Protein AF-A0A4Q5QTZ5-F1 (afdb_monomer_lite)

Radius of gyration: 23.13 Å; chains: 1; bounding box: 62×45×67 Å

pLDDT: mean 95.94, std 4.45, range [50.5, 98.94]

Secondary structure (DSSP, 8-state):
--SS---TT---PPSS-SSS-TTTHHHHHHHHHT-HHHHHHHHHHHHHHHHHHHSPPP----BTTB-HHHHHHHHHHHHHHHHHHHHH--HHHHHHHHHHHHHHHTSS---TTSHHHHHHHHHHHHHHHHHHTTTS-HHHHHHHHHHIIIIIIHHHHSTTT-GGGG-SSHHHHHHHHHHHHHHHHTTTTSHHHHHHHHHHHHHHTHHHHGGGTTT---TT-HHHIIIIIHHHHHHHHHHHHHHS--TT-TTSTTTTTHHHHHHHTB-TTSBB---SS--SB----THHHHHHHHHT-GGGGTTHHHHHHS-HHHHHT-TTHHHHHHHHTT--GGGPPPPS--EEEE-SSS-EEEEES-SS-TT--EEEEE-B-TTSTT--S-TT-EEEEETTEEEE----PPPHHHHHTTT--TT--STT-GGGGSGGGSGGGSSS--STTPPPPTT--B-EEEEE--TTEEEEEEE-TTTSTTT-S--EEEEEEETTTEEEEEEE-

Sequence (497 aa):
AQDQPLNSSDKIAGHPRLLLLKGEEVQLKTQITADHTWNKIHLMILAECDDLVKSAPVQHVKVGRRLLHVSREALRRIFFLSYAWRMSKEEKYLKRAEKELLAIANFNDWNPSHFLDVAEMTMAAAIGYDWLYHGLPEKSKATIKAAILNNGLNPSMDARNNGWLKQSHNWNQVCNAGISYGALAIYEEQPEIAASIINRAVSSIKLPMAAYGTDGAYPEGYGYWNYGTSFNVLFISAIERIFKHDFGLGSIPGFLKTASFLENMTGPSGNAFNFFDSGVKGSINPAMFWFSEKVQDPSLLWVEKNYLVGEMRLLRADRILPAMMIWGAGRKMDKVKAPQKLTYKGAGSNPVFMMRTSWSDPDAIYIGMKGGSPKVNHGHMDAGSFVMDAEGIRWAMDFGMQSYETLESKGVDLWNMKQNSQRWKVFRYNNFAHNTLAINNQLQNVNGFAPIKSGSSKPEFMNAIVDLTSIYQNDISKAVRGIAILNKQQVVVKDEL

Foldseek 3Di:
DFDDFDDLPDDWDAFLQALQGPPCLVVLLVLQVVDPLSVVLLVLLLVVLVVLLVDQAQAQDDQPLDPLVSLLVLLQLLLSLLLNCSNPVDVSSLVSSLNNLLRLLPDPAQRLVQLLSLLSNLLSLLSNCRSCVVVDDPVSNVSSLVSNVPRHLVSCVDPVRPPLLQDLFLSLLSNLLSNLSSLVSCCVPPVPSNSVSNSSSLVSNVSVLCQLPQQGDRQQFQARCLRRLLSNLSNQSSCCSTVVDSSCSCVRHNSLNNLVVNLLQADLLQFGFQAFAGDGHHAARLVLLVSCVVVVALLSCLSNLVRSVDDSVRLSSRSCSSSSSSSPRNDPSVPRDHDPQQWGWGDGQKTKIKGWPDSPDSQIKIKIFIAHAQQGVSRALAGGFMWIGGHSDTPFDAPHDDDPSVQVVVVQPCRDLQQPGSVCVPCRRWHVRTRDDQAPNDTWDRPFTKDFPDFDRDLQWGKTKIWCCRRCVVRDNGWMWMWTQHNSPDIDIDIDD

Structure (mmCIF, N/CA/C/O backbone):
data_AF-A0A4Q5QTZ5-F1
#
_entry.id   AF-A0A4Q5QTZ5-F1
#
loop_
_atom_site.group_PDB
_atom_site.id
_atom_site.type_symbol
_atom_site.label_atom_id
_atom_site.label_alt_id
_atom_site.label_comp_id
_atom_site.label_asym_id
_atom_site.label_entity_id
_atom_site.label_seq_id
_atom_site.pdbx_PDB_ins_code
_atom_site.Cartn_x
_atom_site.Cartn_y
_atom_site.Cartn_z
_atom_site.occupancy
_atom_site.B_iso_or_equiv
_atom_site.auth_seq_id
_atom_site.auth_comp_id
_atom_site.auth_asym_id
_atom_site.auth_atom_id
_atom_site.pdbx_PDB_model_num
ATOM 1 N N . ALA A 1 1 ? 8.473 23.915 8.539 1.00 50.50 1 ALA A N 1
ATOM 2 C CA . ALA A 1 1 ? 7.489 23.916 9.640 1.00 50.50 1 ALA A CA 1
ATOM 3 C C . ALA A 1 1 ? 6.178 23.333 9.116 1.00 50.50 1 ALA A C 1
ATOM 5 O O . ALA A 1 1 ? 5.975 23.375 7.908 1.00 50.50 1 ALA A O 1
ATOM 6 N N . GLN A 1 2 ? 5.360 22.710 9.969 1.00 68.94 2 GLN A N 1
ATOM 7 C CA . GLN A 1 2 ? 4.002 22.280 9.611 1.00 68.94 2 GLN A CA 1
ATOM 8 C C . GLN A 1 2 ? 3.084 23.501 9.676 1.00 68.94 2 GLN A C 1
ATOM 10 O O . GLN A 1 2 ? 3.113 24.217 10.675 1.00 68.94 2 GLN A O 1
ATOM 15 N N . ASP A 1 3 ? 2.284 23.723 8.638 1.00 67.12 3 ASP A N 1
ATOM 16 C CA . ASP A 1 3 ? 1.227 24.727 8.696 1.00 67.12 3 ASP A CA 1
ATOM 17 C C . ASP A 1 3 ? 0.141 24.227 9.654 1.00 67.12 3 ASP A C 1
ATOM 19 O O . ASP A 1 3 ? -0.360 23.113 9.492 1.00 67.12 3 ASP A O 1
ATOM 23 N N . GLN A 1 4 ? -0.176 25.039 10.667 1.00 77.12 4 GLN A N 1
ATOM 24 C CA . GLN A 1 4 ? -1.190 24.762 11.694 1.00 77.12 4 GLN A CA 1
ATOM 25 C C . GLN A 1 4 ? -0.980 23.417 12.424 1.00 77.12 4 GLN A C 1
ATOM 27 O O . GLN A 1 4 ? -1.728 22.464 12.205 1.00 77.12 4 GLN A O 1
ATOM 32 N N . PRO A 1 5 ? 0.050 23.296 13.285 1.00 87.25 5 PRO A N 1
ATOM 33 C CA . PRO A 1 5 ? 0.187 22.119 14.137 1.00 87.25 5 PRO A CA 1
ATOM 34 C C . PRO A 1 5 ? -1.012 21.992 15.086 1.00 87.25 5 PRO A C 1
ATOM 36 O O . PRO A 1 5 ? -1.535 22.999 15.564 1.00 87.25 5 PRO A O 1
ATOM 39 N N . LEU A 1 6 ? -1.411 20.753 15.379 1.00 89.25 6 LEU A N 1
ATOM 40 C CA . LEU A 1 6 ? -2.447 20.472 16.371 1.00 89.25 6 LEU A CA 1
ATOM 41 C C . LEU A 1 6 ? -1.970 20.859 17.771 1.00 89.25 6 LEU A C 1
ATOM 43 O O . LEU A 1 6 ? -0.829 20.563 18.141 1.00 89.25 6 LEU A O 1
ATOM 47 N N . ASN A 1 7 ? -2.861 21.451 18.557 1.00 87.62 7 ASN A N 1
ATOM 48 C CA . ASN A 1 7 ? -2.660 21.762 19.966 1.00 87.62 7 ASN A CA 1
ATOM 49 C C . ASN A 1 7 ? -3.452 20.790 20.845 1.00 87.62 7 ASN A C 1
ATOM 51 O O . ASN A 1 7 ? -4.522 20.317 20.472 1.00 87.62 7 ASN A O 1
ATOM 55 N N . SER A 1 8 ? -2.978 20.537 22.067 1.00 82.94 8 SER A N 1
ATOM 56 C CA . SER A 1 8 ? -3.693 19.686 23.033 1.00 82.94 8 SER A CA 1
ATOM 57 C C . SER A 1 8 ? -5.066 20.244 23.440 1.00 82.94 8 SER A C 1
ATOM 59 O O . SER A 1 8 ? -5.906 19.507 23.950 1.00 82.94 8 SER A O 1
ATOM 61 N N . SER A 1 9 ? -5.326 21.530 23.194 1.00 84.06 9 SER A N 1
ATOM 62 C CA . SER A 1 9 ? -6.629 22.169 23.395 1.00 84.06 9 SER A CA 1
ATOM 63 C C . SER A 1 9 ? -7.618 21.956 22.242 1.00 84.06 9 SER A C 1
ATOM 65 O O . SER A 1 9 ? -8.800 22.275 22.407 1.00 84.06 9 SER A O 1
ATOM 67 N N . ASP A 1 10 ? -7.174 21.429 21.094 1.00 85.62 10 ASP A N 1
ATOM 68 C CA . ASP A 1 10 ? -8.045 21.189 19.945 1.00 85.62 10 ASP A CA 1
ATOM 69 C C . ASP A 1 10 ? -9.083 20.124 20.294 1.00 85.62 10 ASP A C 1
ATOM 71 O O . ASP A 1 10 ? -8.757 19.014 20.717 1.00 85.62 10 ASP A O 1
ATOM 75 N N . LYS A 1 11 ? -10.362 20.456 20.109 1.00 85.62 11 LYS A N 1
ATOM 76 C CA . LYS A 1 11 ? -11.463 19.521 20.341 1.00 85.62 11 LYS A CA 1
ATOM 77 C C . LYS A 1 11 ? -11.771 18.765 19.060 1.00 85.62 11 LYS A C 1
ATOM 79 O O . LYS A 1 11 ? -12.009 19.377 18.021 1.00 85.62 11 LYS A O 1
ATOM 84 N N . ILE A 1 12 ? -11.859 17.443 19.160 1.00 92.06 12 ILE A N 1
ATOM 85 C CA . ILE A 1 12 ? -12.328 16.588 18.068 1.00 92.06 12 ILE A CA 1
ATOM 86 C C . ILE A 1 12 ? -13.704 15.997 18.389 1.00 92.06 12 ILE A C 1
ATOM 88 O O . ILE A 1 12 ? -14.117 15.939 19.548 1.00 92.06 12 ILE A O 1
ATOM 92 N N . ALA A 1 13 ? -14.430 15.570 17.355 1.00 92.19 13 ALA A N 1
ATOM 93 C CA . ALA A 1 13 ? -15.741 14.947 17.517 1.00 92.19 13 ALA A CA 1
ATOM 94 C C . ALA A 1 13 ? -15.669 13.676 18.385 1.00 92.19 13 ALA A C 1
ATOM 96 O O . ALA A 1 13 ? -14.657 12.976 18.393 1.00 92.19 13 ALA A O 1
ATOM 97 N N . GLY A 1 14 ? -16.763 13.371 19.091 1.00 95.31 14 GLY A N 1
ATOM 98 C CA . GLY A 1 14 ? -16.893 12.126 19.849 1.00 95.31 14 GLY A CA 1
ATOM 99 C C . GLY A 1 14 ? -17.032 10.893 18.950 1.00 95.31 14 GLY A C 1
ATOM 100 O O . GLY A 1 14 ? -17.208 10.995 17.737 1.00 95.31 14 GLY A O 1
ATOM 101 N N . HIS A 1 15 ? -16.995 9.714 19.564 1.00 97.62 15 HIS A N 1
ATOM 102 C CA . HIS A 1 15 ? -17.073 8.435 18.860 1.00 97.62 15 HIS A CA 1
ATOM 103 C C . HIS A 1 15 ? -18.443 8.156 18.199 1.00 97.62 15 HIS A C 1
ATOM 105 O O . HIS A 1 15 ? -19.484 8.515 18.769 1.00 97.62 15 HIS A O 1
ATOM 111 N N . PRO A 1 16 ? -18.484 7.419 17.071 1.00 97.44 16 PRO A N 1
ATOM 112 C CA . PRO A 1 16 ? -17.347 7.033 16.228 1.00 97.44 16 PRO A CA 1
ATOM 113 C C . PRO A 1 16 ? -16.838 8.209 15.379 1.00 97.44 16 PRO A C 1
ATOM 115 O O . PRO A 1 16 ? -17.636 8.994 14.856 1.00 97.44 16 PRO A O 1
ATOM 118 N N . ARG A 1 17 ? -15.515 8.302 15.213 1.00 96.31 17 ARG A N 1
ATOM 119 C CA . ARG A 1 17 ? -14.839 9.398 14.496 1.00 96.31 17 ARG A CA 1
ATOM 120 C C . ARG A 1 17 ? -13.799 8.937 13.467 1.00 96.31 17 ARG A C 1
ATOM 122 O O . ARG A 1 17 ? -13.364 9.742 12.647 1.00 96.31 17 ARG A O 1
ATOM 129 N N . LEU A 1 18 ? -13.395 7.665 13.476 1.00 97.75 18 LEU A N 1
ATOM 130 C CA . LEU A 1 18 ? -12.429 7.114 12.525 1.00 97.75 18 LEU A CA 1
ATOM 131 C C . LEU A 1 18 ? -13.142 6.642 11.253 1.00 97.75 18 LEU A C 1
ATOM 133 O O . LEU A 1 18 ? -13.959 5.730 11.306 1.00 97.75 18 LEU A O 1
ATOM 137 N N . LEU A 1 19 ? -12.787 7.207 10.096 1.00 96.62 19 LEU A N 1
ATOM 138 C CA . LEU A 1 19 ? -13.276 6.840 8.753 1.00 96.62 19 LEU A CA 1
ATOM 139 C C . LEU A 1 19 ? -14.792 6.986 8.522 1.00 96.62 19 LEU A C 1
ATOM 141 O O . LEU A 1 19 ? -15.191 7.828 7.731 1.00 96.62 19 LEU A O 1
ATOM 145 N N . LEU A 1 20 ? -15.643 6.193 9.170 1.00 96.75 20 LEU A N 1
ATOM 146 C CA . LEU A 1 20 ? -17.100 6.282 9.048 1.00 96.75 20 LEU A CA 1
ATOM 147 C C . LEU A 1 20 ? -17.626 7.091 10.238 1.00 96.75 20 LEU A C 1
ATOM 149 O O . LEU A 1 20 ? -17.579 6.625 11.373 1.00 96.75 20 LEU A O 1
ATOM 153 N N . LEU A 1 21 ? -18.106 8.311 10.025 1.00 95.81 21 LEU A N 1
ATOM 154 C CA . LEU A 1 21 ? -18.567 9.169 11.117 1.00 95.81 21 LEU A CA 1
ATOM 155 C C . LEU A 1 21 ? -19.968 8.755 11.580 1.00 95.81 21 LEU A C 1
ATOM 157 O O . LEU A 1 21 ? -20.669 7.976 10.926 1.00 95.81 21 LEU A O 1
ATOM 161 N N . LYS A 1 22 ? -20.377 9.247 12.751 1.00 94.44 22 LYS A N 1
ATOM 162 C CA . LYS A 1 22 ? -21.717 9.011 13.302 1.00 94.44 22 LYS A CA 1
ATOM 163 C C . LYS A 1 22 ? -22.807 9.470 12.321 1.00 94.44 22 LYS A C 1
ATOM 165 O O . LYS A 1 22 ? -22.859 10.644 11.973 1.00 94.44 22 LYS A O 1
ATOM 170 N N . GLY A 1 23 ? -23.710 8.563 11.945 1.00 94.00 23 GLY A N 1
ATOM 171 C CA . GLY A 1 23 ? -24.882 8.853 11.108 1.00 94.00 23 GLY A CA 1
ATOM 172 C C . GLY A 1 23 ? -24.678 8.565 9.619 1.00 94.00 23 GLY A C 1
ATOM 173 O O . GLY A 1 23 ? -25.654 8.380 8.893 1.00 94.00 23 GLY A O 1
ATOM 174 N N . GLU A 1 24 ? -23.431 8.440 9.164 1.00 96.31 24 GLU A N 1
ATOM 175 C CA . GLU A 1 24 ? -23.117 8.154 7.760 1.00 96.31 24 GLU A CA 1
ATOM 176 C C . GLU A 1 24 ? -23.472 6.721 7.343 1.00 96.31 24 GLU A C 1
ATOM 178 O O . GLU A 1 24 ? -23.555 6.425 6.151 1.00 96.31 24 GLU A O 1
ATOM 183 N N . GLU A 1 25 ? -23.773 5.834 8.300 1.00 97.50 25 GLU A N 1
ATOM 184 C CA . GLU A 1 25 ? -24.279 4.494 7.998 1.00 97.50 25 GLU A CA 1
ATOM 185 C C . GLU A 1 25 ? -25.556 4.531 7.158 1.00 97.50 25 GLU A C 1
ATOM 187 O O . GLU A 1 25 ? -25.768 3.637 6.345 1.00 97.50 25 GLU A O 1
ATOM 192 N N . VAL A 1 26 ? -26.417 5.539 7.345 1.00 96.75 26 VAL A N 1
ATOM 193 C CA . VAL A 1 26 ? -27.691 5.644 6.615 1.00 96.75 26 VAL A CA 1
ATOM 194 C C . VAL A 1 26 ? -27.436 5.831 5.120 1.00 96.75 26 VAL A C 1
ATOM 196 O O . VAL A 1 26 ? -27.996 5.107 4.290 1.00 96.75 26 VAL A O 1
ATOM 199 N N . GLN A 1 27 ? -26.547 6.763 4.774 1.00 96.94 27 GLN A N 1
ATOM 200 C CA . GLN A 1 27 ? -26.164 7.013 3.389 1.00 96.94 27 GLN A CA 1
ATOM 201 C C . GLN A 1 27 ? -25.437 5.803 2.799 1.00 96.94 27 GLN A C 1
ATOM 203 O O . GLN A 1 27 ? -25.790 5.354 1.709 1.00 96.94 27 GLN A O 1
ATOM 208 N N . LEU A 1 28 ? -24.490 5.229 3.545 1.00 97.94 28 LEU A N 1
ATOM 209 C CA . LEU A 1 28 ? -23.731 4.066 3.099 1.00 97.94 28 LEU A CA 1
ATOM 210 C C . LEU A 1 28 ? -24.645 2.861 2.817 1.00 97.94 28 LEU A C 1
ATOM 212 O O . LEU A 1 28 ? -24.526 2.228 1.772 1.00 97.94 28 LEU A O 1
ATOM 216 N N . LYS A 1 29 ? -25.615 2.569 3.695 1.00 97.88 29 LYS A N 1
ATOM 217 C CA . LYS A 1 29 ? -26.622 1.515 3.464 1.00 97.88 29 LYS A CA 1
ATOM 218 C C . LYS A 1 29 ? -27.455 1.778 2.218 1.00 97.88 29 LYS A C 1
ATOM 220 O O . LYS A 1 29 ? -27.730 0.850 1.464 1.00 97.88 29 LYS A O 1
ATOM 225 N N . THR A 1 30 ? -27.852 3.030 2.000 1.00 97.69 30 THR A N 1
ATOM 226 C CA . THR A 1 30 ? -28.627 3.418 0.815 1.00 97.69 30 THR A CA 1
ATOM 227 C C . THR A 1 30 ? -27.826 3.158 -0.460 1.00 97.69 30 THR A C 1
ATOM 229 O O . THR A 1 30 ? -28.330 2.528 -1.386 1.00 97.69 30 THR A O 1
ATOM 232 N N . GLN A 1 31 ? -26.557 3.571 -0.484 1.00 96.75 31 GLN A N 1
ATOM 233 C CA . GLN A 1 31 ? -25.647 3.356 -1.610 1.00 96.75 31 GLN A CA 1
ATOM 234 C C . GLN A 1 31 ? -25.373 1.872 -1.877 1.00 96.75 31 GLN A C 1
ATOM 236 O O . GLN A 1 31 ? -25.338 1.459 -3.032 1.00 96.75 31 GLN A O 1
ATOM 241 N N . ILE A 1 32 ? -25.199 1.076 -0.819 1.00 97.06 32 ILE A N 1
ATOM 242 C CA . ILE A 1 32 ? -24.985 -0.371 -0.919 1.00 97.06 32 ILE A CA 1
ATOM 243 C C . ILE A 1 32 ? -26.221 -1.058 -1.501 1.00 97.06 32 ILE A C 1
ATOM 245 O O . ILE A 1 32 ? -26.097 -1.805 -2.463 1.00 97.06 32 ILE A O 1
ATOM 249 N N . THR A 1 33 ? -27.412 -0.792 -0.959 1.00 95.56 33 THR A N 1
ATOM 250 C CA . THR A 1 33 ? -28.657 -1.442 -1.407 1.00 95.56 33 THR A CA 1
ATOM 251 C C . THR A 1 33 ? -29.030 -1.058 -2.841 1.00 95.56 33 THR A C 1
ATOM 253 O O . THR A 1 33 ? -29.642 -1.850 -3.553 1.00 95.56 33 THR A O 1
ATOM 256 N N . ALA A 1 34 ? -28.651 0.143 -3.284 1.00 95.25 34 ALA A N 1
ATOM 257 C CA . ALA A 1 34 ? -28.940 0.633 -4.629 1.00 95.25 34 ALA A CA 1
ATOM 258 C C . ALA A 1 34 ? -28.087 -0.015 -5.739 1.00 95.25 34 ALA A C 1
ATOM 260 O O . ALA A 1 34 ? -28.410 0.161 -6.914 1.00 95.25 34 ALA A O 1
ATOM 261 N N . ASP A 1 35 ? -27.014 -0.741 -5.406 1.00 93.38 35 ASP A N 1
ATOM 262 C CA . ASP A 1 35 ? -26.085 -1.316 -6.383 1.00 93.38 35 ASP A CA 1
ATOM 263 C C . ASP A 1 35 ? -25.768 -2.784 -6.071 1.00 93.38 35 ASP A C 1
ATOM 265 O O . ASP A 1 35 ? -25.315 -3.143 -4.983 1.00 93.38 35 ASP A O 1
ATOM 269 N N . HIS A 1 36 ? -25.970 -3.656 -7.061 1.00 92.62 36 HIS A N 1
ATOM 270 C CA . HIS A 1 36 ? -25.795 -5.096 -6.883 1.00 92.62 36 HIS A CA 1
ATOM 271 C C . HIS A 1 36 ? -24.357 -5.495 -6.504 1.00 92.62 36 HIS A C 1
ATOM 273 O O . HIS A 1 36 ? -24.171 -6.413 -5.704 1.00 92.62 36 HIS A O 1
ATOM 279 N N . THR A 1 37 ? -23.344 -4.804 -7.036 1.00 92.38 37 THR A N 1
ATOM 280 C CA . THR A 1 37 ? -21.928 -5.094 -6.765 1.00 92.38 37 THR A CA 1
ATOM 281 C C . THR A 1 37 ? -21.603 -4.787 -5.310 1.00 92.38 37 THR A C 1
ATOM 283 O O . THR A 1 37 ? -21.069 -5.638 -4.594 1.00 92.38 37 THR A O 1
ATOM 286 N N . TRP A 1 38 ? -21.985 -3.596 -4.843 1.00 94.94 38 TRP A N 1
ATOM 287 C CA . TRP A 1 38 ? -21.749 -3.182 -3.461 1.00 94.94 38 TRP A CA 1
ATOM 288 C C . TRP A 1 38 ? -22.546 -4.024 -2.467 1.00 94.94 38 TRP A C 1
ATOM 290 O O . TRP A 1 38 ? -21.987 -4.456 -1.458 1.00 94.94 38 TRP A O 1
ATOM 300 N N . ASN A 1 39 ? -23.809 -4.337 -2.770 1.00 95.50 39 ASN A N 1
ATOM 301 C CA . ASN A 1 39 ? -24.613 -5.235 -1.946 1.00 95.50 39 ASN A CA 1
ATOM 302 C C . ASN A 1 39 ? -23.990 -6.635 -1.835 1.00 95.50 39 ASN A C 1
ATOM 304 O O . ASN A 1 39 ? -23.919 -7.197 -0.744 1.00 95.50 39 ASN A O 1
ATOM 308 N N . LYS A 1 40 ? -23.473 -7.192 -2.937 1.00 94.44 40 LYS A N 1
ATOM 309 C CA . LYS A 1 40 ? -22.804 -8.501 -2.931 1.00 94.44 40 LYS A CA 1
ATOM 310 C C . LYS A 1 40 ? -21.573 -8.512 -2.020 1.00 94.44 40 LYS A C 1
ATOM 312 O O . LYS A 1 40 ? -21.398 -9.449 -1.245 1.00 94.44 40 LYS A O 1
ATOM 317 N N . ILE A 1 41 ? -20.742 -7.471 -2.082 1.00 95.06 41 ILE A N 1
ATOM 318 C CA . ILE A 1 41 ? -19.549 -7.347 -1.229 1.00 95.06 41 ILE A CA 1
ATOM 319 C C . ILE A 1 41 ? -19.955 -7.155 0.235 1.00 95.06 41 ILE A C 1
ATOM 321 O O . ILE A 1 41 ? -19.379 -7.790 1.115 1.00 95.06 41 ILE A O 1
ATOM 325 N N . HIS A 1 42 ? -20.976 -6.337 0.499 1.00 97.19 42 HIS A N 1
ATOM 326 C CA . HIS A 1 42 ? -21.527 -6.145 1.838 1.00 97.19 42 HIS A CA 1
ATOM 327 C C . HIS A 1 42 ? -21.982 -7.472 2.464 1.00 97.19 42 HIS A C 1
ATOM 329 O O . HIS A 1 42 ? -21.534 -7.821 3.555 1.00 97.19 42 HIS A O 1
ATOM 335 N N . LEU A 1 43 ? -22.812 -8.241 1.752 1.00 96.75 43 LEU A N 1
ATOM 336 C CA . LEU A 1 43 ? -23.288 -9.550 2.209 1.00 96.75 43 LEU A CA 1
ATOM 337 C C . LEU A 1 43 ? -22.139 -10.544 2.407 1.00 96.75 43 LEU A C 1
ATOM 339 O O . LEU A 1 43 ? -22.159 -11.331 3.349 1.00 96.75 43 LEU A O 1
ATOM 343 N N . MET A 1 44 ? -21.112 -10.484 1.559 1.00 96.19 44 MET A N 1
ATOM 344 C CA . MET A 1 44 ? -19.915 -11.305 1.712 1.00 96.19 44 MET A CA 1
ATOM 345 C C . MET A 1 44 ? -19.139 -10.961 2.994 1.00 96.19 44 MET A C 1
ATOM 347 O O . MET A 1 44 ? -18.719 -11.875 3.703 1.00 96.19 44 MET A O 1
ATOM 351 N N . ILE A 1 45 ? -18.988 -9.674 3.331 1.00 97.81 45 ILE A N 1
ATOM 352 C CA . ILE A 1 45 ? -18.357 -9.253 4.592 1.00 97.81 45 ILE A CA 1
ATOM 353 C C . ILE A 1 45 ? -19.164 -9.771 5.791 1.00 97.81 45 ILE A C 1
ATOM 355 O O . ILE A 1 45 ? -18.568 -10.256 6.753 1.00 97.81 45 ILE A O 1
ATOM 359 N N . LEU A 1 46 ? -20.501 -9.707 5.737 1.00 98.38 46 LEU A N 1
ATOM 360 C CA . LEU A 1 46 ? -21.358 -10.248 6.799 1.00 98.38 46 LEU A CA 1
ATOM 361 C C . LEU A 1 46 ? -21.199 -11.767 6.948 1.00 98.38 46 LEU A C 1
ATOM 363 O O . LEU A 1 46 ? -21.016 -12.243 8.064 1.00 98.38 46 LEU A O 1
ATOM 367 N N . ALA A 1 47 ? -21.171 -12.511 5.840 1.00 97.31 47 ALA A N 1
ATOM 368 C CA . ALA A 1 47 ? -20.959 -13.958 5.862 1.00 97.31 47 ALA A CA 1
ATOM 369 C C . ALA A 1 47 ? -19.587 -14.339 6.452 1.00 97.31 47 ALA A C 1
ATOM 371 O O . ALA A 1 47 ? -19.492 -15.258 7.261 1.00 97.31 47 ALA A O 1
ATOM 372 N N . GLU A 1 48 ? -18.525 -13.601 6.113 1.00 97.62 48 GLU A N 1
ATOM 373 C CA . GLU A 1 48 ? -17.212 -13.787 6.746 1.00 97.62 48 GLU A CA 1
ATOM 374 C C . GLU A 1 48 ? -17.279 -13.511 8.258 1.00 97.62 48 GLU A C 1
ATOM 376 O O . GLU A 1 48 ? -16.701 -14.248 9.054 1.00 97.62 48 GLU A O 1
ATOM 381 N N . CYS A 1 49 ? -18.020 -12.485 8.683 1.00 98.62 49 CYS A N 1
ATOM 382 C CA . CYS A 1 49 ? -18.217 -12.197 10.104 1.00 98.62 49 CYS A CA 1
ATOM 383 C C . CYS A 1 49 ? -18.988 -13.308 10.829 1.00 98.62 49 CYS A C 1
ATOM 385 O O . CYS A 1 49 ? -18.648 -13.626 11.968 1.00 98.62 49 CYS A O 1
ATOM 387 N N . ASP A 1 50 ? -19.983 -13.921 10.185 1.00 98.50 50 ASP A N 1
ATOM 388 C CA . ASP A 1 50 ? -20.707 -15.077 10.726 1.00 98.50 50 ASP A CA 1
ATOM 389 C C . ASP A 1 50 ? -19.788 -16.281 10.968 1.00 98.50 50 ASP A C 1
ATOM 391 O O . ASP A 1 50 ? -19.952 -17.005 11.955 1.00 98.50 50 ASP A O 1
ATOM 395 N N . ASP A 1 51 ? -18.784 -16.482 10.115 1.00 97.88 51 ASP A N 1
ATOM 396 C CA . ASP A 1 51 ? -17.771 -17.516 10.321 1.00 97.88 51 ASP A CA 1
ATOM 397 C C . ASP A 1 51 ? -16.769 -17.130 11.416 1.00 97.88 51 ASP A C 1
ATOM 399 O O . ASP A 1 51 ? -16.446 -17.951 12.281 1.00 97.88 51 ASP A O 1
ATOM 403 N N . LEU A 1 52 ? -16.348 -15.863 11.472 1.00 97.88 52 LEU A N 1
ATOM 404 C CA . LEU A 1 52 ? -15.484 -15.352 12.541 1.00 97.88 52 LEU A CA 1
ATOM 405 C C . LEU A 1 52 ? -16.128 -15.461 13.929 1.00 97.88 52 LEU A C 1
ATOM 407 O O . LEU A 1 52 ? -15.420 -15.715 14.904 1.00 97.88 52 LEU A O 1
ATOM 411 N N . VAL A 1 53 ? -17.454 -15.319 14.047 1.00 98.31 53 VAL A N 1
ATOM 412 C CA . VAL A 1 53 ? -18.191 -15.516 15.313 1.00 98.31 53 VAL A CA 1
ATOM 413 C C . VAL A 1 53 ? -17.946 -16.906 15.909 1.00 98.31 53 VAL A C 1
ATOM 415 O O . VAL A 1 53 ? -17.912 -17.041 17.133 1.00 98.31 53 VAL A O 1
ATOM 418 N N . LYS A 1 54 ? -17.713 -17.915 15.064 1.00 97.44 54 LYS A N 1
ATOM 419 C CA . LYS A 1 54 ? -17.465 -19.307 15.467 1.00 97.44 54 LYS A CA 1
ATOM 420 C C . LYS A 1 54 ? -15.986 -19.581 15.765 1.00 97.44 54 LYS A C 1
ATOM 422 O O . LYS A 1 54 ? -15.669 -20.587 16.393 1.00 97.44 54 LYS A O 1
ATOM 427 N N . SER A 1 55 ? -15.075 -18.721 15.307 1.00 97.06 55 SER A N 1
ATOM 428 C CA . SER A 1 55 ? -13.636 -18.926 15.466 1.00 97.06 55 SER A CA 1
ATOM 429 C C . SER A 1 55 ? -13.148 -18.524 16.860 1.00 97.06 55 SER A C 1
ATOM 431 O O . SER A 1 55 ? -13.674 -17.599 17.484 1.00 97.06 55 SER A O 1
ATOM 433 N N . ALA A 1 56 ? -12.060 -19.148 17.314 1.00 97.88 56 ALA A N 1
ATOM 434 C CA . ALA A 1 56 ? -11.324 -18.648 18.471 1.00 97.88 56 ALA A CA 1
ATOM 435 C C . ALA A 1 56 ? -10.732 -17.248 18.183 1.00 97.88 56 ALA A C 1
ATOM 437 O O . ALA A 1 56 ? -10.379 -16.967 17.023 1.00 97.88 56 ALA A O 1
ATOM 438 N N . PRO A 1 57 ? -10.606 -16.380 19.210 1.00 98.38 57 PRO A N 1
ATOM 439 C CA . PRO A 1 57 ? -9.851 -15.136 19.108 1.00 98.38 57 PRO A CA 1
ATOM 440 C C . PRO A 1 57 ? -8.402 -15.370 18.679 1.00 98.38 57 PRO A C 1
ATOM 442 O O . PRO A 1 57 ? -7.862 -16.469 18.836 1.00 98.38 57 PRO A O 1
ATOM 445 N N . VAL A 1 58 ? -7.772 -14.331 18.136 1.00 98.12 58 VAL A N 1
ATOM 446 C CA . VAL A 1 58 ? -6.351 -14.385 17.783 1.00 98.12 58 VAL A CA 1
ATOM 447 C C . VAL A 1 58 ? -5.487 -14.658 19.018 1.00 98.12 58 VAL A C 1
ATOM 449 O O . VAL A 1 58 ? -5.803 -14.246 20.134 1.00 98.12 58 VAL A O 1
ATOM 452 N N . GLN A 1 59 ? -4.378 -15.367 18.814 1.00 98.19 59 GLN A N 1
ATOM 453 C CA . GLN A 1 59 ? -3.449 -15.755 19.874 1.00 98.19 59 GLN A CA 1
ATOM 454 C C . GLN A 1 59 ? -2.085 -15.108 19.653 1.00 98.19 59 GLN A C 1
ATOM 456 O O . GLN A 1 59 ? -1.683 -14.870 18.515 1.00 98.19 59 GLN A O 1
ATOM 461 N N . HIS A 1 60 ? -1.353 -14.863 20.740 1.00 97.81 60 HIS A N 1
ATOM 462 C CA . HIS A 1 60 ? -0.008 -14.302 20.681 1.00 97.81 60 HIS A CA 1
ATOM 463 C C . HIS A 1 60 ? 1.000 -15.359 20.197 1.00 97.81 60 HIS A C 1
ATOM 465 O O . HIS A 1 60 ? 1.679 -16.018 20.988 1.00 97.81 60 HIS A O 1
ATOM 471 N N . VAL A 1 61 ? 1.094 -15.525 18.878 1.00 97.12 61 VAL A N 1
ATOM 472 C CA . VAL A 1 61 ? 1.990 -16.484 18.222 1.00 97.12 61 VAL A CA 1
ATOM 473 C C . VAL A 1 61 ? 3.019 -15.724 17.396 1.00 97.12 61 VAL A C 1
ATOM 475 O O . VAL A 1 61 ? 2.677 -15.048 16.430 1.00 97.12 61 VAL A O 1
ATOM 478 N N . LYS A 1 62 ? 4.300 -15.836 17.758 1.00 95.25 62 LYS A N 1
ATOM 479 C CA . LYS A 1 62 ? 5.403 -15.267 16.970 1.00 95.25 62 LYS A CA 1
ATOM 480 C C . LYS A 1 62 ? 5.960 -16.308 16.002 1.00 95.25 62 LYS A C 1
ATOM 482 O O . LYS A 1 62 ? 6.173 -17.453 16.386 1.00 95.25 62 LYS A O 1
ATOM 487 N N . VAL A 1 63 ? 6.243 -15.884 14.773 1.00 93.44 63 VAL A N 1
ATOM 488 C CA . VAL A 1 63 ? 6.982 -16.657 13.764 1.00 93.44 63 VAL A CA 1
ATOM 489 C C . VAL A 1 63 ? 8.292 -15.923 13.493 1.00 93.44 63 VAL A C 1
ATOM 491 O O . VAL A 1 63 ? 8.286 -14.749 13.103 1.00 93.44 63 VAL A O 1
ATOM 494 N N . GLY A 1 64 ? 9.415 -16.584 13.781 1.00 91.25 64 GLY A N 1
ATOM 495 C CA . GLY A 1 64 ? 10.721 -15.934 13.842 1.00 91.25 64 GLY A CA 1
ATOM 496 C C . GLY A 1 64 ? 10.689 -14.748 14.813 1.00 91.25 64 GLY A C 1
ATOM 497 O O . GLY A 1 64 ? 10.270 -14.867 15.966 1.00 91.25 64 GLY A O 1
ATOM 498 N N . ARG A 1 65 ? 11.076 -13.563 14.330 1.00 91.81 65 ARG A N 1
ATOM 499 C CA . ARG A 1 65 ? 11.030 -12.310 15.111 1.00 91.81 65 ARG A CA 1
ATOM 500 C C . ARG A 1 65 ? 9.692 -11.558 15.057 1.00 91.81 65 ARG A C 1
ATOM 502 O O . ARG A 1 65 ? 9.605 -10.471 15.622 1.00 91.81 65 ARG A O 1
ATOM 509 N N . ARG A 1 66 ? 8.687 -12.072 14.336 1.00 95.62 66 ARG A N 1
ATOM 510 C CA . ARG A 1 66 ? 7.491 -11.308 13.939 1.00 95.62 66 ARG A CA 1
ATOM 511 C C . ARG A 1 66 ? 6.210 -11.857 14.561 1.00 95.62 66 ARG A C 1
ATOM 513 O O . ARG A 1 66 ? 5.911 -13.044 14.453 1.00 95.62 66 ARG A O 1
ATOM 520 N N . LEU A 1 67 ? 5.406 -10.952 15.102 1.00 98.00 67 LEU A N 1
ATOM 521 C CA . LEU A 1 67 ? 3.988 -11.106 15.436 1.00 98.00 67 LEU A CA 1
ATOM 522 C C . LEU A 1 67 ? 3.083 -10.602 14.285 1.00 98.00 67 LEU A C 1
ATOM 524 O O . LEU A 1 67 ? 1.870 -10.764 14.335 1.00 98.00 67 LEU A O 1
ATOM 528 N N . LEU A 1 68 ? 3.662 -10.045 13.210 1.00 97.50 68 LEU A N 1
ATOM 529 C CA . LEU A 1 68 ? 2.959 -9.342 12.125 1.00 97.50 68 LEU A CA 1
ATOM 530 C C . LEU A 1 68 ? 1.738 -10.064 11.550 1.00 97.50 68 LEU A C 1
ATOM 532 O O . LEU A 1 68 ? 0.735 -9.430 11.240 1.00 97.50 68 LEU A O 1
ATOM 536 N N . HIS A 1 69 ? 1.819 -11.383 11.361 1.00 97.12 69 HIS A N 1
ATOM 537 C CA . HIS A 1 69 ? 0.704 -12.151 10.807 1.00 97.12 69 HIS A CA 1
ATOM 538 C C . HIS A 1 69 ? -0.511 -12.151 11.752 1.00 97.12 69 HIS A C 1
ATOM 540 O O . HIS A 1 69 ? -1.640 -12.043 11.280 1.00 97.12 69 HIS A O 1
ATOM 546 N N . VAL A 1 70 ? -0.279 -12.182 13.070 1.00 98.50 70 VAL A N 1
ATOM 547 C CA . VAL A 1 70 ? -1.319 -12.026 14.094 1.00 98.50 70 VAL A CA 1
ATOM 548 C C . VAL A 1 70 ? -1.864 -10.602 14.078 1.00 98.50 70 VAL A C 1
ATOM 550 O O . VAL A 1 70 ? -3.078 -10.439 14.046 1.00 98.50 70 VAL A O 1
ATOM 553 N N . SER A 1 71 ? -1.003 -9.577 14.028 1.00 98.69 71 SER A N 1
ATOM 554 C CA . SER A 1 71 ? -1.442 -8.171 13.959 1.00 98.69 71 SER A CA 1
ATOM 555 C C . SER A 1 71 ? -2.320 -7.893 12.733 1.00 98.69 71 SER A C 1
ATOM 557 O O . SER A 1 71 ? -3.348 -7.227 12.834 1.00 98.69 71 SER A O 1
ATOM 559 N N . ARG A 1 72 ? -1.952 -8.450 11.572 1.00 98.56 72 ARG A N 1
ATOM 560 C CA . ARG A 1 72 ? -2.721 -8.340 10.321 1.00 98.56 72 ARG A CA 1
ATOM 561 C C . ARG A 1 72 ? -4.076 -9.025 10.409 1.00 98.56 72 ARG A C 1
ATOM 563 O O . ARG A 1 72 ? -5.068 -8.463 9.950 1.00 98.56 72 ARG A O 1
ATOM 570 N N . GLU A 1 73 ? -4.121 -10.220 10.992 1.00 98.75 73 GLU A N 1
ATOM 571 C CA . GLU A 1 73 ? -5.376 -10.946 11.178 1.00 98.75 73 GLU A CA 1
ATOM 572 C C . GLU A 1 73 ? -6.269 -10.261 12.219 1.00 98.75 73 GLU A C 1
ATOM 574 O O . GLU A 1 73 ? -7.475 -10.158 12.008 1.00 98.75 73 GLU A O 1
ATOM 579 N N . ALA A 1 74 ? -5.696 -9.711 13.294 1.00 98.81 74 ALA A N 1
ATOM 580 C CA . ALA A 1 74 ? -6.427 -8.898 14.262 1.00 98.81 74 ALA A CA 1
ATOM 581 C C . ALA A 1 74 ? -7.067 -7.676 13.586 1.00 98.81 74 ALA A C 1
ATOM 583 O O . ALA A 1 74 ? -8.267 -7.454 13.745 1.00 98.81 74 ALA A O 1
ATOM 584 N N . LEU A 1 75 ? -6.299 -6.936 12.774 1.00 98.88 75 LEU A N 1
ATOM 585 C CA . LEU A 1 75 ? -6.807 -5.801 12.000 1.00 98.88 75 LEU A CA 1
ATOM 586 C C . LEU A 1 75 ? -7.952 -6.220 11.076 1.00 98.88 75 LEU A C 1
ATOM 588 O O . LEU A 1 75 ? -9.019 -5.612 11.131 1.00 98.88 75 LEU A O 1
ATOM 592 N N . ARG A 1 76 ? -7.774 -7.297 10.301 1.00 98.69 76 ARG A N 1
ATOM 593 C CA . ARG A 1 76 ? -8.821 -7.826 9.417 1.00 98.69 76 ARG A CA 1
ATOM 594 C C . ARG A 1 76 ? -10.093 -8.145 10.199 1.00 98.69 76 ARG A C 1
ATOM 596 O O . ARG A 1 76 ? -11.153 -7.601 9.903 1.00 98.69 76 ARG A O 1
ATOM 603 N N . ARG A 1 77 ? -9.996 -8.999 11.220 1.00 98.75 77 ARG A N 1
ATOM 604 C CA . ARG A 1 77 ? -11.161 -9.479 11.975 1.00 98.75 77 ARG A CA 1
ATOM 605 C C . ARG A 1 77 ? -11.885 -8.352 12.691 1.00 98.75 77 ARG A C 1
ATOM 607 O O . ARG A 1 77 ? -13.105 -8.259 12.591 1.00 98.75 77 ARG A O 1
ATOM 614 N N . ILE A 1 78 ? -11.152 -7.492 13.394 1.00 98.94 78 ILE A N 1
ATOM 615 C CA . ILE A 1 78 ? -11.753 -6.403 14.166 1.00 98.94 78 ILE A CA 1
ATOM 616 C C . ILE A 1 78 ? -12.401 -5.391 13.226 1.00 98.94 78 ILE A C 1
ATOM 618 O O . ILE A 1 78 ? -13.526 -4.974 13.497 1.00 98.94 78 ILE A O 1
ATOM 622 N N . PHE A 1 79 ? -11.772 -5.043 12.100 1.00 98.88 79 PHE A N 1
ATOM 623 C CA . PHE A 1 79 ? -12.359 -4.090 11.160 1.00 98.88 79 PHE A CA 1
ATOM 624 C C . PHE A 1 79 ? -13.634 -4.657 10.513 1.00 98.88 79 PHE A C 1
ATOM 626 O O . PHE A 1 79 ? -14.657 -3.973 10.464 1.00 98.88 79 PHE A O 1
ATOM 633 N N . PHE A 1 80 ? -13.617 -5.931 10.107 1.00 98.88 80 PHE A N 1
ATOM 634 C CA . PHE A 1 80 ? -14.784 -6.619 9.546 1.00 98.88 80 PHE A CA 1
ATOM 635 C C . PHE A 1 80 ? -15.936 -6.704 10.555 1.00 98.88 80 PHE A C 1
ATOM 637 O O . PHE A 1 80 ? -17.045 -6.267 10.254 1.00 98.88 80 PHE A O 1
ATOM 644 N N . LEU A 1 81 ? -15.680 -7.197 11.772 1.00 98.94 81 LEU A N 1
ATOM 645 C CA . LEU A 1 81 ? -16.709 -7.331 12.809 1.00 98.94 81 LEU A CA 1
ATOM 646 C C . LEU A 1 81 ? -17.262 -5.967 13.250 1.00 98.94 81 LEU A C 1
ATOM 648 O O . LEU A 1 81 ? -18.467 -5.827 13.469 1.00 98.94 81 LEU A O 1
ATOM 652 N N . SER A 1 82 ? -16.404 -4.944 13.326 1.00 98.88 82 SER A N 1
ATOM 653 C CA . SER A 1 82 ? -16.817 -3.566 13.626 1.00 98.88 82 SER A CA 1
ATOM 654 C C . SER A 1 82 ? -17.731 -3.007 12.543 1.00 98.88 82 SER A C 1
ATOM 656 O O . SER A 1 82 ? -18.767 -2.411 12.847 1.00 98.88 82 SER A O 1
ATOM 658 N N . TYR A 1 83 ? -17.388 -3.238 11.275 1.00 98.81 83 TYR A N 1
ATOM 659 C CA . TYR A 1 83 ? -18.240 -2.893 10.144 1.00 98.81 83 TYR A CA 1
ATOM 660 C C . TYR A 1 83 ? -19.574 -3.633 10.192 1.00 98.81 83 TYR A C 1
ATOM 662 O O . TYR A 1 83 ? -20.624 -2.995 10.120 1.00 98.81 83 TYR A O 1
ATOM 670 N N . ALA A 1 84 ? -19.557 -4.951 10.392 1.00 98.81 84 ALA A N 1
ATOM 671 C CA . ALA A 1 84 ? -20.767 -5.755 10.468 1.00 98.81 84 ALA A CA 1
ATOM 672 C C . ALA A 1 84 ? -21.704 -5.260 11.575 1.00 98.81 84 ALA A C 1
ATOM 674 O O . ALA A 1 84 ? -22.892 -5.061 11.315 1.00 98.81 84 ALA A O 1
ATOM 675 N N . TRP A 1 85 ? -21.190 -4.953 12.773 1.00 98.69 85 TRP A N 1
ATOM 676 C CA . TRP A 1 85 ? -22.001 -4.360 13.840 1.00 98.69 85 TRP A CA 1
ATOM 677 C C . TRP A 1 85 ? -22.569 -2.993 13.453 1.00 98.69 85 TRP A C 1
ATOM 679 O O . TRP A 1 85 ? -23.754 -2.738 13.662 1.00 98.69 85 TRP A O 1
ATOM 689 N N . ARG A 1 86 ? -21.771 -2.097 12.861 1.00 97.94 86 ARG A N 1
ATOM 690 C CA . ARG A 1 86 ? -22.272 -0.767 12.479 1.00 97.94 86 ARG A CA 1
ATOM 691 C C . ARG A 1 86 ? -23.360 -0.821 11.415 1.00 97.94 86 ARG A C 1
ATOM 693 O O . ARG A 1 86 ? -24.318 -0.051 11.490 1.00 97.94 86 ARG A O 1
ATOM 700 N N . MET A 1 87 ? -23.254 -1.762 10.483 1.00 98.31 87 MET A N 1
ATOM 701 C CA . MET A 1 87 ? -24.198 -1.897 9.378 1.00 98.31 87 MET A CA 1
ATOM 702 C C . MET A 1 87 ? -25.442 -2.722 9.730 1.00 98.31 87 MET A C 1
ATOM 704 O O . MET A 1 87 ? -26.517 -2.415 9.225 1.00 98.31 87 MET A O 1
ATOM 708 N N . SER A 1 88 ? -25.354 -3.704 10.626 1.00 97.50 88 SER A N 1
ATOM 709 C CA . SER A 1 88 ? -26.491 -4.582 10.971 1.00 97.50 88 SER A CA 1
ATOM 710 C C . SER A 1 88 ? -27.112 -4.297 12.341 1.00 97.50 88 SER A C 1
ATOM 712 O O . SER A 1 88 ? -28.297 -4.540 12.539 1.00 97.50 88 SER A O 1
ATOM 714 N N . LYS A 1 89 ? -26.320 -3.770 13.285 1.00 97.25 89 LYS A N 1
ATOM 715 C CA . LYS A 1 89 ? -26.620 -3.694 14.725 1.00 97.25 89 LYS A CA 1
ATOM 716 C C . LYS A 1 89 ? -26.867 -5.050 15.396 1.00 97.25 89 LYS A C 1
ATOM 718 O O . LYS A 1 89 ? -27.345 -5.089 16.525 1.00 97.25 89 LYS A O 1
ATOM 723 N N . GLU A 1 90 ? -26.469 -6.155 14.765 1.00 98.44 90 GLU A N 1
ATOM 724 C CA . GLU A 1 90 ? -26.537 -7.475 15.386 1.00 98.44 90 GLU A CA 1
ATOM 725 C C . GLU A 1 90 ? -25.496 -7.610 16.507 1.00 98.44 90 GLU A C 1
ATOM 727 O O . GLU A 1 90 ? -24.286 -7.463 16.306 1.00 98.44 90 GLU A O 1
ATOM 732 N N . GLU A 1 91 ? -25.971 -7.934 17.710 1.00 98.31 91 GLU A N 1
ATOM 733 C CA . GLU A 1 91 ? -25.157 -7.977 18.929 1.00 98.31 91 GLU A CA 1
ATOM 734 C C . GLU A 1 91 ? -24.045 -9.044 18.878 1.00 98.31 91 GLU A C 1
ATOM 736 O O . GLU A 1 91 ? -22.997 -8.887 19.508 1.00 98.31 91 GLU A O 1
ATOM 741 N N . LYS A 1 92 ? -24.228 -10.113 18.088 1.00 98.69 92 LYS A N 1
ATOM 742 C CA . LYS A 1 92 ? -23.227 -11.181 17.916 1.00 98.69 92 LYS A CA 1
ATOM 743 C C . LYS A 1 92 ? -21.886 -10.645 17.396 1.00 98.69 92 LYS A C 1
ATOM 745 O O . LYS A 1 92 ? -20.837 -11.090 17.862 1.00 98.69 92 LYS A O 1
ATOM 750 N N . TYR A 1 93 ? -21.908 -9.655 16.497 1.00 98.88 93 TYR A N 1
ATOM 751 C CA . TYR A 1 93 ? -20.689 -9.061 15.944 1.00 98.88 93 TYR A CA 1
ATOM 752 C C . TYR A 1 93 ? -19.975 -8.179 16.973 1.00 98.88 93 TYR A C 1
ATOM 754 O O . TYR A 1 93 ? -18.756 -8.271 17.103 1.00 98.88 93 TYR A O 1
ATOM 762 N N . LEU A 1 94 ? -20.727 -7.401 17.766 1.00 98.88 94 LEU A N 1
ATOM 763 C CA . LEU A 1 94 ? -20.190 -6.602 18.876 1.00 98.88 94 LEU A CA 1
ATOM 764 C C . LEU A 1 94 ? -19.497 -7.489 19.912 1.00 98.88 94 LEU A C 1
ATOM 766 O O . LEU A 1 94 ? -18.318 -7.294 20.194 1.00 98.88 94 LEU A O 1
ATOM 770 N N . LYS A 1 95 ? -20.201 -8.511 20.416 1.00 98.81 95 LYS A N 1
ATOM 771 C CA . LYS A 1 95 ? -19.663 -9.463 21.401 1.00 98.81 95 LYS A CA 1
ATOM 772 C C . LYS A 1 95 ? -18.416 -10.172 20.879 1.00 98.81 95 LYS A C 1
ATOM 774 O O . LYS A 1 95 ? -17.475 -10.428 21.629 1.00 98.81 95 LYS A O 1
ATOM 779 N N . ARG A 1 96 ? -18.386 -10.515 19.588 1.00 98.75 96 ARG A N 1
ATOM 780 C CA . ARG A 1 96 ? -17.230 -11.184 18.988 1.00 98.75 96 ARG A CA 1
ATOM 781 C C . ARG A 1 96 ? -16.032 -10.253 18.807 1.00 98.75 96 ARG A C 1
ATOM 783 O O . ARG A 1 96 ? -14.909 -10.693 19.060 1.00 98.75 96 ARG A O 1
ATOM 790 N N . ALA A 1 97 ? -16.259 -9.012 18.381 1.00 98.88 97 ALA A N 1
ATOM 791 C CA . ALA A 1 97 ? -15.209 -8.007 18.245 1.00 98.88 97 ALA A CA 1
ATOM 792 C C . ALA A 1 97 ? -14.629 -7.612 19.606 1.00 98.88 97 ALA A C 1
ATOM 794 O O . ALA A 1 97 ? -13.414 -7.534 19.745 1.00 98.88 97 ALA A O 1
ATOM 795 N N . GLU A 1 98 ? -15.475 -7.458 20.628 1.00 98.88 98 GLU A N 1
ATOM 796 C CA . GLU A 1 98 ? -15.040 -7.261 22.012 1.00 98.88 98 GLU A CA 1
ATOM 797 C C . GLU A 1 98 ? -14.107 -8.392 22.467 1.00 98.88 98 GLU A C 1
ATOM 799 O O . GLU A 1 98 ? -13.044 -8.123 23.022 1.00 98.88 98 GLU A O 1
ATOM 804 N N . LYS A 1 99 ? -14.441 -9.656 22.167 1.00 98.81 99 LYS A N 1
ATOM 805 C CA . LYS A 1 99 ? -13.559 -10.795 22.468 1.00 98.81 99 LYS A CA 1
ATOM 806 C C . LYS A 1 99 ? -12.206 -10.718 21.753 1.00 98.81 99 LYS A C 1
ATOM 808 O O . LYS A 1 99 ? -11.209 -11.059 22.381 1.00 98.81 99 LYS A O 1
ATOM 813 N N . GLU A 1 100 ? -12.143 -10.285 20.486 1.00 98.88 100 GLU A N 1
ATOM 814 C CA . GLU A 1 100 ? -10.843 -10.054 19.819 1.00 98.88 100 GLU A CA 1
ATOM 815 C C . GLU A 1 100 ? -10.057 -8.938 20.513 1.00 98.88 100 GLU A C 1
ATOM 817 O O . GLU A 1 100 ? -8.876 -9.102 20.806 1.00 98.88 100 GLU A O 1
ATOM 822 N N . LEU A 1 101 ? -10.718 -7.812 20.796 1.00 98.94 101 LEU A N 1
ATOM 823 C CA . LEU A 1 101 ? -10.101 -6.633 21.400 1.00 98.94 101 LEU A CA 1
ATOM 824 C C . LEU A 1 101 ? -9.527 -6.940 22.787 1.00 98.94 101 LEU A C 1
ATOM 826 O O . LEU A 1 101 ? -8.396 -6.565 23.086 1.00 98.94 101 LEU A O 1
ATOM 830 N N . LEU A 1 102 ? -10.276 -7.667 23.619 1.00 98.94 102 LEU A N 1
ATOM 831 C CA . LEU A 1 102 ? -9.804 -8.114 24.927 1.00 98.94 102 LEU A CA 1
ATOM 832 C C . LEU A 1 102 ? -8.685 -9.155 24.811 1.00 98.94 102 LEU A C 1
ATOM 834 O O . LEU A 1 102 ? -7.770 -9.145 25.630 1.00 98.94 102 LEU A O 1
ATOM 838 N N . ALA A 1 103 ? -8.716 -10.031 23.800 1.00 98.81 103 ALA A N 1
ATOM 839 C CA . ALA A 1 103 ? -7.642 -10.996 23.575 1.00 98.81 103 ALA A CA 1
ATOM 840 C C . ALA A 1 103 ? -6.313 -10.291 23.264 1.00 98.81 103 ALA A C 1
ATOM 842 O O . ALA A 1 103 ? -5.323 -10.552 23.945 1.00 98.81 103 ALA A O 1
ATOM 843 N N . ILE A 1 104 ? -6.298 -9.350 22.312 1.00 98.81 104 ILE A N 1
ATOM 844 C CA . ILE A 1 104 ? -5.074 -8.606 21.963 1.00 98.81 104 ILE A CA 1
ATOM 845 C C . ILE A 1 104 ? -4.634 -7.633 23.064 1.00 98.81 104 ILE A C 1
ATOM 847 O O . ILE A 1 104 ? -3.443 -7.350 23.189 1.00 98.81 104 ILE A O 1
ATOM 851 N N . ALA A 1 105 ? -5.568 -7.125 23.877 1.00 98.81 105 ALA A N 1
ATOM 852 C CA . ALA A 1 105 ? -5.250 -6.289 25.034 1.00 98.81 105 ALA A CA 1
ATOM 853 C C . ALA A 1 105 ? -4.553 -7.078 26.155 1.00 98.81 105 ALA A C 1
ATOM 855 O O . ALA A 1 105 ? -3.772 -6.498 26.903 1.00 98.81 105 ALA A O 1
ATOM 856 N N . ASN A 1 106 ? -4.809 -8.388 26.245 1.00 98.38 106 ASN A N 1
ATOM 857 C CA . ASN A 1 106 ? -4.203 -9.294 27.224 1.00 98.38 106 ASN A CA 1
ATOM 858 C C . ASN A 1 106 ? -2.877 -9.915 26.757 1.00 98.38 106 ASN A C 1
ATOM 860 O O . ASN A 1 106 ? -2.306 -10.741 27.469 1.00 98.38 106 ASN A O 1
ATOM 864 N N . PHE A 1 107 ? -2.383 -9.574 25.566 1.00 98.56 107 PHE A N 1
ATOM 865 C CA . PHE A 1 107 ? -1.036 -9.971 25.164 1.00 98.56 107 PHE A CA 1
ATOM 866 C C . PHE A 1 107 ? 0.004 -9.281 26.053 1.00 98.56 107 PHE A C 1
ATOM 868 O O . PHE A 1 107 ? -0.188 -8.136 26.459 1.00 98.56 107 PHE A O 1
ATOM 875 N N . ASN A 1 108 ? 1.121 -9.965 26.326 1.00 95.25 108 ASN A N 1
ATOM 876 C CA . ASN A 1 108 ? 2.200 -9.415 27.157 1.00 95.25 108 ASN A CA 1
ATOM 877 C C . ASN A 1 108 ? 2.773 -8.114 26.572 1.00 95.25 108 ASN A C 1
ATOM 879 O O . ASN A 1 108 ? 3.107 -7.198 27.316 1.00 95.25 108 ASN A O 1
ATOM 883 N N . ASP A 1 109 ? 2.885 -8.053 25.244 1.00 96.88 109 ASP A N 1
ATOM 884 C CA . ASP A 1 109 ? 3.222 -6.868 24.464 1.00 96.88 109 ASP A CA 1
ATOM 885 C C . ASP A 1 109 ? 2.694 -7.021 23.021 1.00 96.88 109 ASP A C 1
ATOM 887 O O . ASP A 1 109 ? 2.124 -8.052 22.651 1.00 96.88 109 ASP A O 1
ATOM 891 N N . TRP A 1 110 ? 2.864 -5.983 22.194 1.00 98.62 110 TRP A N 1
ATOM 892 C CA . TRP A 1 110 ? 2.583 -6.024 20.747 1.00 98.62 110 TRP A CA 1
ATOM 893 C C . TRP A 1 110 ? 3.858 -6.151 19.894 1.00 98.62 110 TRP A C 1
ATOM 895 O O . TRP A 1 110 ? 3.879 -5.769 18.726 1.00 98.62 110 TRP A O 1
ATOM 905 N N . ASN A 1 111 ? 4.924 -6.702 20.477 1.00 98.31 111 ASN A N 1
ATOM 906 C CA . ASN A 1 111 ? 6.246 -6.935 19.899 1.00 98.31 111 ASN A CA 1
ATOM 907 C C . ASN A 1 111 ? 6.975 -5.671 19.382 1.00 98.31 111 ASN A C 1
ATOM 909 O O . ASN A 1 111 ? 7.280 -5.570 18.190 1.00 98.31 111 ASN A O 1
ATOM 913 N N . PRO A 1 112 ? 7.350 -4.714 20.256 1.00 97.44 112 PRO A N 1
ATOM 914 C CA . PRO A 1 112 ? 8.005 -3.461 19.850 1.00 97.44 112 PRO A CA 1
ATOM 915 C C . PRO A 1 112 ? 9.365 -3.631 19.157 1.00 97.44 112 PRO A C 1
ATOM 917 O O . PRO A 1 112 ? 9.813 -2.716 18.468 1.00 97.44 112 PRO A O 1
ATOM 920 N N . SER A 1 113 ? 9.991 -4.810 19.261 1.00 95.44 113 SER A N 1
ATOM 921 C CA . SER A 1 113 ? 11.215 -5.149 18.520 1.00 95.44 113 SER A CA 1
ATOM 922 C C . SER A 1 113 ? 11.026 -5.182 16.992 1.00 95.44 113 SER A C 1
ATOM 924 O O . SER A 1 113 ? 11.986 -5.006 16.240 1.00 95.44 113 SER A O 1
ATOM 926 N N . HIS A 1 114 ? 9.789 -5.374 16.518 1.00 96.94 114 HIS A N 1
ATOM 927 C CA . HIS A 1 114 ? 9.408 -5.297 15.112 1.00 96.94 114 HIS A CA 1
ATOM 928 C C . HIS A 1 114 ? 8.175 -4.395 14.974 1.00 96.94 114 HIS A C 1
ATOM 930 O O . HIS A 1 114 ? 7.035 -4.843 15.018 1.00 96.94 114 HIS A O 1
ATOM 936 N N . PHE A 1 115 ? 8.405 -3.091 14.807 1.00 98.50 115 PHE A N 1
ATOM 937 C CA . PHE A 1 115 ? 7.376 -2.072 15.047 1.00 98.50 115 PHE A CA 1
ATOM 938 C C . PHE A 1 115 ? 6.162 -2.095 14.099 1.00 98.50 115 PHE A C 1
ATOM 940 O O . PHE A 1 115 ? 5.113 -1.551 14.439 1.00 98.50 115 PHE A O 1
ATOM 947 N N . LEU A 1 116 ? 6.259 -2.759 12.942 1.00 98.44 116 LEU A N 1
ATOM 948 C CA . LEU A 1 116 ? 5.087 -3.025 12.097 1.00 98.44 116 LEU A CA 1
ATOM 949 C C . LEU A 1 116 ? 4.018 -3.842 12.845 1.00 98.44 116 LEU A C 1
ATOM 951 O O . LEU A 1 116 ? 2.827 -3.641 12.622 1.00 98.44 116 LEU A O 1
ATOM 955 N N . ASP A 1 117 ? 4.439 -4.722 13.758 1.00 98.69 117 ASP A N 1
ATOM 956 C CA . ASP A 1 117 ? 3.544 -5.551 14.567 1.00 98.69 117 ASP A CA 1
ATOM 957 C C . ASP A 1 117 ? 2.701 -4.676 15.493 1.00 98.69 117 ASP A C 1
ATOM 959 O O . ASP A 1 117 ? 1.477 -4.814 15.525 1.00 98.69 117 ASP A O 1
ATOM 963 N N . VAL A 1 118 ? 3.362 -3.736 16.177 1.00 98.88 118 VAL A N 1
ATOM 964 C CA . VAL A 1 118 ? 2.739 -2.742 17.057 1.00 98.88 118 VAL A CA 1
ATOM 965 C C . VAL A 1 118 ? 1.794 -1.848 16.269 1.00 98.88 118 VAL A C 1
ATOM 967 O O . VAL A 1 118 ? 0.664 -1.622 16.693 1.00 98.88 118 VAL A O 1
ATOM 970 N N . ALA A 1 119 ? 2.237 -1.345 15.117 1.00 98.88 119 ALA A N 1
ATOM 971 C CA . ALA A 1 119 ? 1.476 -0.407 14.306 1.00 98.88 119 ALA A CA 1
ATOM 972 C C . ALA A 1 119 ? 0.147 -0.995 13.814 1.00 98.88 119 ALA A C 1
ATOM 974 O O . ALA A 1 119 ? -0.910 -0.399 14.034 1.00 98.88 119 ALA A O 1
ATOM 975 N N . GLU A 1 120 ? 0.185 -2.173 13.182 1.00 98.81 120 GLU A N 1
ATOM 976 C CA . GLU A 1 120 ? -1.028 -2.819 12.672 1.00 98.81 120 GLU A CA 1
ATOM 977 C C . GLU A 1 120 ? -1.952 -3.271 13.823 1.00 98.81 120 GLU A C 1
ATOM 979 O O . GLU A 1 120 ? -3.170 -3.117 13.720 1.00 98.81 120 GLU A O 1
ATOM 984 N N . MET A 1 121 ? -1.397 -3.732 14.955 1.00 98.88 121 MET A N 1
ATOM 985 C CA . MET A 1 121 ? -2.188 -4.094 16.143 1.00 98.88 121 MET A CA 1
ATOM 986 C C . MET A 1 121 ? -2.865 -2.871 16.782 1.00 98.88 121 MET A C 1
ATOM 988 O O . MET A 1 121 ? -4.039 -2.926 17.149 1.00 98.88 121 MET A O 1
ATOM 992 N N . THR A 1 122 ? -2.154 -1.740 16.857 1.00 98.94 122 THR A N 1
ATOM 993 C CA . THR A 1 122 ? -2.698 -0.470 17.369 1.00 98.94 122 THR A CA 1
ATOM 994 C C . THR A 1 122 ? -3.859 0.006 16.506 1.00 98.94 122 THR A C 1
ATOM 996 O O . THR A 1 122 ? -4.893 0.402 17.038 1.00 98.94 122 THR A O 1
ATOM 999 N N . MET A 1 123 ? -3.725 -0.083 15.178 1.00 98.94 123 MET A N 1
ATOM 1000 C CA . MET A 1 123 ? -4.806 0.259 14.254 1.00 98.94 123 MET A CA 1
ATOM 1001 C C . MET A 1 123 ? -6.037 -0.628 14.470 1.00 98.94 123 MET A C 1
ATOM 1003 O O . MET A 1 123 ? -7.156 -0.116 14.505 1.00 98.94 123 MET A O 1
ATOM 1007 N N . ALA A 1 124 ? -5.836 -1.937 14.654 1.00 98.94 124 ALA A N 1
ATOM 1008 C CA . ALA A 1 124 ? -6.917 -2.880 14.929 1.00 98.94 124 ALA A CA 1
ATOM 1009 C C . ALA A 1 124 ? -7.689 -2.486 16.197 1.00 98.94 124 ALA A C 1
ATOM 1011 O O . ALA A 1 124 ? -8.910 -2.322 16.161 1.00 98.94 124 ALA A O 1
ATOM 1012 N N . ALA A 1 125 ? -6.962 -2.264 17.298 1.00 98.94 125 ALA A N 1
ATOM 1013 C CA . ALA A 1 125 ? -7.537 -1.850 18.572 1.00 98.94 125 ALA A CA 1
ATOM 1014 C C . ALA A 1 125 ? -8.266 -0.501 18.467 1.00 98.94 125 ALA A C 1
ATOM 1016 O O . ALA A 1 125 ? -9.376 -0.366 18.976 1.00 98.94 125 ALA A O 1
ATOM 1017 N N . ALA A 1 126 ? -7.677 0.472 17.768 1.00 98.94 126 ALA A N 1
ATOM 1018 C CA . ALA A 1 126 ? -8.243 1.802 17.574 1.00 98.94 126 ALA A CA 1
ATOM 1019 C C . ALA A 1 126 ? -9.565 1.782 16.796 1.00 98.94 126 ALA A C 1
ATOM 1021 O O . ALA A 1 126 ? -10.538 2.393 17.235 1.00 98.94 126 ALA A O 1
ATOM 1022 N N . ILE A 1 127 ? -9.620 1.057 15.671 1.00 98.94 127 ILE A N 1
ATOM 1023 C CA . ILE A 1 127 ? -10.845 0.916 14.871 1.00 98.94 127 ILE A CA 1
ATOM 1024 C C . ILE A 1 127 ? -11.943 0.263 15.709 1.00 98.94 127 ILE A C 1
ATOM 1026 O O . ILE A 1 127 ? -13.051 0.788 15.768 1.00 98.94 127 ILE A O 1
ATOM 1030 N N . GLY A 1 128 ? -11.636 -0.848 16.386 1.00 98.88 128 GLY A N 1
ATOM 1031 C CA . GLY A 1 128 ? -12.613 -1.543 17.220 1.00 98.88 128 GLY A CA 1
ATOM 1032 C C . GLY A 1 128 ? -13.107 -0.691 18.389 1.00 98.88 128 GLY A C 1
ATOM 1033 O O . GLY A 1 128 ? -14.312 -0.607 18.612 1.00 98.88 128 GLY A O 1
ATOM 1034 N N . TYR A 1 129 ? -12.200 -0.011 19.096 1.00 98.88 129 TYR A N 1
ATOM 1035 C CA . TYR A 1 129 ? -12.544 0.894 20.193 1.00 98.88 129 TYR A CA 1
ATOM 1036 C C . TYR A 1 129 ? -13.457 2.032 19.728 1.00 98.88 129 TYR A C 1
ATOM 1038 O O . TYR A 1 129 ? -14.497 2.266 20.336 1.00 98.88 129 TYR A O 1
ATOM 1046 N N . ASP A 1 130 ? -13.102 2.708 18.633 1.00 98.88 130 ASP A N 1
ATOM 1047 C CA . ASP A 1 130 ? -13.859 3.850 18.120 1.00 98.88 130 ASP A CA 1
ATOM 1048 C C . ASP A 1 130 ? -15.220 3.443 17.551 1.00 98.88 130 ASP A C 1
ATOM 1050 O O . ASP A 1 130 ? -16.243 4.048 17.878 1.00 98.88 130 ASP A O 1
ATOM 1054 N N . TRP A 1 131 ? -15.253 2.403 16.714 1.00 98.81 131 TRP A N 1
ATOM 1055 C CA . TRP A 1 131 ? -16.473 2.005 16.017 1.00 98.81 131 TRP A CA 1
ATOM 1056 C C . TRP A 1 131 ? -17.481 1.353 16.944 1.00 98.81 131 TRP A C 1
ATOM 1058 O O . TRP A 1 131 ? -18.674 1.500 16.702 1.00 98.81 131 TRP A O 1
ATOM 1068 N N . LEU A 1 132 ? -17.026 0.656 17.986 1.00 98.75 132 LEU A N 1
ATOM 1069 C CA . LEU A 1 132 ? -17.881 -0.065 18.928 1.00 98.75 132 LEU A CA 1
ATOM 1070 C C . LEU A 1 132 ? -18.085 0.690 20.244 1.00 98.75 132 LEU A C 1
ATOM 1072 O O . LEU A 1 132 ? -18.757 0.168 21.130 1.00 98.75 132 LEU A O 1
ATOM 1076 N N . TYR A 1 133 ? -17.545 1.905 20.379 1.00 98.56 133 TYR A N 1
ATOM 1077 C CA . TYR A 1 133 ? -17.456 2.650 21.640 1.00 98.56 133 TYR A CA 1
ATOM 1078 C C . TYR A 1 133 ? -18.749 2.649 22.470 1.00 98.56 133 TYR A C 1
ATOM 1080 O O . TYR A 1 133 ? -18.727 2.366 23.663 1.00 98.56 133 TYR A O 1
ATOM 1088 N N . HIS A 1 134 ? -19.894 2.929 21.838 1.00 97.38 134 HIS A N 1
ATOM 1089 C CA . HIS A 1 134 ? -21.193 3.004 22.527 1.00 97.38 134 HIS A CA 1
ATOM 1090 C C . HIS A 1 134 ? -21.817 1.637 22.844 1.00 97.38 134 HIS A C 1
ATOM 1092 O O . HIS A 1 134 ? -22.779 1.575 23.600 1.00 97.38 134 HIS A O 1
ATOM 1098 N N . GLY A 1 135 ? -21.312 0.556 22.246 1.00 97.75 135 GLY A N 1
ATOM 1099 C CA . GLY A 1 135 ? -21.737 -0.816 22.535 1.00 97.75 135 GLY A CA 1
ATOM 1100 C C . GLY A 1 135 ? -20.820 -1.550 23.516 1.00 97.75 135 GLY A C 1
ATOM 1101 O O . GLY A 1 135 ? -21.250 -2.516 24.140 1.00 97.75 135 GLY A O 1
ATOM 1102 N N . LEU A 1 136 ? -19.563 -1.121 23.658 1.00 98.69 136 LEU A N 1
ATOM 1103 C CA . LEU A 1 136 ? -18.599 -1.764 24.548 1.00 98.69 136 LEU A CA 1
ATOM 1104 C C . LEU A 1 136 ? -18.918 -1.481 26.028 1.00 98.69 136 LEU A C 1
ATOM 1106 O O . LEU A 1 136 ? -19.128 -0.321 26.395 1.00 98.69 136 LEU A O 1
ATOM 1110 N N . PRO A 1 137 ? -18.858 -2.496 26.910 1.00 98.56 137 PRO A N 1
ATOM 1111 C CA . PRO A 1 137 ? -18.892 -2.291 28.355 1.00 98.56 137 PRO A CA 1
ATOM 1112 C C . PRO A 1 137 ? -17.780 -1.348 28.831 1.00 98.56 137 PRO A C 1
ATOM 1114 O O . PRO A 1 137 ? -16.657 -1.392 28.323 1.00 98.56 137 PRO A O 1
ATOM 1117 N N . GLU A 1 138 ? -18.047 -0.553 29.873 1.00 98.44 138 GLU A N 1
ATOM 1118 C CA . GLU A 1 138 ? -17.069 0.402 30.430 1.00 98.44 138 GLU A CA 1
ATOM 1119 C C . GLU A 1 138 ? -15.745 -0.260 30.828 1.00 98.44 138 GLU A C 1
ATOM 1121 O O . GLU A 1 138 ? -14.668 0.266 30.547 1.00 98.44 138 GLU A O 1
ATOM 1126 N N . LYS A 1 139 ? -15.811 -1.462 31.416 1.00 98.56 139 LYS A N 1
ATOM 1127 C CA . LYS A 1 139 ? -14.618 -2.246 31.760 1.00 98.56 139 LYS A CA 1
ATOM 1128 C C . LYS A 1 139 ? -13.790 -2.580 30.518 1.00 98.56 139 LYS A C 1
ATOM 1130 O O . LYS A 1 139 ? -12.575 -2.403 30.530 1.00 98.56 139 LYS A O 1
ATOM 1135 N N . SER A 1 140 ? -14.443 -3.022 29.447 1.00 98.75 140 SER A N 1
ATOM 1136 C CA . SER A 1 140 ? -13.780 -3.371 28.190 1.00 98.75 140 SER A CA 1
ATOM 1137 C C . SER A 1 140 ? -13.168 -2.139 27.534 1.00 98.75 140 SER A C 1
ATOM 1139 O O . SER A 1 140 ? -12.009 -2.189 27.127 1.00 98.75 140 SER A O 1
ATOM 1141 N N . LYS A 1 141 ? -13.874 -0.999 27.526 1.00 98.75 141 LYS A N 1
ATOM 1142 C CA . LYS A 1 141 ? -13.309 0.282 27.075 1.00 98.75 141 LYS A CA 1
ATOM 1143 C C . LYS A 1 141 ? -12.048 0.653 27.852 1.00 98.75 141 LYS A C 1
ATOM 1145 O O . LYS A 1 141 ? -11.026 0.948 27.237 1.00 98.75 141 LYS A O 1
ATOM 1150 N N . ALA A 1 142 ? -12.087 0.587 29.183 1.00 98.56 142 ALA A N 1
ATOM 1151 C CA . ALA A 1 142 ? -10.930 0.894 30.018 1.00 98.56 142 ALA A CA 1
ATOM 1152 C C . ALA A 1 142 ? -9.725 -0.010 29.697 1.00 98.56 142 ALA A C 1
ATOM 1154 O O . ALA A 1 142 ? -8.618 0.496 29.514 1.00 98.56 142 ALA A O 1
ATOM 1155 N N . THR A 1 143 ? -9.943 -1.324 29.557 1.00 98.81 143 THR A N 1
ATOM 1156 C CA . THR A 1 143 ? -8.892 -2.291 29.197 1.00 98.81 143 THR A CA 1
ATOM 1157 C C . THR A 1 143 ? -8.305 -2.024 27.809 1.00 98.81 143 THR A C 1
ATOM 1159 O O . THR A 1 143 ? -7.086 -1.983 27.655 1.00 98.81 143 THR A O 1
ATOM 1162 N N . ILE A 1 144 ? -9.148 -1.801 26.799 1.00 98.88 144 ILE A N 1
ATOM 1163 C CA . ILE A 1 144 ? -8.706 -1.594 25.412 1.00 98.88 144 ILE A CA 1
ATOM 1164 C C . ILE A 1 144 ? -7.938 -0.276 25.277 1.00 98.88 144 ILE A C 1
ATOM 1166 O O . ILE A 1 144 ? -6.862 -0.247 24.684 1.00 98.88 144 ILE A O 1
ATOM 1170 N N . LYS A 1 145 ? -8.443 0.804 25.882 1.00 98.69 145 LYS A N 1
ATOM 1171 C CA . LYS A 1 145 ? -7.755 2.100 25.940 1.00 98.69 145 LYS A CA 1
ATOM 1172 C C . LYS A 1 145 ? -6.381 1.978 26.598 1.00 98.69 145 LYS A C 1
ATOM 1174 O O . LYS A 1 145 ? -5.399 2.484 26.056 1.00 98.69 145 LYS A O 1
ATOM 1179 N N . ALA A 1 146 ? -6.299 1.292 27.741 1.00 98.75 146 ALA A N 1
ATOM 1180 C CA . ALA A 1 146 ? -5.031 1.067 28.427 1.00 98.75 146 ALA A CA 1
ATOM 1181 C C . ALA A 1 146 ? -4.044 0.283 27.547 1.00 98.75 146 ALA A C 1
ATOM 1183 O O . ALA A 1 146 ? -2.866 0.626 27.511 1.00 98.75 146 ALA A O 1
ATOM 1184 N N . ALA A 1 147 ? -4.514 -0.711 26.786 1.00 98.88 147 ALA A N 1
ATOM 1185 C CA . ALA A 1 147 ? -3.677 -1.442 25.836 1.00 98.88 147 ALA A CA 1
ATOM 1186 C C . ALA A 1 147 ? -3.195 -0.562 24.668 1.00 98.88 147 ALA A C 1
ATOM 1188 O O . ALA A 1 147 ? -2.011 -0.597 24.345 1.00 98.88 147 ALA A O 1
ATOM 1189 N N . ILE A 1 148 ? -4.058 0.280 24.079 1.00 98.94 148 ILE A N 1
ATOM 1190 C CA . ILE A 1 148 ? -3.656 1.246 23.035 1.00 98.94 148 ILE A CA 1
ATOM 1191 C C . ILE A 1 148 ? -2.536 2.157 23.551 1.00 98.94 148 ILE A C 1
ATOM 1193 O O . ILE A 1 148 ? -1.523 2.340 22.871 1.00 98.94 148 ILE A O 1
ATOM 1197 N N . LEU A 1 149 ? -2.687 2.694 24.765 1.00 98.75 149 LEU A N 1
ATOM 1198 C CA . LEU A 1 149 ? -1.687 3.561 25.380 1.00 98.75 149 LEU A CA 1
ATOM 1199 C C . LEU A 1 149 ? -0.384 2.805 25.685 1.00 98.75 149 LEU A C 1
ATOM 1201 O O . LEU A 1 149 ? 0.684 3.225 25.247 1.00 98.75 149 LEU A O 1
ATOM 1205 N N . ASN A 1 150 ? -0.464 1.683 26.401 1.00 98.62 150 ASN A N 1
ATOM 1206 C CA . ASN A 1 150 ? 0.705 1.002 26.961 1.00 98.62 150 ASN A CA 1
ATOM 1207 C C . ASN A 1 150 ? 1.451 0.117 25.959 1.00 98.62 150 ASN A C 1
ATOM 1209 O O . ASN A 1 150 ? 2.673 0.033 26.037 1.00 98.62 150 ASN A O 1
ATOM 1213 N N . ASN A 1 151 ? 0.745 -0.515 25.019 1.00 98.75 151 ASN A N 1
ATOM 1214 C CA . ASN A 1 151 ? 1.339 -1.423 24.034 1.00 98.75 151 ASN A CA 1
ATOM 1215 C C . ASN A 1 151 ? 1.532 -0.768 22.659 1.00 98.75 151 ASN A C 1
ATOM 1217 O O . ASN A 1 151 ? 2.319 -1.274 21.862 1.00 98.75 151 ASN A O 1
ATOM 1221 N N . GLY A 1 152 ? 0.850 0.349 22.381 1.00 98.75 152 GLY A N 1
ATOM 1222 C CA . GLY A 1 152 ? 0.950 1.093 21.122 1.00 98.75 152 GLY A CA 1
ATOM 1223 C C . GLY A 1 152 ? 1.699 2.419 21.258 1.00 98.75 152 GLY A C 1
ATOM 1224 O O . GLY A 1 152 ? 2.823 2.571 20.769 1.00 98.75 152 GLY A O 1
ATOM 1225 N N . LEU A 1 153 ? 1.074 3.398 21.922 1.00 98.81 153 LEU A N 1
ATOM 1226 C CA . LEU A 1 153 ? 1.560 4.784 21.940 1.00 98.81 153 LEU A CA 1
ATOM 1227 C C . LEU A 1 153 ? 2.858 4.945 22.745 1.00 98.81 153 LEU A C 1
ATOM 1229 O O . LEU A 1 153 ? 3.821 5.510 22.228 1.00 98.81 153 LEU A O 1
ATOM 1233 N N . ASN A 1 154 ? 2.929 4.406 23.964 1.00 98.50 154 ASN A N 1
ATOM 1234 C CA . ASN A 1 154 ? 4.118 4.504 24.817 1.00 98.50 154 ASN A CA 1
ATOM 1235 C C . ASN A 1 154 ? 5.358 3.862 24.162 1.00 98.50 154 ASN A C 1
ATOM 1237 O O . ASN A 1 154 ? 6.387 4.537 24.069 1.00 98.50 154 ASN A O 1
ATOM 1241 N N . PRO A 1 155 ? 5.289 2.638 23.592 1.00 98.56 155 PRO A N 1
ATOM 1242 C CA . PRO A 1 155 ? 6.403 2.070 22.838 1.00 98.56 155 PRO A CA 1
ATOM 1243 C C . PRO A 1 155 ? 6.815 2.913 21.634 1.00 98.56 155 PRO A C 1
ATOM 1245 O O . PRO A 1 155 ? 7.989 2.917 21.281 1.00 98.56 155 PRO A O 1
ATOM 1248 N N . SER A 1 156 ? 5.888 3.650 21.015 1.00 98.44 156 SER A N 1
ATOM 1249 C CA . SER A 1 156 ? 6.195 4.566 19.912 1.00 98.44 156 SER A CA 1
ATOM 1250 C C . SER A 1 156 ? 6.945 5.827 20.349 1.00 98.44 156 SER A C 1
ATOM 1252 O O . SER A 1 156 ? 7.648 6.444 19.541 1.00 98.44 156 SER A O 1
ATOM 1254 N N . MET A 1 157 ? 6.789 6.235 21.606 1.00 97.69 157 MET A N 1
ATOM 1255 C CA . MET A 1 157 ? 7.500 7.377 22.183 1.00 97.69 157 MET A CA 1
ATOM 1256 C C . MET A 1 157 ? 8.903 7.002 22.669 1.00 97.69 157 MET A C 1
ATOM 1258 O O . MET A 1 157 ? 9.763 7.872 22.785 1.00 97.69 157 MET A O 1
ATOM 1262 N N . ASP A 1 158 ? 9.171 5.712 22.869 1.00 97.50 158 ASP A N 1
ATOM 1263 C CA . ASP A 1 158 ? 10.499 5.208 23.198 1.00 97.50 158 ASP A CA 1
ATOM 1264 C C . ASP A 1 158 ? 11.462 5.318 22.001 1.00 97.50 158 ASP A C 1
ATOM 1266 O O . ASP A 1 158 ? 11.249 4.734 20.931 1.00 97.50 158 ASP A O 1
ATOM 1270 N N . ALA A 1 159 ? 12.567 6.042 22.199 1.00 95.94 159 ALA A N 1
ATOM 1271 C CA . ALA A 1 159 ? 13.615 6.243 21.200 1.00 95.94 159 ALA A CA 1
ATOM 1272 C C . ALA A 1 159 ? 14.246 4.934 20.693 1.00 95.94 159 ALA A C 1
ATOM 1274 O O . ALA A 1 159 ? 14.740 4.886 19.566 1.00 95.94 159 ALA A O 1
ATOM 1275 N N . ARG A 1 160 ? 14.202 3.857 21.487 1.00 96.94 160 ARG A N 1
ATOM 1276 C CA . ARG A 1 160 ? 14.711 2.533 21.094 1.00 96.94 160 ARG A CA 1
ATOM 1277 C C . ARG A 1 160 ? 13.884 1.892 19.979 1.00 96.94 160 ARG A C 1
ATOM 1279 O O . ARG A 1 160 ? 14.410 1.080 19.225 1.00 96.94 160 ARG A O 1
ATOM 1286 N N . ASN A 1 161 ? 12.616 2.279 19.849 1.00 97.38 161 ASN A N 1
ATOM 1287 C CA . ASN A 1 161 ? 11.654 1.620 18.968 1.00 97.38 161 ASN A CA 1
ATOM 1288 C C . ASN A 1 161 ? 11.219 2.489 17.776 1.00 97.38 161 ASN A C 1
ATOM 1290 O O . ASN A 1 161 ? 10.513 2.008 16.892 1.00 97.38 161 ASN A O 1
ATOM 1294 N N . ASN A 1 162 ? 11.613 3.766 17.727 1.00 96.81 162 ASN A N 1
ATOM 1295 C CA . ASN A 1 162 ? 11.049 4.746 16.793 1.00 96.81 162 ASN A CA 1
ATOM 1296 C C . ASN A 1 162 ? 11.952 5.112 15.598 1.00 96.81 162 ASN A C 1
ATOM 1298 O O . ASN A 1 162 ? 11.671 6.062 14.867 1.00 96.81 162 ASN A O 1
ATOM 1302 N N . GLY A 1 163 ? 13.000 4.321 15.332 1.00 97.31 163 GLY A N 1
ATOM 1303 C CA . GLY A 1 163 ? 13.906 4.522 14.190 1.00 97.31 163 GLY A CA 1
ATOM 1304 C C . GLY A 1 163 ? 13.217 4.511 12.815 1.00 97.31 163 GLY A C 1
ATOM 1305 O O . GLY A 1 163 ? 13.754 5.056 11.847 1.00 97.31 163 GLY A O 1
ATOM 1306 N N . TRP A 1 164 ? 12.005 3.955 12.731 1.00 97.50 164 TRP A N 1
ATOM 1307 C CA . TRP A 1 164 ? 11.153 3.982 11.541 1.00 97.50 164 TRP A CA 1
ATOM 1308 C C . TRP A 1 164 ? 10.697 5.399 11.143 1.00 97.50 164 TRP A C 1
ATOM 1310 O O . TRP A 1 164 ? 10.443 5.636 9.965 1.00 97.50 164 TRP A O 1
ATOM 1320 N N . LEU A 1 165 ? 10.670 6.365 12.074 1.00 98.19 165 LEU A N 1
ATOM 1321 C CA . LEU A 1 165 ? 10.313 7.770 11.805 1.00 98.19 165 LEU A CA 1
ATOM 1322 C C . LEU A 1 165 ? 11.258 8.454 10.808 1.00 98.19 165 LEU A C 1
ATOM 1324 O O . LEU A 1 165 ? 10.902 9.464 10.208 1.00 98.19 165 LEU A O 1
ATOM 1328 N N . LYS A 1 166 ? 12.478 7.929 10.659 1.00 97.56 166 LYS A N 1
ATOM 1329 C CA . LYS A 1 166 ? 13.523 8.474 9.779 1.00 97.56 166 LYS A CA 1
ATOM 1330 C C . LYS A 1 166 ? 13.579 7.779 8.417 1.00 97.56 166 LYS A C 1
ATOM 1332 O O . LYS A 1 166 ? 14.406 8.141 7.589 1.00 97.56 166 LYS A O 1
ATOM 1337 N N . GLN A 1 167 ? 12.742 6.767 8.196 1.00 95.62 167 GLN A N 1
ATOM 1338 C CA . GLN A 1 167 ? 12.784 5.956 6.984 1.00 95.62 167 GLN A CA 1
ATOM 1339 C C . GLN A 1 167 ? 11.963 6.587 5.861 1.00 95.62 167 GLN A C 1
ATOM 1341 O O . GLN A 1 167 ? 10.940 7.222 6.114 1.00 95.62 167 GLN A O 1
ATOM 1346 N N . SER A 1 168 ? 12.387 6.361 4.620 1.00 94.31 168 SER A N 1
ATOM 1347 C CA . SER A 1 168 ? 11.732 6.832 3.391 1.00 94.31 168 SER A CA 1
ATOM 1348 C C . SER A 1 168 ? 10.953 5.727 2.661 1.00 94.31 168 SER A C 1
ATOM 1350 O O . SER A 1 168 ? 10.725 5.817 1.459 1.00 94.31 168 SER A O 1
ATOM 1352 N N . HIS A 1 169 ? 10.545 4.679 3.378 1.00 92.44 169 HIS A N 1
ATOM 1353 C CA . HIS A 1 169 ? 9.843 3.516 2.828 1.00 92.44 169 HIS A CA 1
ATOM 1354 C C . HIS A 1 169 ? 8.603 3.140 3.660 1.00 92.44 169 HIS A C 1
ATOM 1356 O O . HIS A 1 169 ? 8.276 3.803 4.650 1.00 92.44 169 HIS A O 1
ATOM 1362 N N . ASN A 1 170 ? 7.921 2.053 3.278 1.00 94.56 170 ASN A N 1
ATOM 1363 C CA . ASN A 1 170 ? 6.633 1.617 3.834 1.00 94.56 170 ASN A CA 1
ATOM 1364 C C . ASN A 1 170 ? 6.548 1.562 5.377 1.00 94.56 170 ASN A C 1
ATOM 1366 O O . ASN A 1 170 ? 5.494 1.874 5.926 1.00 94.56 170 ASN A O 1
ATOM 1370 N N . TRP A 1 171 ? 7.635 1.246 6.095 1.00 96.81 171 TRP A N 1
ATOM 1371 C CA . TRP A 1 171 ? 7.644 1.225 7.567 1.00 96.81 171 TRP A CA 1
ATOM 1372 C C . TRP A 1 171 ? 7.204 2.555 8.167 1.00 96.81 171 TRP A C 1
ATOM 1374 O O . TRP A 1 171 ? 6.436 2.569 9.120 1.00 96.81 171 TRP A O 1
ATOM 1384 N N . ASN A 1 172 ? 7.657 3.672 7.600 1.00 98.38 172 ASN A N 1
ATOM 1385 C CA . ASN A 1 172 ? 7.270 4.990 8.078 1.00 98.38 172 ASN A CA 1
ATOM 1386 C C . ASN A 1 172 ? 5.758 5.212 7.891 1.00 98.38 172 ASN A C 1
ATOM 1388 O O . ASN A 1 172 ? 5.080 5.604 8.837 1.00 98.38 172 ASN A O 1
ATOM 1392 N N . GLN A 1 173 ? 5.217 4.876 6.715 1.00 98.38 173 GLN A N 1
ATOM 1393 C CA . GLN A 1 173 ? 3.795 5.052 6.393 1.00 98.38 173 GLN A CA 1
ATOM 1394 C C . GLN A 1 173 ? 2.899 4.199 7.298 1.00 98.38 173 GLN A C 1
ATOM 1396 O O . GLN A 1 173 ? 1.950 4.710 7.891 1.00 98.38 173 GLN A O 1
ATOM 1401 N N . VAL A 1 174 ? 3.226 2.913 7.443 1.00 98.69 174 VAL A N 1
ATOM 1402 C CA . VAL A 1 174 ? 2.444 1.952 8.233 1.00 98.69 174 VAL A CA 1
ATOM 1403 C C . VAL A 1 174 ? 2.487 2.300 9.718 1.00 98.69 174 VAL A C 1
ATOM 1405 O O . VAL A 1 174 ? 1.440 2.359 10.364 1.00 98.69 174 VAL A O 1
ATOM 1408 N N . CYS A 1 175 ? 3.677 2.585 10.255 1.00 98.81 175 CYS A N 1
ATOM 1409 C CA . CYS A 1 175 ? 3.837 2.926 11.663 1.00 98.81 175 CYS A CA 1
ATOM 1410 C C . CYS A 1 175 ? 3.160 4.249 12.021 1.00 98.81 175 CYS A C 1
ATOM 1412 O O . CYS A 1 175 ? 2.436 4.302 13.014 1.00 98.81 175 CYS A O 1
ATOM 1414 N N . ASN A 1 176 ? 3.327 5.294 11.204 1.00 98.81 176 ASN A N 1
ATOM 1415 C CA . ASN A 1 176 ? 2.637 6.559 11.444 1.00 98.81 176 ASN A CA 1
ATOM 1416 C C . ASN A 1 176 ? 1.120 6.389 11.402 1.00 98.81 176 ASN A C 1
ATOM 1418 O O . ASN A 1 176 ? 0.444 6.810 12.335 1.00 98.81 176 ASN A O 1
ATOM 1422 N N . ALA A 1 177 ? 0.584 5.707 10.388 1.00 98.88 177 ALA A N 1
ATOM 1423 C CA . ALA A 1 177 ? -0.851 5.473 10.291 1.00 98.88 177 ALA A CA 1
ATOM 1424 C C . ALA A 1 177 ? -1.397 4.710 11.509 1.00 98.88 177 ALA A C 1
ATOM 1426 O O . ALA A 1 177 ? -2.352 5.162 12.138 1.00 98.88 177 ALA A O 1
ATOM 1427 N N . GLY A 1 178 ? -0.777 3.588 11.885 1.00 98.88 178 GLY A N 1
ATOM 1428 C CA . GLY A 1 178 ? -1.264 2.755 12.986 1.00 98.88 178 GLY A CA 1
ATOM 1429 C C . GLY A 1 178 ? -1.233 3.451 14.344 1.00 98.88 178 GLY A C 1
ATOM 1430 O O . GLY A 1 178 ? -2.218 3.421 15.083 1.00 98.88 178 GLY A O 1
ATOM 1431 N N . ILE A 1 179 ? -0.135 4.143 14.654 1.00 98.88 179 ILE A N 1
ATOM 1432 C CA . ILE A 1 179 ? 0.008 4.859 15.925 1.00 98.88 179 ILE A CA 1
ATOM 1433 C C . ILE A 1 179 ? -0.889 6.102 15.968 1.00 98.88 179 ILE A C 1
ATOM 1435 O O . ILE A 1 179 ? -1.492 6.381 17.005 1.00 98.88 179 ILE A O 1
ATOM 1439 N N . SER A 1 180 ? -1.059 6.818 14.852 1.00 98.88 180 SER A N 1
ATOM 1440 C CA . SER A 1 180 ? -2.006 7.934 14.788 1.00 98.88 180 SER A CA 1
ATOM 1441 C C . SER A 1 180 ? -3.455 7.486 14.961 1.00 98.88 180 SER A C 1
ATOM 1443 O O . SER A 1 180 ? -4.211 8.191 15.619 1.00 98.88 180 SER A O 1
ATOM 1445 N N . TYR A 1 181 ? -3.849 6.311 14.459 1.00 98.88 181 TYR A N 1
ATOM 1446 C CA . TYR A 1 181 ? -5.177 5.751 14.740 1.00 98.88 181 TYR A CA 1
ATOM 1447 C C . TYR A 1 181 ? -5.384 5.525 16.242 1.00 98.88 181 TYR A C 1
ATOM 1449 O O . TYR A 1 181 ? -6.417 5.923 16.777 1.00 98.88 181 TYR A O 1
ATOM 1457 N N . GLY A 1 182 ? -4.387 4.962 16.935 1.00 98.81 182 GLY A N 1
ATOM 1458 C CA . GLY A 1 182 ? -4.417 4.814 18.394 1.00 98.81 182 GLY A CA 1
ATOM 1459 C C . GLY A 1 182 ? -4.571 6.150 19.120 1.00 98.81 182 GLY A C 1
ATOM 1460 O O . GLY A 1 182 ? -5.442 6.285 19.973 1.00 98.81 182 GLY A O 1
ATOM 1461 N N . ALA A 1 183 ? -3.778 7.154 18.737 1.00 98.69 183 ALA A N 1
ATOM 1462 C CA . ALA A 1 183 ? -3.846 8.502 19.300 1.00 98.69 183 ALA A CA 1
ATOM 1463 C C . ALA A 1 183 ? -5.217 9.164 19.087 1.00 98.69 183 ALA A C 1
ATOM 1465 O O . ALA A 1 183 ? -5.779 9.733 20.019 1.00 98.69 183 ALA A O 1
ATOM 1466 N N . LEU A 1 184 ? -5.778 9.060 17.880 1.00 98.56 184 LEU A N 1
ATOM 1467 C CA . LEU A 1 184 ? -7.095 9.606 17.546 1.00 98.56 184 LEU A CA 1
ATOM 1468 C C . LEU A 1 184 ? -8.229 8.899 18.300 1.00 98.56 184 LEU A C 1
ATOM 1470 O O . LEU A 1 184 ? -9.215 9.542 18.654 1.00 98.56 184 LEU A O 1
ATOM 1474 N N . ALA A 1 185 ? -8.095 7.595 18.558 1.00 98.56 185 ALA A N 1
ATOM 1475 C CA . ALA A 1 185 ? -9.100 6.814 19.272 1.00 98.56 185 ALA A CA 1
ATOM 1476 C C . ALA A 1 185 ? -9.207 7.175 20.762 1.00 98.56 185 ALA A C 1
ATOM 1478 O O . ALA A 1 185 ? -10.273 6.996 21.332 1.00 98.56 185 ALA A O 1
ATOM 1479 N N . ILE A 1 186 ? -8.142 7.672 21.397 1.00 98.00 186 ILE A N 1
ATOM 1480 C CA . ILE A 1 186 ? -8.133 7.985 22.841 1.00 98.00 186 ILE A CA 1
ATOM 1481 C C . ILE A 1 186 ? -7.875 9.473 23.127 1.00 98.00 186 ILE A C 1
ATOM 1483 O O . ILE A 1 186 ? -7.486 9.844 24.236 1.00 98.00 186 ILE A O 1
ATOM 1487 N N . TYR A 1 187 ? -8.062 10.319 22.113 1.00 97.44 187 TYR A N 1
ATOM 1488 C CA . TYR A 1 187 ? -7.615 11.710 22.096 1.00 97.44 187 TYR A CA 1
ATOM 1489 C C . TYR A 1 187 ? -8.112 12.522 23.296 1.00 97.44 187 TYR A C 1
ATOM 1491 O O . TYR A 1 187 ? -7.332 13.228 23.920 1.00 97.44 187 TYR A O 1
ATOM 1499 N N . GLU A 1 188 ? -9.397 12.424 23.642 1.00 93.56 188 GLU A N 1
ATOM 1500 C CA . GLU A 1 188 ? -10.023 13.210 24.713 1.00 93.56 188 GLU A CA 1
ATOM 1501 C C . GLU A 1 188 ? -9.451 12.919 26.102 1.00 93.56 188 GLU A C 1
ATOM 1503 O O . GLU A 1 188 ? -9.562 13.757 26.992 1.00 93.56 188 GLU A O 1
ATOM 1508 N N . GLU A 1 189 ? -8.828 11.756 26.286 1.00 93.06 189 GLU A N 1
ATOM 1509 C CA . GLU A 1 189 ? -8.205 11.369 27.550 1.00 93.06 189 GLU A CA 1
ATOM 1510 C C . GLU A 1 189 ? -6.688 11.565 27.548 1.00 93.06 189 GLU A C 1
ATOM 1512 O O . GLU A 1 189 ? -6.082 11.659 28.613 1.00 93.06 189 GLU A O 1
ATOM 1517 N N . GLN A 1 190 ? -6.064 11.601 26.368 1.00 95.94 190 GLN A N 1
ATOM 1518 C CA . GLN A 1 190 ? -4.616 11.744 26.190 1.00 95.94 190 GLN A CA 1
ATOM 1519 C C . GLN A 1 190 ? -4.272 12.842 25.163 1.00 95.94 190 GLN A C 1
ATOM 1521 O O . GLN A 1 190 ? -3.513 12.577 24.225 1.00 95.94 190 GLN A O 1
ATOM 1526 N N . PRO A 1 191 ? -4.802 14.076 25.296 1.00 95.44 191 PRO A N 1
ATOM 1527 C CA . PRO A 1 191 ? -4.728 15.081 24.233 1.00 95.44 191 PRO A CA 1
ATOM 1528 C C . PRO A 1 191 ? -3.296 15.526 23.918 1.00 95.44 191 PRO A C 1
ATOM 1530 O O . PRO A 1 191 ? -2.962 15.766 22.760 1.00 95.44 191 PRO A O 1
ATOM 1533 N N . GLU A 1 192 ? -2.416 15.590 24.921 1.00 95.81 192 GLU A N 1
ATOM 1534 C CA . GLU A 1 192 ? -1.013 15.980 24.731 1.00 95.81 192 GLU A CA 1
ATOM 1535 C C . GLU A 1 192 ? -0.222 14.938 23.932 1.00 95.81 192 GLU A C 1
ATOM 1537 O O . GLU A 1 192 ? 0.420 15.267 22.929 1.00 95.81 192 GLU A O 1
ATOM 1542 N N . ILE A 1 193 ? -0.301 13.665 24.338 1.00 96.25 193 ILE A N 1
ATOM 1543 C CA . ILE A 1 193 ? 0.355 12.558 23.628 1.00 96.25 193 ILE A CA 1
ATOM 1544 C C . ILE A 1 193 ? -0.239 12.440 22.222 1.00 96.25 193 ILE A C 1
ATOM 1546 O O . ILE A 1 193 ? 0.507 12.298 21.251 1.00 96.25 193 ILE A O 1
ATOM 1550 N N . ALA A 1 194 ? -1.563 12.545 22.088 1.00 97.25 194 ALA A N 1
ATOM 1551 C CA . ALA A 1 194 ? -2.229 12.411 20.804 1.00 97.25 194 ALA A CA 1
ATOM 1552 C C . ALA A 1 194 ? -1.817 13.512 19.815 1.00 97.25 194 ALA A C 1
ATOM 1554 O O . ALA A 1 194 ? -1.385 13.193 18.705 1.00 97.25 194 ALA A O 1
ATOM 1555 N N . ALA A 1 195 ? -1.862 14.785 20.223 1.00 96.44 195 ALA A N 1
ATOM 1556 C CA . ALA A 1 195 ? -1.425 15.904 19.388 1.00 96.44 195 ALA A CA 1
ATOM 1557 C C . ALA A 1 195 ? 0.058 15.772 18.992 1.00 96.44 195 ALA A C 1
ATOM 1559 O O . ALA A 1 195 ? 0.405 15.927 17.818 1.00 96.44 195 ALA A O 1
ATOM 1560 N N . SER A 1 196 ? 0.928 15.400 19.940 1.00 97.12 196 SER A N 1
ATOM 1561 C CA . SER A 1 196 ? 2.355 15.159 19.683 1.00 97.12 196 SER A CA 1
ATOM 1562 C C . SER A 1 196 ? 2.578 14.065 18.632 1.00 97.12 196 SER A C 1
ATOM 1564 O O . SER A 1 196 ? 3.310 14.262 17.656 1.00 97.12 196 SER A O 1
ATOM 1566 N N . ILE A 1 197 ? 1.890 12.929 18.771 1.00 98.31 197 ILE A N 1
ATOM 1567 C CA . ILE A 1 197 ? 1.977 11.804 17.836 1.00 98.31 197 ILE A CA 1
ATOM 1568 C C . ILE A 1 197 ? 1.488 12.193 16.442 1.00 98.31 197 ILE A C 1
ATOM 1570 O O . ILE A 1 197 ? 2.153 11.855 15.461 1.00 98.31 197 ILE A O 1
ATOM 1574 N N . ILE A 1 198 ? 0.355 12.891 16.334 1.00 98.12 198 ILE A N 1
ATOM 1575 C CA . ILE A 1 198 ? -0.224 13.260 15.037 1.00 98.12 198 ILE A CA 1
ATOM 1576 C C . ILE A 1 198 ? 0.668 14.284 14.324 1.00 98.12 198 ILE A C 1
ATOM 1578 O O . ILE A 1 198 ? 0.994 14.081 13.157 1.00 98.12 198 ILE A O 1
ATOM 1582 N N . ASN A 1 199 ? 1.156 15.319 15.015 1.00 97.75 199 ASN A N 1
ATOM 1583 C CA . ASN A 1 199 ? 2.083 16.298 14.429 1.00 97.75 199 ASN A CA 1
ATOM 1584 C C . ASN A 1 199 ? 3.401 15.645 13.973 1.00 97.75 199 ASN A C 1
ATOM 1586 O O . ASN A 1 199 ? 3.913 15.913 12.878 1.00 97.75 199 ASN A O 1
ATOM 1590 N N . ARG A 1 200 ? 3.939 14.722 14.782 1.00 97.62 200 ARG A N 1
ATOM 1591 C CA . ARG A 1 200 ? 5.118 13.923 14.420 1.00 97.62 200 ARG A CA 1
ATOM 1592 C C . ARG A 1 200 ? 4.854 13.053 13.187 1.00 97.62 200 ARG A C 1
ATOM 1594 O O . ARG A 1 200 ? 5.731 12.938 12.326 1.00 97.62 200 ARG A O 1
ATOM 1601 N N . ALA A 1 201 ? 3.665 12.465 13.079 1.00 98.44 201 ALA A N 1
ATOM 1602 C CA . ALA A 1 201 ? 3.270 11.652 11.935 1.00 98.44 201 ALA A CA 1
ATOM 1603 C C . ALA A 1 201 ? 3.128 12.483 10.656 1.00 98.44 201 ALA A C 1
ATOM 1605 O O . ALA A 1 201 ? 3.756 12.149 9.652 1.00 98.44 201 ALA A O 1
ATOM 1606 N N . VAL A 1 202 ? 2.416 13.614 10.714 1.00 98.12 202 VAL A N 1
ATOM 1607 C CA . VAL A 1 202 ? 2.288 14.577 9.603 1.00 98.12 202 VAL A CA 1
ATOM 1608 C C . VAL A 1 202 ? 3.658 15.029 9.098 1.00 98.12 202 VAL A C 1
ATOM 1610 O O . VAL A 1 202 ? 3.861 15.181 7.894 1.00 98.12 202 VAL A O 1
ATOM 1613 N N . SER A 1 203 ? 4.617 15.229 10.001 1.00 97.56 203 SER A N 1
ATOM 1614 C CA . SER A 1 203 ? 5.971 15.643 9.631 1.00 97.56 203 SER A CA 1
ATOM 1615 C C . SER A 1 203 ? 6.786 14.509 9.000 1.00 97.56 203 SER A C 1
ATOM 1617 O O . SER A 1 203 ? 7.382 14.693 7.940 1.00 97.56 203 SER A O 1
ATOM 1619 N N . SER A 1 204 ? 6.821 13.334 9.632 1.00 98.00 204 SER A N 1
ATOM 1620 C CA . SER A 1 204 ? 7.703 12.232 9.218 1.00 98.00 204 SER A CA 1
ATOM 1621 C C . SER A 1 204 ? 7.196 11.450 8.005 1.00 98.00 204 SER A C 1
ATOM 1623 O O . SER A 1 204 ? 8.021 10.970 7.227 1.00 98.00 204 SER A O 1
ATOM 1625 N N . ILE A 1 205 ? 5.878 11.371 7.780 1.00 98.00 205 ILE A N 1
ATOM 1626 C CA . ILE A 1 205 ? 5.305 10.662 6.622 1.00 98.00 205 ILE A CA 1
ATOM 1627 C C . ILE A 1 205 ? 5.646 11.332 5.285 1.00 98.00 205 ILE A C 1
ATOM 1629 O O . ILE A 1 205 ? 5.629 10.690 4.238 1.00 98.00 205 ILE A O 1
ATOM 1633 N N . LYS A 1 206 ? 6.074 12.599 5.306 1.00 97.56 206 LYS A N 1
ATOM 1634 C CA . LYS A 1 206 ? 6.575 13.302 4.117 1.00 97.56 206 LYS A CA 1
ATOM 1635 C C . LYS A 1 206 ? 7.824 12.640 3.524 1.00 97.56 206 LYS A C 1
ATOM 1637 O O . LYS A 1 206 ? 8.039 12.745 2.321 1.00 97.56 206 LYS A O 1
ATOM 1642 N N . LEU A 1 207 ? 8.621 11.934 4.337 1.00 96.94 207 LEU A N 1
ATOM 1643 C CA . LEU A 1 207 ? 9.839 11.248 3.891 1.00 96.94 207 LEU A CA 1
ATOM 1644 C C . LEU A 1 207 ? 9.548 10.154 2.848 1.00 96.94 207 LEU A C 1
ATOM 1646 O O . LEU A 1 207 ? 10.082 10.254 1.744 1.00 96.94 207 LEU A O 1
ATOM 1650 N N . PRO A 1 208 ? 8.705 9.136 3.123 1.00 96.00 208 PRO A N 1
ATOM 1651 C CA . PRO A 1 208 ? 8.314 8.172 2.099 1.00 96.00 208 PRO A CA 1
ATOM 1652 C C . PRO A 1 208 ? 7.441 8.795 1.005 1.00 96.00 208 PRO A C 1
ATOM 1654 O O . PRO A 1 208 ? 7.513 8.359 -0.138 1.00 96.00 208 PRO A O 1
ATOM 1657 N N . MET A 1 209 ? 6.651 9.836 1.299 1.00 97.31 209 MET A N 1
ATOM 1658 C CA . MET A 1 209 ? 5.842 10.492 0.263 1.00 97.31 209 MET A CA 1
ATOM 1659 C C . MET A 1 209 ? 6.684 11.241 -0.781 1.00 97.31 209 MET A C 1
ATOM 1661 O O . MET A 1 209 ? 6.269 11.357 -1.930 1.00 97.31 209 MET A O 1
ATOM 1665 N N . ALA A 1 210 ? 7.895 11.686 -0.446 1.00 95.75 210 ALA A N 1
ATOM 1666 C CA . ALA A 1 210 ? 8.811 12.245 -1.441 1.00 95.75 210 ALA A CA 1
ATOM 1667 C C . ALA A 1 210 ? 9.216 11.217 -2.519 1.00 95.75 210 ALA A C 1
ATOM 1669 O O . ALA A 1 210 ? 9.563 11.598 -3.638 1.00 95.75 210 ALA A O 1
ATOM 1670 N N . ALA A 1 211 ? 9.144 9.916 -2.210 1.00 92.94 211 ALA A N 1
ATOM 1671 C CA . ALA A 1 211 ? 9.543 8.846 -3.118 1.00 92.94 211 ALA A CA 1
ATOM 1672 C C . ALA A 1 211 ? 8.590 8.658 -4.311 1.00 92.94 211 ALA A C 1
ATOM 1674 O O . ALA A 1 211 ? 9.017 8.099 -5.316 1.00 92.94 211 ALA A O 1
ATOM 1675 N N . TYR A 1 212 ? 7.347 9.160 -4.238 1.00 95.50 212 TYR A N 1
ATOM 1676 C CA . TYR A 1 212 ? 6.411 9.153 -5.374 1.00 95.50 212 TYR A CA 1
ATOM 1677 C C . TYR A 1 212 ? 6.866 10.066 -6.530 1.00 95.50 212 TYR A C 1
ATOM 1679 O O . TYR A 1 212 ? 6.331 9.982 -7.637 1.00 95.50 212 TYR A O 1
ATOM 1687 N N . GLY A 1 213 ? 7.835 10.960 -6.293 1.00 93.44 213 GLY A N 1
ATOM 1688 C CA . GLY A 1 213 ? 8.404 11.821 -7.327 1.00 93.44 213 GLY A CA 1
ATOM 1689 C C . GLY A 1 213 ? 7.366 12.744 -7.970 1.00 93.44 213 GLY A C 1
ATOM 1690 O O . GLY A 1 213 ? 6.505 13.301 -7.303 1.00 93.44 213 GLY A O 1
ATOM 1691 N N . THR A 1 214 ? 7.448 12.950 -9.284 1.00 92.94 214 THR A N 1
ATOM 1692 C CA . THR A 1 214 ? 6.500 13.827 -10.008 1.00 92.94 214 THR A CA 1
ATOM 1693 C C . THR A 1 214 ? 5.455 13.061 -10.816 1.00 92.94 214 THR A C 1
ATOM 1695 O O . THR A 1 214 ? 4.429 13.640 -11.195 1.00 92.94 214 THR A O 1
ATOM 1698 N N . ASP A 1 215 ? 5.705 11.777 -11.062 1.00 95.50 215 ASP A N 1
ATOM 1699 C CA . ASP A 1 215 ? 4.913 10.872 -11.899 1.00 95.50 215 ASP A CA 1
ATOM 1700 C C . ASP A 1 215 ? 4.121 9.830 -11.092 1.00 95.50 215 ASP A C 1
ATOM 1702 O O . ASP A 1 215 ? 3.194 9.220 -11.629 1.00 95.50 215 ASP A O 1
ATOM 1706 N N . GLY A 1 216 ? 4.416 9.677 -9.800 1.00 96.88 216 GLY A N 1
ATOM 1707 C CA . GLY A 1 216 ? 3.714 8.765 -8.905 1.00 96.88 216 GLY A CA 1
ATOM 1708 C C . GLY A 1 216 ? 4.280 7.348 -8.864 1.00 96.88 216 GLY A C 1
ATOM 1709 O O . GLY A 1 216 ? 3.664 6.498 -8.224 1.00 96.88 216 GLY A O 1
ATOM 1710 N N . ALA A 1 217 ? 5.410 7.056 -9.510 1.00 95.69 217 ALA A N 1
ATOM 1711 C CA . ALA A 1 217 ? 6.017 5.734 -9.431 1.00 95.69 217 ALA A CA 1
ATOM 1712 C C . ALA A 1 217 ? 6.460 5.413 -8.002 1.00 95.69 217 ALA A C 1
ATOM 1714 O O . ALA A 1 217 ? 7.073 6.238 -7.327 1.00 95.69 217 ALA A O 1
ATOM 1715 N N . TYR A 1 218 ? 6.150 4.202 -7.539 1.00 94.75 218 TYR A N 1
ATOM 1716 C CA . TYR A 1 218 ? 6.542 3.757 -6.206 1.00 94.75 218 TYR A CA 1
ATOM 1717 C C . TYR A 1 218 ? 7.760 2.836 -6.284 1.00 94.75 218 TYR A C 1
ATOM 1719 O O . TYR A 1 218 ? 7.664 1.763 -6.891 1.00 94.75 218 TYR A O 1
ATOM 1727 N N . PRO A 1 219 ? 8.903 3.212 -5.679 1.00 89.81 219 PRO A N 1
ATOM 1728 C CA . PRO A 1 219 ? 10.167 2.517 -5.914 1.00 89.81 219 PRO A CA 1
ATOM 1729 C C . PRO A 1 219 ? 10.170 1.024 -5.575 1.00 89.81 219 PRO A C 1
ATOM 1731 O O . PRO A 1 219 ? 10.852 0.257 -6.250 1.00 89.81 219 PRO A O 1
ATOM 1734 N N . GLU A 1 220 ? 9.409 0.613 -4.557 1.00 92.00 220 GLU A N 1
ATOM 1735 C CA . GLU A 1 220 ? 9.391 -0.764 -4.037 1.00 92.00 220 GLU A CA 1
ATOM 1736 C C . GLU A 1 220 ? 8.468 -1.712 -4.832 1.00 92.00 220 GLU A C 1
ATOM 1738 O O . GLU A 1 220 ? 8.412 -2.904 -4.537 1.00 92.00 220 GLU A O 1
ATOM 1743 N N . GLY A 1 221 ? 7.744 -1.205 -5.837 1.00 94.25 221 GLY A N 1
ATOM 1744 C CA . GLY A 1 221 ? 6.908 -2.012 -6.732 1.00 94.25 221 GLY A CA 1
ATOM 1745 C C . GLY A 1 221 ? 5.489 -2.298 -6.241 1.00 94.25 221 GLY A C 1
ATOM 1746 O O . GLY A 1 221 ? 5.013 -1.727 -5.260 1.00 94.25 221 GLY A O 1
ATOM 1747 N N . TYR A 1 222 ? 4.788 -3.174 -6.972 1.00 96.19 222 TYR A N 1
ATOM 1748 C CA . TYR A 1 222 ? 3.340 -3.405 -6.842 1.00 96.19 222 TYR A CA 1
ATOM 1749 C C . TYR A 1 222 ? 2.906 -3.791 -5.420 1.00 96.19 222 TYR A C 1
ATOM 1751 O O . TYR A 1 222 ? 1.992 -3.197 -4.850 1.00 96.19 222 TYR A O 1
ATOM 1759 N N . GLY A 1 223 ? 3.582 -4.779 -4.823 1.00 93.31 223 GLY A N 1
ATOM 1760 C CA . GLY A 1 223 ? 3.187 -5.319 -3.517 1.00 93.31 223 GLY A CA 1
ATOM 1761 C C . GLY A 1 223 ? 3.345 -4.300 -2.388 1.00 93.31 223 GLY A C 1
ATOM 1762 O O . GLY A 1 223 ? 2.463 -4.150 -1.541 1.00 93.31 223 GLY A O 1
ATOM 1763 N N . TYR A 1 224 ? 4.455 -3.566 -2.400 1.00 95.00 224 TYR A N 1
ATOM 1764 C CA . TYR A 1 224 ? 4.745 -2.565 -1.382 1.00 95.00 224 TYR A CA 1
ATOM 1765 C C . TYR A 1 224 ? 4.005 -1.247 -1.603 1.00 95.00 224 TYR A C 1
ATOM 1767 O O . TYR A 1 224 ? 3.712 -0.582 -0.612 1.00 95.00 224 TYR A O 1
ATOM 1775 N N . TRP A 1 225 ? 3.602 -0.923 -2.839 1.00 96.88 225 TRP A N 1
ATOM 1776 C CA . TRP A 1 225 ? 2.609 0.126 -3.087 1.00 96.88 225 TRP A CA 1
ATOM 1777 C C . TRP A 1 225 ? 1.324 -0.189 -2.318 1.00 96.88 225 TRP A C 1
ATOM 1779 O O . TRP A 1 225 ? 0.897 0.605 -1.483 1.00 96.88 225 TRP A O 1
ATOM 1789 N N . ASN A 1 226 ? 0.762 -1.394 -2.501 1.00 95.00 226 ASN A N 1
ATOM 1790 C CA . ASN A 1 226 ? -0.475 -1.774 -1.810 1.00 95.00 226 ASN A CA 1
ATOM 1791 C C . ASN A 1 226 ? -0.305 -1.709 -0.287 1.00 95.00 226 ASN A C 1
ATOM 1793 O O . ASN A 1 226 ? -1.202 -1.276 0.429 1.00 95.00 226 ASN A O 1
ATOM 1797 N N . TYR A 1 227 ? 0.866 -2.073 0.233 1.00 95.88 227 TYR A N 1
ATOM 1798 C CA . TYR A 1 227 ? 1.104 -2.000 1.667 1.00 95.88 227 TYR A CA 1
ATOM 1799 C C . TYR A 1 227 ? 1.291 -0.562 2.181 1.00 95.88 227 TYR A C 1
ATOM 1801 O O . TYR A 1 227 ? 0.496 -0.090 2.992 1.00 95.88 227 TYR A O 1
ATOM 1809 N N . GLY A 1 228 ? 2.331 0.142 1.732 1.00 97.38 228 GLY A N 1
ATOM 1810 C CA . GLY A 1 228 ? 2.695 1.463 2.245 1.00 97.38 228 GLY A CA 1
ATOM 1811 C C . GLY A 1 228 ? 1.677 2.543 1.881 1.00 97.38 228 GLY A C 1
ATOM 1812 O O . GLY A 1 228 ? 1.239 3.303 2.749 1.00 97.38 228 GLY A O 1
ATOM 1813 N N . THR A 1 229 ? 1.243 2.586 0.618 1.00 98.44 229 THR A N 1
ATOM 1814 C CA . THR A 1 229 ? 0.306 3.603 0.127 1.00 98.44 229 THR A CA 1
ATOM 1815 C C . THR A 1 229 ? -1.076 3.446 0.751 1.00 98.44 229 THR A C 1
ATOM 1817 O O . THR A 1 229 ? -1.670 4.454 1.130 1.00 98.44 229 THR A O 1
ATOM 1820 N N . SER A 1 230 ? -1.567 2.222 0.968 1.00 98.38 230 SER A N 1
ATOM 1821 C CA . SER A 1 230 ? -2.868 2.026 1.621 1.00 98.38 230 SER A CA 1
ATOM 1822 C C . SER A 1 230 ? -2.897 2.537 3.062 1.00 98.38 230 SER A C 1
ATOM 1824 O O . SER A 1 230 ? -3.863 3.184 3.463 1.00 98.38 230 SER A O 1
ATOM 1826 N N . PHE A 1 231 ? -1.826 2.331 3.837 1.00 98.75 231 PHE A N 1
ATOM 1827 C CA . PHE A 1 231 ? -1.729 2.897 5.188 1.00 98.75 231 PHE A CA 1
ATOM 1828 C C . PHE A 1 231 ? -1.576 4.423 5.159 1.00 98.75 231 PHE A C 1
ATOM 1830 O O . PHE A 1 231 ? -2.171 5.118 5.982 1.00 98.75 231 PHE A O 1
ATOM 1837 N N . ASN A 1 232 ? -0.860 4.964 4.171 1.00 98.75 232 ASN A N 1
ATOM 1838 C CA . ASN A 1 232 ? -0.781 6.408 3.949 1.00 98.75 232 ASN A CA 1
ATOM 1839 C C . ASN A 1 232 ? -2.165 7.018 3.655 1.00 98.75 232 ASN A C 1
ATOM 1841 O O . ASN A 1 232 ? -2.491 8.087 4.168 1.00 98.75 232 ASN A O 1
ATOM 1845 N N . VAL A 1 233 ? -2.984 6.339 2.848 1.00 98.75 233 VAL A N 1
ATOM 1846 C CA . VAL A 1 233 ? -4.363 6.744 2.542 1.00 98.75 233 VAL A CA 1
ATOM 1847 C C . VAL A 1 233 ? -5.260 6.629 3.772 1.00 98.75 233 VAL A C 1
ATOM 1849 O O . VAL A 1 233 ? -6.011 7.558 4.049 1.00 98.75 233 VAL A O 1
ATOM 1852 N N . LEU A 1 234 ? -5.152 5.556 4.561 1.00 98.88 234 LEU A N 1
ATOM 1853 C CA . LEU A 1 234 ? -5.880 5.430 5.829 1.00 98.88 234 LEU A CA 1
ATOM 1854 C C . LEU A 1 234 ? -5.560 6.579 6.788 1.00 98.88 234 LEU A C 1
ATOM 1856 O O . LEU A 1 234 ? -6.474 7.110 7.421 1.00 98.88 234 LEU A O 1
ATOM 1860 N N . PHE A 1 235 ? -4.288 6.975 6.882 1.00 98.81 235 PHE A N 1
ATOM 1861 C CA . PHE A 1 235 ? -3.858 8.112 7.693 1.00 98.81 235 PHE A CA 1
ATOM 1862 C C . PHE A 1 235 ? -4.478 9.424 7.206 1.00 98.81 235 PHE A C 1
ATOM 1864 O O . PHE A 1 235 ? -5.171 10.087 7.979 1.00 98.81 235 PHE A O 1
ATOM 1871 N N . ILE A 1 236 ? -4.296 9.762 5.924 1.00 98.62 236 ILE A N 1
ATOM 1872 C CA . ILE A 1 236 ? -4.839 10.995 5.334 1.00 98.62 236 ILE A CA 1
ATOM 1873 C C . ILE A 1 236 ? -6.367 11.024 5.449 1.00 98.62 236 ILE A C 1
ATOM 1875 O O . ILE A 1 236 ? -6.938 12.015 5.894 1.00 98.62 236 ILE A O 1
ATOM 1879 N N . SER A 1 237 ? -7.037 9.918 5.122 1.00 98.12 237 SER A N 1
ATOM 1880 C CA . SER A 1 237 ? -8.492 9.822 5.206 1.00 98.12 237 SER A CA 1
ATOM 1881 C C . SER A 1 237 ? -9.005 10.000 6.636 1.00 98.12 237 SER A C 1
ATOM 1883 O O . SER A 1 237 ? -10.101 10.524 6.805 1.00 98.12 237 SER A O 1
ATOM 1885 N N . ALA A 1 238 ? -8.276 9.565 7.667 1.00 97.75 238 ALA A N 1
ATOM 1886 C CA . ALA A 1 238 ? -8.700 9.764 9.052 1.00 97.75 238 ALA A CA 1
ATOM 1887 C C . ALA A 1 238 ? -8.536 11.226 9.489 1.00 97.75 238 ALA A C 1
ATOM 1889 O O . ALA A 1 238 ? -9.495 11.830 9.973 1.00 97.75 238 ALA A O 1
ATOM 1890 N N . ILE A 1 239 ? -7.351 11.813 9.283 1.00 96.31 239 ILE A N 1
ATOM 1891 C CA . ILE A 1 239 ? -7.072 13.190 9.716 1.00 96.31 239 ILE A CA 1
ATOM 1892 C C . ILE A 1 239 ? -7.926 14.204 8.950 1.00 96.31 239 ILE A C 1
ATOM 1894 O O . ILE A 1 239 ? -8.487 15.105 9.563 1.00 96.31 239 ILE A O 1
ATOM 1898 N N . GLU A 1 240 ? -8.133 14.010 7.647 1.00 95.44 240 GLU A N 1
ATOM 1899 C CA . GLU A 1 240 ? -8.974 14.896 6.845 1.00 95.44 240 GLU A CA 1
ATOM 1900 C C . GLU A 1 240 ? -10.430 14.856 7.316 1.00 95.44 240 GLU A C 1
ATOM 1902 O O . GLU A 1 240 ? -11.087 15.887 7.428 1.00 95.44 240 GLU A O 1
ATOM 1907 N N . ARG A 1 241 ? -10.957 13.677 7.657 1.00 94.25 241 ARG A N 1
ATOM 1908 C CA . ARG A 1 241 ? -12.345 13.571 8.120 1.00 94.25 241 ARG A CA 1
ATOM 1909 C C . ARG A 1 241 ? -12.559 14.189 9.497 1.00 94.25 241 ARG A C 1
ATOM 1911 O O . ARG A 1 241 ? -13.630 14.765 9.719 1.00 94.25 241 ARG A O 1
ATOM 1918 N N . ILE A 1 242 ? -11.563 14.097 10.377 1.00 94.25 242 ILE A N 1
ATOM 1919 C CA . ILE A 1 242 ? -11.614 14.608 11.752 1.00 94.25 242 ILE A CA 1
ATOM 1920 C C . ILE A 1 242 ? -11.345 16.114 11.798 1.00 94.25 242 ILE A C 1
ATOM 1922 O O . ILE A 1 242 ? -12.130 16.848 12.392 1.00 94.25 242 ILE A O 1
ATOM 1926 N N . PHE A 1 243 ? -10.280 16.575 11.143 1.00 92.94 243 PHE A N 1
ATOM 1927 C CA . PHE A 1 243 ? -9.804 17.960 11.214 1.00 92.94 243 PHE A CA 1
ATOM 1928 C C . PHE A 1 243 ? -10.227 18.821 10.021 1.00 92.94 243 PHE A C 1
ATOM 1930 O O . PHE A 1 243 ? -9.958 20.017 10.009 1.00 92.94 243 PHE A O 1
ATOM 1937 N N . LYS A 1 244 ? -10.888 18.235 9.012 1.00 92.44 244 LYS A N 1
ATOM 1938 C CA . LYS A 1 244 ? -11.283 18.904 7.754 1.00 92.44 244 LYS A CA 1
ATOM 1939 C C . LYS A 1 244 ? -10.102 19.458 6.950 1.00 92.44 244 LYS A C 1
ATOM 1941 O O . LYS A 1 244 ? -10.282 20.320 6.097 1.00 92.44 244 LYS A O 1
ATOM 1946 N N . HIS A 1 245 ? -8.907 18.932 7.205 1.00 91.56 245 HIS A N 1
ATOM 1947 C CA . HIS A 1 245 ? -7.662 19.303 6.550 1.00 91.56 245 HIS A CA 1
ATOM 1948 C C . HIS A 1 245 ? -6.694 18.112 6.554 1.00 91.56 245 HIS A C 1
ATOM 1950 O O . HIS A 1 245 ? -6.690 17.315 7.492 1.00 91.56 245 HIS A O 1
ATOM 1956 N N . ASP A 1 246 ? -5.870 17.989 5.516 1.00 93.62 246 ASP A N 1
ATOM 1957 C CA . ASP A 1 246 ? -4.903 16.898 5.341 1.00 93.62 246 ASP A CA 1
ATOM 1958 C C . ASP A 1 246 ? -3.448 17.324 5.604 1.00 93.62 246 ASP A C 1
ATOM 1960 O O . ASP A 1 246 ? -2.518 16.569 5.320 1.00 93.62 246 ASP A O 1
ATOM 1964 N N . PHE A 1 247 ? -3.237 18.537 6.126 1.00 95.31 247 PHE A N 1
ATOM 1965 C CA . PHE A 1 247 ? -1.917 19.123 6.392 1.00 95.31 247 PHE A CA 1
ATOM 1966 C C . PHE A 1 247 ? -1.022 19.235 5.148 1.00 95.31 247 PHE A C 1
ATOM 1968 O O . PHE A 1 247 ? 0.211 19.182 5.243 1.00 95.31 247 PHE A O 1
ATOM 1975 N N . GLY A 1 248 ? -1.649 19.386 3.976 1.00 94.69 248 GLY A N 1
ATOM 1976 C CA . GLY A 1 248 ? -0.985 19.509 2.682 1.00 94.69 248 GLY A CA 1
ATOM 1977 C C . GLY A 1 248 ? -0.394 18.197 2.165 1.00 94.69 248 GLY A C 1
ATOM 1978 O O . GLY A 1 248 ? 0.377 18.216 1.206 1.00 94.69 248 GLY A O 1
ATOM 1979 N N . LEU A 1 249 ? -0.712 17.059 2.792 1.00 96.69 249 LEU A N 1
ATOM 1980 C CA . LEU A 1 249 ? -0.155 15.760 2.414 1.00 96.69 249 LEU A CA 1
ATOM 1981 C C . LEU A 1 249 ? -0.670 15.292 1.049 1.00 96.69 249 LEU A C 1
ATOM 1983 O O . LEU A 1 249 ? 0.121 14.804 0.243 1.00 96.69 249 LEU A O 1
ATOM 1987 N N . GLY A 1 250 ? -1.956 15.485 0.745 1.00 95.00 250 GLY A N 1
ATOM 1988 C CA . GLY A 1 250 ? -2.540 15.152 -0.555 1.00 95.00 250 GLY A CA 1
ATOM 1989 C C . GLY A 1 250 ? -1.920 15.937 -1.714 1.00 95.00 250 GLY A C 1
ATOM 1990 O O . GLY A 1 250 ? -1.874 15.442 -2.839 1.00 95.00 250 GLY A O 1
ATOM 1991 N N . SER A 1 251 ? -1.374 17.120 -1.428 1.00 94.62 251 SER A N 1
ATOM 1992 C CA . SER A 1 251 ? -0.725 18.004 -2.403 1.00 94.62 251 SER A CA 1
ATOM 1993 C C . SER A 1 251 ? 0.749 17.679 -2.658 1.00 94.62 251 SER A C 1
ATOM 1995 O O . SER A 1 251 ? 1.375 18.324 -3.502 1.00 94.62 251 SER A O 1
ATOM 1997 N N . ILE A 1 252 ? 1.333 16.701 -1.955 1.00 96.50 252 ILE A N 1
ATOM 1998 C CA . ILE A 1 252 ? 2.722 16.296 -2.199 1.00 96.50 252 ILE A CA 1
ATOM 1999 C C . ILE A 1 252 ? 2.848 15.776 -3.642 1.00 96.50 252 ILE A C 1
ATOM 2001 O O . ILE A 1 252 ? 2.046 14.931 -4.059 1.00 96.50 252 ILE A O 1
ATOM 2005 N N . PRO A 1 253 ? 3.841 16.258 -4.420 1.00 96.38 253 PRO A N 1
ATOM 2006 C CA . PRO A 1 253 ? 4.035 15.831 -5.799 1.00 96.38 253 PRO A CA 1
ATOM 2007 C C . PRO A 1 253 ? 4.047 14.308 -5.950 1.00 96.38 253 PRO A C 1
ATOM 2009 O O . PRO A 1 253 ? 4.565 13.581 -5.106 1.00 96.38 253 PRO A O 1
ATOM 2012 N N . GLY A 1 254 ? 3.423 13.830 -7.026 1.00 97.00 254 GLY A N 1
ATOM 2013 C CA . GLY A 1 254 ? 3.364 12.406 -7.357 1.00 97.00 254 GLY A CA 1
ATOM 2014 C C . GLY A 1 254 ? 2.356 11.598 -6.538 1.00 97.00 254 GLY A C 1
ATOM 2015 O O . GLY A 1 254 ? 1.848 10.613 -7.067 1.00 97.00 254 GLY A O 1
ATOM 2016 N N . PHE A 1 255 ? 1.985 12.019 -5.322 1.00 98.12 255 PHE A N 1
ATOM 2017 C CA . PHE A 1 255 ? 1.143 11.205 -4.442 1.00 98.12 255 PHE A CA 1
ATOM 2018 C C . PHE A 1 255 ? -0.207 10.853 -5.074 1.00 98.12 255 PHE A C 1
ATOM 2020 O O . PHE A 1 255 ? -0.490 9.681 -5.262 1.00 98.12 255 PHE A O 1
ATOM 2027 N N . LEU A 1 256 ? -1.015 11.828 -5.506 1.00 98.06 256 LEU A N 1
ATOM 2028 C CA . LEU A 1 256 ? -2.292 11.518 -6.173 1.00 98.06 256 LEU A CA 1
ATOM 2029 C C . LEU A 1 256 ? -2.114 10.832 -7.539 1.00 98.06 256 LEU A C 1
ATOM 2031 O O . LEU A 1 256 ? -2.972 10.063 -7.967 1.00 98.06 256 LEU A O 1
ATOM 2035 N N . LYS A 1 257 ? -0.984 11.063 -8.220 1.00 97.38 257 LYS A N 1
ATOM 2036 C CA . LYS A 1 257 ? -0.680 10.438 -9.520 1.00 97.38 257 LYS A CA 1
ATOM 2037 C C . LYS A 1 257 ? -0.305 8.961 -9.393 1.00 97.38 257 LYS A C 1
ATOM 2039 O O . LYS A 1 257 ? -0.380 8.233 -10.381 1.00 97.38 257 LYS A O 1
ATOM 2044 N N . THR A 1 258 ? 0.054 8.507 -8.191 1.00 98.25 258 THR A N 1
ATOM 2045 C CA . THR A 1 258 ? 0.461 7.121 -7.932 1.00 98.25 258 THR A CA 1
ATOM 2046 C C . THR A 1 258 ? -0.647 6.102 -8.209 1.00 98.25 258 THR A C 1
ATOM 2048 O O . THR A 1 258 ? -0.364 4.941 -8.486 1.00 98.25 258 THR A O 1
ATOM 2051 N N . ALA A 1 259 ? -1.909 6.534 -8.240 1.00 98.00 259 ALA A N 1
ATOM 2052 C CA . ALA A 1 259 ? -3.009 5.685 -8.682 1.00 98.00 259 ALA A CA 1
ATOM 2053 C C . ALA A 1 259 ? -2.833 5.222 -10.139 1.00 98.00 259 ALA A C 1
ATOM 2055 O O . ALA A 1 259 ? -3.050 4.054 -10.446 1.00 98.00 259 ALA A O 1
ATOM 2056 N N . SER A 1 260 ? -2.355 6.100 -11.031 1.00 97.56 260 SER A N 1
ATOM 2057 C CA . SER A 1 260 ? -2.094 5.734 -12.430 1.00 97.56 260 SER A CA 1
ATOM 2058 C C . SER A 1 260 ? -0.887 4.800 -12.567 1.00 97.56 260 SER A C 1
ATOM 2060 O O . SER A 1 260 ? -0.879 3.944 -13.453 1.00 97.56 260 SER A O 1
ATOM 2062 N N . PHE A 1 261 ? 0.104 4.911 -11.670 1.00 98.19 261 PHE A N 1
ATOM 2063 C CA . PHE A 1 261 ? 1.175 3.917 -11.567 1.00 98.19 261 PHE A CA 1
ATOM 2064 C C . PHE A 1 261 ? 0.575 2.536 -11.299 1.00 98.19 261 PHE A C 1
ATOM 2066 O O . PHE A 1 261 ? 0.751 1.645 -12.125 1.00 98.19 261 PHE A O 1
ATOM 2073 N N . LEU A 1 262 ? -0.187 2.370 -10.211 1.00 97.94 262 LEU A N 1
ATOM 2074 C CA . LEU A 1 262 ? -0.756 1.070 -9.851 1.00 97.94 262 LEU A CA 1
ATOM 2075 C C . LEU A 1 262 ? -1.702 0.524 -10.930 1.00 97.94 262 LEU A C 1
ATOM 2077 O O . LEU A 1 262 ? -1.615 -0.652 -11.281 1.00 97.94 262 LEU A O 1
ATOM 2081 N N . GLU A 1 263 ? -2.561 1.374 -11.495 1.00 97.31 263 GLU A N 1
ATOM 2082 C CA . GLU A 1 263 ? -3.473 1.004 -12.581 1.00 97.31 263 GLU A CA 1
ATOM 2083 C C . GLU A 1 263 ? -2.722 0.379 -13.770 1.00 97.31 263 GLU A C 1
ATOM 2085 O O . GLU A 1 263 ? -3.163 -0.612 -14.354 1.00 97.31 263 GLU A O 1
ATOM 2090 N N . ASN A 1 264 ? -1.544 0.910 -14.111 1.00 98.06 264 ASN A N 1
ATOM 2091 C CA . ASN A 1 264 ? -0.744 0.399 -15.221 1.00 98.06 264 ASN A CA 1
ATOM 2092 C C . ASN A 1 264 ? 0.068 -0.854 -14.879 1.00 98.06 264 ASN A C 1
ATOM 2094 O O . ASN A 1 264 ? 0.507 -1.545 -15.802 1.00 98.06 264 ASN A O 1
ATOM 2098 N N . MET A 1 265 ? 0.236 -1.181 -13.598 1.00 97.94 265 MET A N 1
ATOM 2099 C CA . MET A 1 265 ? 1.044 -2.314 -13.138 1.00 97.94 265 MET A CA 1
ATOM 2100 C C . MET A 1 265 ? 0.376 -3.673 -13.349 1.00 97.94 265 MET A C 1
ATOM 2102 O O . MET A 1 265 ? 1.030 -4.684 -13.137 1.00 97.94 265 MET A O 1
ATOM 2106 N N . THR A 1 266 ? -0.894 -3.742 -13.758 1.00 96.50 266 THR A N 1
ATOM 2107 C CA . THR A 1 266 ? -1.564 -5.023 -14.050 1.00 96.50 266 THR A CA 1
ATOM 2108 C C . THR A 1 266 ? -1.769 -5.197 -15.555 1.00 96.50 266 THR A C 1
ATOM 2110 O O . THR A 1 266 ? -2.343 -4.326 -16.223 1.00 96.50 266 THR A O 1
ATOM 2113 N N . GLY A 1 267 ? -1.296 -6.324 -16.087 1.00 95.81 267 GLY A N 1
ATOM 2114 C CA . GLY A 1 267 ? -1.501 -6.723 -17.479 1.00 95.81 267 GLY A CA 1
ATOM 2115 C C . GLY A 1 267 ? -2.851 -7.424 -17.712 1.00 95.81 267 GLY A C 1
ATOM 2116 O O . GLY A 1 267 ? -3.569 -7.723 -16.755 1.00 95.81 267 GLY A O 1
ATOM 2117 N N . PRO A 1 268 ? -3.227 -7.694 -18.973 1.00 95.19 268 PRO A N 1
ATOM 2118 C CA . PRO A 1 268 ? -4.495 -8.336 -19.329 1.00 95.19 268 PRO A CA 1
ATOM 2119 C C . PRO A 1 268 ? -4.630 -9.769 -18.788 1.00 95.19 268 PRO A C 1
ATOM 2121 O O . PRO A 1 268 ? -5.748 -10.215 -18.552 1.00 95.19 268 PRO A O 1
ATOM 2124 N N . SER A 1 269 ? -3.521 -10.452 -18.469 1.00 94.06 269 SER A N 1
ATOM 2125 C CA . SER A 1 269 ? -3.547 -11.762 -17.791 1.00 94.06 269 SER A CA 1
ATOM 2126 C C . SER A 1 269 ? -4.042 -11.706 -16.331 1.00 94.06 269 SER A C 1
ATOM 2128 O O . SER A 1 269 ? -4.162 -12.737 -15.662 1.00 94.06 269 SER A O 1
ATOM 2130 N N . GLY A 1 270 ? -4.255 -10.501 -15.783 1.00 92.56 270 GLY A N 1
ATOM 2131 C CA . GLY A 1 270 ? -4.549 -10.268 -14.366 1.00 92.56 270 GLY A CA 1
ATOM 2132 C C . GLY A 1 270 ? -3.331 -10.425 -13.446 1.00 92.56 270 GLY A C 1
ATOM 2133 O O . GLY A 1 270 ? -3.452 -10.321 -12.224 1.00 92.56 270 GLY A O 1
ATOM 2134 N N . ASN A 1 271 ? -2.147 -10.685 -14.004 1.00 95.44 271 ASN A N 1
ATOM 2135 C CA . ASN A 1 271 ? -0.898 -10.701 -13.255 1.00 95.44 271 ASN A CA 1
ATOM 2136 C C . ASN A 1 271 ? -0.318 -9.279 -13.153 1.00 95.44 271 ASN A C 1
ATOM 2138 O O . ASN A 1 271 ? -0.367 -8.490 -14.102 1.00 95.44 271 ASN A O 1
ATOM 2142 N N . ALA A 1 272 ? 0.290 -8.969 -12.012 1.00 96.56 272 ALA A N 1
ATOM 2143 C CA . ALA A 1 272 ? 1.006 -7.720 -11.796 1.00 96.56 272 ALA A CA 1
ATOM 2144 C C . ALA A 1 272 ? 2.377 -7.737 -12.497 1.00 96.56 272 ALA A C 1
ATOM 2146 O O . ALA A 1 272 ? 2.946 -8.800 -12.772 1.00 96.56 272 ALA A O 1
ATOM 2147 N N . PHE A 1 273 ? 2.938 -6.561 -12.770 1.00 97.31 273 PHE A N 1
ATOM 2148 C CA . PHE A 1 273 ? 4.356 -6.368 -13.037 1.00 97.31 273 PHE A CA 1
ATOM 2149 C C . PHE A 1 273 ? 5.102 -6.468 -11.702 1.00 97.31 273 PHE A C 1
ATOM 2151 O O . PHE A 1 273 ? 5.369 -5.484 -11.016 1.00 97.31 273 PHE A O 1
ATOM 2158 N N . ASN A 1 274 ? 5.350 -7.710 -11.295 1.00 94.75 274 ASN A N 1
ATOM 2159 C CA . ASN A 1 274 ? 5.733 -8.098 -9.943 1.00 94.75 274 ASN A CA 1
ATOM 2160 C C . ASN A 1 274 ? 7.247 -8.034 -9.683 1.00 94.75 274 ASN A C 1
ATOM 2162 O O . ASN A 1 274 ? 7.785 -8.947 -9.061 1.00 94.75 274 ASN A O 1
ATOM 2166 N N . PHE A 1 275 ? 7.925 -6.985 -10.160 1.00 93.44 275 PHE A N 1
ATOM 2167 C CA . PHE A 1 275 ? 9.350 -6.793 -9.871 1.00 93.44 275 PHE A CA 1
ATOM 2168 C C . PHE A 1 275 ? 9.603 -6.641 -8.363 1.00 93.44 275 PHE A C 1
ATOM 2170 O O . PHE A 1 275 ? 8.706 -6.229 -7.616 1.00 93.44 275 PHE A O 1
ATOM 2177 N N . PHE A 1 276 ? 10.840 -6.921 -7.941 1.00 94.12 276 PHE A N 1
ATOM 2178 C CA . PHE A 1 276 ? 11.245 -6.960 -6.532 1.00 94.12 276 PHE A CA 1
ATOM 2179 C C . PHE A 1 276 ? 10.385 -7.929 -5.696 1.00 94.12 276 PHE A C 1
ATOM 2181 O O . PHE A 1 276 ? 9.886 -8.956 -6.165 1.00 94.12 276 PHE A O 1
ATOM 2188 N N . ASP A 1 277 ? 10.236 -7.630 -4.407 1.00 93.75 277 ASP A N 1
ATOM 2189 C CA . ASP A 1 277 ? 9.467 -8.427 -3.473 1.00 93.75 277 ASP A CA 1
ATOM 2190 C C . ASP A 1 277 ? 7.953 -8.229 -3.699 1.00 93.75 277 ASP A C 1
ATOM 2192 O O . ASP A 1 277 ? 7.295 -7.396 -3.070 1.00 93.75 277 ASP A O 1
ATOM 2196 N N . SER A 1 278 ? 7.383 -9.016 -4.615 1.00 93.38 278 SER A N 1
ATOM 2197 C CA . SER A 1 278 ? 5.952 -9.004 -4.924 1.00 93.38 278 SER A CA 1
ATOM 2198 C C . SER A 1 278 ? 5.402 -10.398 -5.254 1.00 93.38 278 SER A C 1
ATOM 2200 O O . SER A 1 278 ? 6.147 -11.328 -5.570 1.00 93.38 278 SER A O 1
ATOM 2202 N N . GLY A 1 279 ? 4.078 -10.547 -5.152 1.00 91.56 279 GLY A N 1
ATOM 2203 C CA . GLY A 1 279 ? 3.349 -11.707 -5.660 1.00 91.56 279 GLY A CA 1
ATOM 2204 C C . GLY A 1 279 ? 2.983 -11.523 -7.135 1.00 91.56 279 GLY A C 1
ATOM 2205 O O . GLY A 1 279 ? 2.837 -10.402 -7.607 1.00 91.56 279 GLY A O 1
ATOM 2206 N N . VAL A 1 280 ? 2.809 -12.627 -7.865 1.00 92.19 280 VAL A N 1
ATOM 2207 C CA . VAL A 1 280 ? 2.545 -12.591 -9.318 1.00 92.19 280 VAL A CA 1
ATOM 2208 C C . VAL A 1 280 ? 1.149 -12.060 -9.648 1.00 92.19 280 VAL A C 1
ATOM 2210 O O . VAL A 1 280 ? 0.970 -11.342 -10.630 1.00 92.19 280 VAL A O 1
ATOM 2213 N N . LYS A 1 281 ? 0.138 -12.433 -8.859 1.00 91.81 281 LYS A N 1
ATOM 2214 C CA . LYS A 1 281 ? -1.256 -12.069 -9.125 1.00 91.81 281 LYS A CA 1
ATOM 2215 C C . LYS A 1 281 ? -1.533 -10.635 -8.688 1.00 91.81 281 LYS A C 1
ATOM 2217 O O . LYS A 1 281 ? -1.157 -10.244 -7.584 1.00 91.81 281 LYS A O 1
ATOM 2222 N N . GLY A 1 282 ? -2.229 -9.891 -9.544 1.00 91.62 282 GLY A N 1
ATOM 2223 C CA . GLY A 1 282 ? -2.878 -8.659 -9.130 1.00 91.62 282 GLY A CA 1
ATOM 2224 C C . GLY A 1 282 ? -3.981 -8.940 -8.105 1.00 91.62 282 GLY A C 1
ATOM 2225 O O . GLY A 1 282 ? -4.451 -10.070 -7.947 1.00 91.62 282 GLY A O 1
ATOM 2226 N N . SER A 1 283 ? -4.369 -7.906 -7.374 1.00 92.12 283 SER A N 1
ATOM 2227 C CA . SER A 1 283 ? -5.365 -7.971 -6.307 1.00 92.12 283 SER A CA 1
ATOM 2228 C C . SER A 1 283 ? -6.137 -6.667 -6.253 1.00 92.12 283 SER A C 1
ATOM 2230 O O . SER A 1 283 ? -5.626 -5.647 -6.712 1.00 92.12 283 SER A O 1
ATOM 2232 N N . ILE A 1 284 ? -7.314 -6.692 -5.627 1.00 93.69 284 ILE A N 1
ATOM 2233 C CA . ILE A 1 284 ? -8.012 -5.458 -5.273 1.00 93.69 284 ILE A CA 1
ATOM 2234 C C . ILE A 1 284 ? -7.099 -4.573 -4.408 1.00 93.69 284 ILE A C 1
ATOM 2236 O O . ILE A 1 284 ? -6.348 -5.090 -3.575 1.00 93.69 284 ILE A O 1
ATOM 2240 N N . ASN A 1 285 ? -7.174 -3.259 -4.588 1.00 95.62 285 ASN A N 1
ATOM 2241 C CA . ASN A 1 285 ? -6.500 -2.275 -3.749 1.00 95.62 285 ASN A CA 1
ATOM 2242 C C . ASN 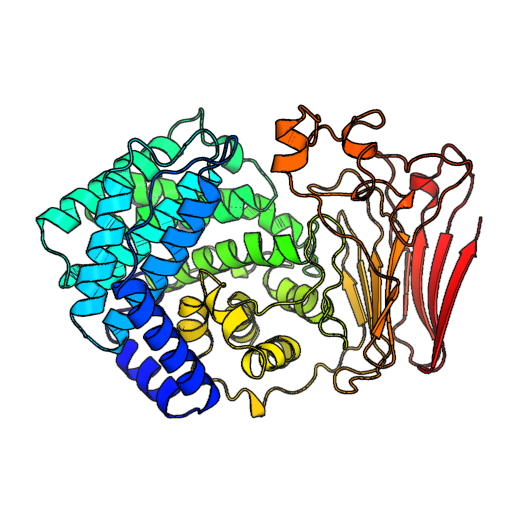A 1 285 ? -7.521 -1.236 -3.258 1.00 95.62 285 ASN A C 1
ATOM 2244 O O . ASN A 1 285 ? -7.829 -0.282 -3.977 1.00 95.62 285 ASN A O 1
ATOM 2248 N N . PRO A 1 286 ? -8.041 -1.358 -2.020 1.00 97.25 286 PRO A N 1
ATOM 2249 C CA . PRO A 1 286 ? -9.043 -0.439 -1.467 1.00 97.25 286 PRO A CA 1
ATOM 2250 C C . PRO A 1 286 ? -8.686 1.050 -1.580 1.00 97.25 286 PRO A C 1
ATOM 2252 O O . PRO A 1 286 ? -9.559 1.879 -1.833 1.00 97.25 286 PRO A O 1
ATOM 2255 N N . ALA A 1 287 ? -7.402 1.398 -1.465 1.00 98.25 287 ALA A N 1
ATOM 2256 C CA . ALA A 1 287 ? -6.918 2.772 -1.593 1.00 98.25 287 ALA A CA 1
ATOM 2257 C C . ALA A 1 287 ? -7.216 3.413 -2.964 1.00 98.25 287 ALA A C 1
ATOM 2259 O O . ALA A 1 287 ? -7.359 4.633 -3.048 1.00 98.25 287 ALA A O 1
ATOM 2260 N N . MET A 1 288 ? -7.367 2.621 -4.031 1.00 98.44 288 MET A N 1
ATOM 2261 C CA . MET A 1 288 ? -7.709 3.133 -5.363 1.00 98.44 288 MET A CA 1
ATOM 2262 C C . MET A 1 288 ? -9.081 3.813 -5.397 1.00 98.44 288 MET A C 1
ATOM 2264 O O . MET A 1 288 ? -9.263 4.779 -6.135 1.00 98.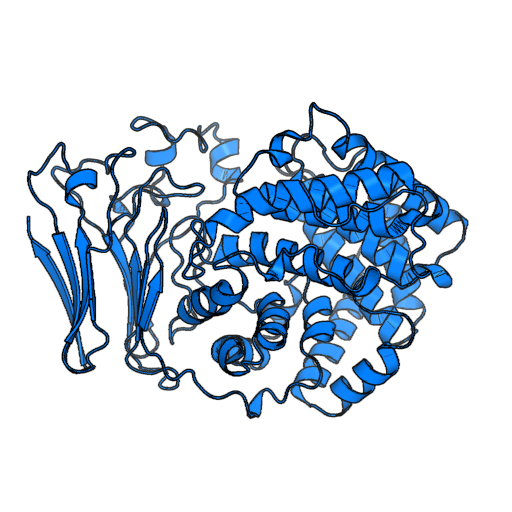44 288 MET A O 1
ATOM 2268 N N . PHE A 1 289 ? -10.028 3.381 -4.558 1.00 98.31 289 PHE A N 1
ATOM 2269 C CA . PHE A 1 289 ? -11.348 4.014 -4.447 1.00 98.31 289 PHE A CA 1
ATOM 2270 C C . PHE A 1 289 ? -11.253 5.414 -3.839 1.00 98.31 289 PHE A C 1
ATOM 2272 O O . PHE A 1 289 ? -11.905 6.335 -4.333 1.00 98.31 289 PHE A O 1
ATOM 2279 N N . TRP A 1 290 ? -10.370 5.597 -2.851 1.00 98.44 290 TRP A N 1
ATOM 2280 C CA . TRP A 1 290 ? -10.054 6.913 -2.298 1.00 98.44 290 TRP A CA 1
ATOM 2281 C C . TRP A 1 290 ? -9.348 7.801 -3.331 1.00 98.44 290 TRP A C 1
ATOM 2283 O O . TRP A 1 290 ? -9.748 8.946 -3.530 1.00 98.44 290 TRP A O 1
ATOM 2293 N N . PHE A 1 291 ? -8.350 7.281 -4.056 1.00 98.62 291 PHE A N 1
ATOM 2294 C CA . PHE A 1 291 ? -7.670 8.056 -5.103 1.00 98.62 291 PHE A CA 1
ATOM 2295 C C . PHE A 1 291 ? -8.613 8.470 -6.233 1.00 98.62 291 PHE A C 1
ATOM 2297 O O . PHE A 1 291 ? -8.589 9.625 -6.651 1.00 98.62 291 PHE A O 1
ATOM 2304 N N . SER A 1 292 ? -9.471 7.561 -6.702 1.00 97.81 292 SER A N 1
ATOM 2305 C CA . SER A 1 292 ? -10.476 7.862 -7.725 1.00 97.81 292 SER A CA 1
ATOM 2306 C C . SER A 1 292 ? -11.424 8.979 -7.281 1.00 97.81 292 SER A C 1
ATOM 2308 O O . SER A 1 292 ? -11.830 9.805 -8.097 1.00 97.81 292 SER A O 1
ATOM 2310 N N . GLU A 1 293 ? -11.754 9.052 -5.987 1.00 95.94 293 GLU A N 1
ATOM 2311 C CA . GLU A 1 293 ? -12.478 10.185 -5.410 1.00 95.94 293 GLU A CA 1
ATOM 2312 C C . GLU A 1 293 ? -11.659 11.470 -5.432 1.00 95.94 293 GLU A C 1
ATOM 2314 O O . GLU A 1 293 ? -12.128 12.485 -5.935 1.00 95.94 293 GLU A O 1
ATOM 2319 N N . LYS A 1 294 ? -10.428 11.445 -4.923 1.00 96.75 294 LYS A N 1
ATOM 2320 C CA . LYS A 1 294 ? -9.604 12.655 -4.821 1.00 96.75 294 LYS A CA 1
ATOM 2321 C C . LYS A 1 294 ? -9.236 13.255 -6.168 1.00 96.75 294 LYS A C 1
ATOM 2323 O O . LYS A 1 294 ? -9.202 14.472 -6.299 1.00 96.75 294 LYS A O 1
ATOM 2328 N N . VAL A 1 295 ? -8.987 12.409 -7.160 1.00 96.81 295 VAL A N 1
ATOM 2329 C CA . VAL A 1 295 ? -8.641 12.828 -8.523 1.00 96.81 295 VAL A CA 1
ATOM 2330 C C . VAL A 1 295 ? -9.894 13.118 -9.359 1.00 96.81 295 VAL A C 1
ATOM 2332 O O . VAL A 1 295 ? -9.787 13.751 -10.404 1.00 96.81 295 VAL A O 1
ATOM 2335 N N . GLN A 1 296 ? -11.081 12.706 -8.894 1.00 95.69 296 GLN A N 1
ATOM 2336 C CA . GLN A 1 296 ? -12.341 12.777 -9.648 1.00 95.69 296 GLN A CA 1
ATOM 2337 C C . GLN A 1 296 ? -12.245 12.062 -11.007 1.00 95.69 296 GLN A C 1
ATOM 2339 O O . GLN A 1 296 ? -12.801 12.504 -12.011 1.00 95.69 296 GLN A O 1
ATOM 2344 N N . ASP A 1 297 ? -11.549 10.922 -11.024 1.00 96.31 297 ASP A N 1
ATOM 2345 C CA . ASP A 1 297 ? -11.350 10.099 -12.215 1.00 96.31 297 ASP A CA 1
ATOM 2346 C C . ASP A 1 297 ? -11.781 8.647 -11.943 1.00 96.31 297 ASP A C 1
ATOM 2348 O O . ASP A 1 297 ? -11.051 7.873 -11.310 1.00 96.31 297 ASP A O 1
ATOM 2352 N N . PRO A 1 298 ? -12.987 8.249 -12.388 1.00 95.88 298 PRO A N 1
ATOM 2353 C CA . PRO A 1 298 ? -13.46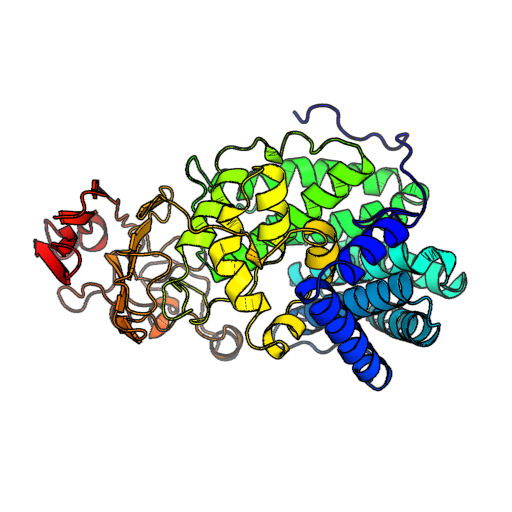1 6.875 -12.273 1.00 95.88 298 PRO A CA 1
ATOM 2354 C C . PRO A 1 298 ? -12.652 5.866 -13.089 1.00 95.88 298 PRO A C 1
ATOM 2356 O O . PRO A 1 298 ? -12.721 4.680 -12.772 1.00 95.88 298 PRO A O 1
ATOM 2359 N N . SER A 1 299 ? -11.915 6.293 -14.126 1.00 96.94 299 SER A N 1
ATOM 2360 C CA . SER A 1 299 ? -11.160 5.366 -14.979 1.00 96.94 299 SER A CA 1
ATOM 2361 C C . SER A 1 299 ? -10.064 4.637 -14.207 1.00 96.94 299 SER A C 1
ATOM 2363 O O . SER A 1 299 ? -9.878 3.456 -14.467 1.00 96.94 299 SER A O 1
ATOM 2365 N N . LEU A 1 300 ? -9.519 5.258 -13.148 1.00 97.31 300 LEU A N 1
ATOM 2366 C CA . LEU A 1 300 ? -8.564 4.657 -12.202 1.00 97.31 300 LEU A CA 1
ATOM 2367 C C . LEU A 1 300 ? -9.043 3.335 -11.580 1.00 97.31 300 LEU A C 1
ATOM 2369 O O . LEU A 1 300 ? -8.240 2.545 -11.089 1.00 97.31 300 LEU A O 1
ATOM 2373 N N . LEU A 1 301 ? -10.353 3.076 -11.581 1.00 97.31 301 LEU A N 1
ATOM 2374 C CA . LEU A 1 301 ? -10.938 1.834 -11.079 1.00 97.31 301 LEU A CA 1
ATOM 2375 C C . LEU A 1 301 ? -11.109 0.766 -12.169 1.00 97.31 301 LEU A C 1
ATOM 2377 O O . LEU A 1 301 ? -11.758 -0.252 -11.926 1.00 97.31 301 LEU A O 1
ATOM 2381 N N . TRP A 1 302 ? -10.561 0.972 -13.371 1.00 96.31 302 TRP A N 1
ATOM 2382 C CA . TRP A 1 302 ? -10.724 0.052 -14.497 1.00 96.31 302 TRP A CA 1
ATOM 2383 C C . TRP A 1 302 ? -10.160 -1.336 -14.213 1.00 96.31 302 TRP A C 1
ATOM 2385 O O . TRP A 1 302 ? -10.765 -2.328 -14.610 1.00 96.31 302 TRP A O 1
ATOM 2395 N N . VAL A 1 303 ? -9.025 -1.416 -13.520 1.00 95.06 303 VAL A N 1
ATOM 2396 C CA . VAL A 1 303 ? -8.458 -2.699 -13.084 1.00 95.06 303 VAL A CA 1
ATOM 2397 C C . VAL A 1 303 ? -9.236 -3.237 -11.881 1.00 95.06 303 VAL A C 1
ATOM 2399 O O . VAL A 1 303 ? -9.632 -4.400 -11.872 1.00 95.06 303 VAL A O 1
ATOM 2402 N N . GLU A 1 304 ? -9.537 -2.376 -10.906 1.00 94.88 304 GLU A N 1
ATOM 2403 C CA . GLU A 1 304 ? -10.221 -2.748 -9.661 1.00 94.88 304 GLU A CA 1
ATOM 2404 C C . GLU A 1 304 ? -11.598 -3.378 -9.899 1.00 94.88 304 GLU A C 1
ATOM 2406 O O . GLU A 1 304 ? -11.957 -4.364 -9.252 1.00 94.88 304 GLU A O 1
ATOM 2411 N N . LYS A 1 305 ? -12.354 -2.881 -10.888 1.00 92.50 305 LYS A N 1
ATOM 2412 C CA . LYS A 1 305 ? -13.672 -3.431 -11.241 1.00 92.50 305 LYS A CA 1
ATOM 2413 C C . LYS A 1 305 ? -13.607 -4.930 -11.574 1.00 92.50 305 LYS A C 1
ATOM 2415 O O . LYS A 1 305 ? -14.554 -5.653 -11.274 1.00 92.50 305 LYS A O 1
ATOM 2420 N N . ASN A 1 306 ? -12.503 -5.403 -12.164 1.00 89.38 306 ASN A N 1
ATOM 2421 C CA . ASN A 1 306 ? -12.351 -6.800 -12.569 1.00 89.38 306 ASN A CA 1
ATOM 2422 C C . ASN A 1 306 ? -12.215 -7.711 -11.339 1.00 89.38 306 ASN A C 1
ATOM 2424 O O . ASN A 1 306 ? -12.716 -8.834 -11.339 1.00 89.38 306 ASN A O 1
ATOM 2428 N N . TYR A 1 307 ? -11.619 -7.213 -10.253 1.00 90.31 307 TYR A N 1
ATOM 2429 C CA . TYR A 1 307 ? -11.536 -7.949 -8.991 1.00 90.31 307 TYR A CA 1
ATOM 2430 C C . TYR A 1 307 ? -12.866 -7.965 -8.230 1.00 90.31 307 TYR A C 1
ATOM 2432 O O . TYR A 1 307 ? -13.139 -8.923 -7.509 1.00 90.31 307 TYR A O 1
ATOM 2440 N N . LEU A 1 308 ? -13.725 -6.956 -8.424 1.00 87.56 308 LEU A N 1
ATOM 2441 C CA . LEU A 1 308 ? -15.070 -6.938 -7.834 1.00 87.56 308 LEU A CA 1
ATOM 2442 C C . LEU A 1 308 ? -16.027 -7.943 -8.489 1.00 87.56 308 LEU A C 1
ATOM 2444 O O . LEU A 1 308 ? -16.974 -8.387 -7.845 1.00 87.56 308 LEU A O 1
ATOM 2448 N N . VAL A 1 309 ? -15.803 -8.312 -9.752 1.00 75.44 309 VAL A N 1
ATOM 2449 C CA . VAL A 1 309 ? -16.592 -9.358 -10.433 1.00 75.44 309 VAL A CA 1
ATOM 2450 C C . VAL A 1 309 ? -15.974 -10.755 -10.307 1.00 75.44 309 VAL A C 1
ATOM 2452 O O . VAL A 1 309 ? -16.675 -11.743 -10.518 1.00 75.44 309 VAL A O 1
ATOM 2455 N N . GLY A 1 310 ? -14.690 -10.837 -9.942 1.00 73.88 310 GLY A N 1
ATOM 2456 C CA . GLY A 1 310 ? -13.925 -12.076 -9.808 1.00 73.88 310 GLY A CA 1
ATOM 2457 C C . GLY A 1 310 ? -14.156 -12.852 -8.503 1.00 73.88 310 GLY A C 1
ATOM 2458 O O . GLY A 1 310 ? -15.224 -12.816 -7.884 1.00 73.88 310 GLY A O 1
ATOM 2459 N N . GLU A 1 311 ? -13.136 -13.606 -8.080 1.00 73.19 311 GLU A N 1
ATOM 2460 C CA . GLU A 1 311 ? -13.211 -14.491 -6.915 1.00 73.19 311 GLU A CA 1
ATOM 2461 C C . GLU A 1 311 ? -13.340 -13.727 -5.586 1.00 73.19 311 GLU A C 1
ATOM 2463 O O . GLU A 1 311 ? -12.366 -13.250 -5.002 1.00 73.19 311 GLU A O 1
ATOM 2468 N N . MET A 1 312 ? -14.552 -13.730 -5.027 1.00 75.75 312 MET A N 1
ATOM 2469 C CA . MET A 1 312 ? -14.887 -13.115 -3.732 1.00 75.75 312 MET A CA 1
ATOM 2470 C C . MET A 1 312 ? -14.006 -13.591 -2.562 1.00 75.75 312 MET A C 1
ATOM 2472 O O . MET A 1 312 ? -13.850 -12.881 -1.570 1.00 75.75 312 MET A O 1
ATOM 2476 N N . ARG A 1 313 ? -13.413 -14.795 -2.646 1.00 76.69 313 ARG A N 1
ATOM 2477 C CA . ARG A 1 313 ? -12.468 -15.303 -1.636 1.00 76.69 313 ARG A CA 1
ATOM 2478 C C . ARG A 1 313 ? -11.241 -14.403 -1.490 1.00 76.69 313 ARG A C 1
ATOM 2480 O O . ARG A 1 313 ? -10.773 -14.233 -0.371 1.00 76.69 313 ARG A O 1
ATOM 2487 N N . LEU A 1 314 ? -10.745 -13.826 -2.582 1.00 81.50 314 LEU A N 1
ATOM 2488 C CA . LEU A 1 314 ? -9.562 -12.967 -2.547 1.00 81.50 314 LEU A CA 1
ATOM 2489 C C . LEU A 1 314 ? -9.857 -11.637 -1.845 1.00 81.50 314 LEU A C 1
ATOM 2491 O O . LEU A 1 314 ? -9.015 -11.147 -1.100 1.00 81.50 314 LEU A O 1
ATOM 2495 N N . LEU A 1 315 ? -11.080 -11.114 -1.988 1.00 88.00 315 LEU A N 1
ATOM 2496 C CA . LEU A 1 315 ? -11.519 -9.906 -1.282 1.00 88.00 315 LEU A CA 1
ATOM 2497 C C . LEU A 1 315 ? -11.522 -10.114 0.243 1.00 88.00 315 LEU A C 1
ATOM 2499 O O . LEU A 1 315 ? -11.084 -9.238 0.981 1.00 88.00 315 LEU A O 1
ATOM 2503 N N . ARG A 1 316 ? -11.943 -11.295 0.724 1.00 87.94 316 ARG A N 1
ATOM 2504 C CA . ARG A 1 316 ? -11.998 -11.630 2.166 1.00 87.94 316 ARG A CA 1
ATOM 2505 C C . ARG A 1 316 ? -10.652 -11.584 2.881 1.00 87.94 316 ARG A C 1
ATOM 2507 O O . ARG A 1 316 ? -10.624 -11.434 4.103 1.00 87.94 316 ARG A O 1
ATOM 2514 N N . ALA A 1 317 ? -9.559 -11.756 2.141 1.00 90.00 317 ALA A N 1
ATOM 2515 C CA . ALA A 1 317 ? -8.209 -11.735 2.687 1.00 90.00 317 ALA A CA 1
ATOM 2516 C C . ALA A 1 317 ? -7.663 -10.309 2.875 1.00 90.00 317 ALA A C 1
ATOM 2518 O O . ALA A 1 317 ? -6.694 -10.126 3.615 1.00 90.00 317 ALA A O 1
ATOM 2519 N N . ASP A 1 318 ? -8.264 -9.297 2.238 1.00 94.50 318 ASP A N 1
ATOM 2520 C CA . ASP A 1 318 ? -7.821 -7.914 2.382 1.00 94.50 318 ASP A CA 1
ATOM 2521 C C . ASP A 1 318 ? -8.266 -7.340 3.735 1.00 94.50 318 ASP A C 1
ATOM 2523 O O . ASP A 1 318 ? -9.452 -7.180 4.027 1.00 94.50 318 ASP A O 1
ATOM 2527 N N . ARG A 1 319 ? -7.286 -7.016 4.581 1.00 96.38 319 ARG A N 1
ATOM 2528 C CA . ARG A 1 319 ? -7.515 -6.558 5.958 1.00 96.38 319 ARG A CA 1
ATOM 2529 C C . ARG A 1 319 ? -8.133 -5.170 6.086 1.00 96.38 319 ARG A C 1
ATOM 2531 O O . ARG A 1 319 ? -8.598 -4.830 7.169 1.00 96.38 319 ARG A O 1
ATOM 2538 N N . ILE A 1 320 ? -8.147 -4.382 5.015 1.00 97.25 320 ILE A N 1
ATOM 2539 C CA . ILE A 1 320 ? -8.721 -3.034 5.002 1.00 97.25 320 ILE A CA 1
ATOM 2540 C C . ILE A 1 320 ? -9.943 -2.940 4.083 1.00 97.25 320 ILE A C 1
ATOM 2542 O O . ILE A 1 320 ? -10.437 -1.839 3.841 1.00 97.25 320 ILE A O 1
ATOM 2546 N N . LEU A 1 321 ? -10.478 -4.075 3.612 1.00 97.31 321 LEU A N 1
ATOM 2547 C CA . LEU A 1 321 ? -11.657 -4.129 2.745 1.00 97.31 321 LEU A CA 1
ATOM 2548 C C . LEU A 1 321 ? -12.845 -3.275 3.238 1.00 97.31 321 LEU A C 1
ATOM 2550 O O . LEU A 1 321 ? -13.465 -2.619 2.402 1.00 97.31 321 LEU A O 1
ATOM 2554 N N . PRO A 1 322 ? -13.179 -3.184 4.544 1.00 98.38 322 PRO A N 1
ATOM 2555 C CA . PRO A 1 322 ? -14.276 -2.323 4.980 1.00 98.38 322 PRO A CA 1
ATOM 2556 C C . PRO A 1 322 ? -14.063 -0.838 4.648 1.00 98.38 322 PRO A C 1
ATOM 2558 O O . PRO A 1 322 ? -15.041 -0.132 4.413 1.00 98.38 322 PRO A O 1
ATOM 2561 N N . ALA A 1 323 ? -12.816 -0.359 4.547 1.00 98.31 323 ALA A N 1
ATOM 2562 C CA . ALA A 1 323 ? -12.527 1.000 4.088 1.00 98.31 323 ALA A CA 1
ATOM 2563 C C . ALA A 1 323 ? -12.913 1.210 2.612 1.00 98.31 323 ALA A C 1
ATOM 2565 O O . ALA A 1 323 ? -13.412 2.276 2.258 1.00 98.31 323 ALA A O 1
ATOM 2566 N N . MET A 1 324 ? -12.795 0.173 1.771 1.00 97.00 324 MET A N 1
ATOM 2567 C CA . MET A 1 324 ? -13.282 0.195 0.385 1.00 97.00 324 MET A CA 1
ATOM 2568 C C . MET A 1 324 ? -14.780 0.492 0.319 1.00 97.00 324 MET A C 1
ATOM 2570 O O . MET A 1 324 ? -15.217 1.236 -0.551 1.00 97.00 324 MET A O 1
ATOM 2574 N N . MET A 1 325 ? -15.569 -0.060 1.248 1.00 97.75 325 MET A N 1
ATOM 2575 C CA . MET A 1 325 ? -17.008 0.210 1.301 1.00 97.75 325 MET A CA 1
ATOM 2576 C C . MET A 1 325 ? -17.279 1.688 1.598 1.00 97.75 325 MET A C 1
ATOM 2578 O O . MET A 1 325 ? -18.188 2.260 1.014 1.00 97.75 325 MET A O 1
ATOM 2582 N N . ILE A 1 326 ? -16.470 2.317 2.455 1.00 97.31 326 ILE A N 1
ATOM 2583 C CA . ILE A 1 326 ? -16.608 3.735 2.823 1.00 97.31 326 ILE A CA 1
ATOM 2584 C C . ILE A 1 326 ? -16.233 4.651 1.649 1.00 97.31 326 ILE A C 1
ATOM 2586 O O . ILE A 1 326 ? -16.941 5.615 1.384 1.00 97.31 326 ILE A O 1
ATOM 2590 N N . TRP A 1 327 ? -15.136 4.360 0.944 1.00 97.44 327 TRP A N 1
ATOM 2591 C CA . TRP A 1 327 ? -14.637 5.195 -0.162 1.00 97.44 327 TRP A CA 1
ATOM 2592 C C . TRP A 1 327 ? -15.324 4.914 -1.512 1.00 97.44 327 TRP A C 1
ATOM 2594 O O . TRP A 1 327 ? -15.321 5.743 -2.425 1.00 97.44 327 TRP A O 1
ATOM 2604 N N . GLY A 1 328 ? -15.853 3.703 -1.681 1.00 94.94 328 GLY A N 1
ATOM 2605 C CA . GLY A 1 328 ? -16.307 3.185 -2.968 1.00 94.94 328 GLY A CA 1
ATOM 2606 C C . GLY A 1 328 ? -17.821 3.116 -3.142 1.00 94.94 328 GLY A C 1
ATOM 2607 O O . GLY A 1 328 ? -18.292 3.285 -4.270 1.00 94.94 328 GLY A O 1
ATOM 2608 N N . ALA A 1 329 ? -18.588 2.873 -2.072 1.00 90.06 329 ALA A N 1
ATOM 2609 C CA . ALA A 1 329 ? -20.021 2.619 -2.198 1.00 90.06 329 ALA A CA 1
ATOM 2610 C C . ALA A 1 329 ? -20.756 3.779 -2.889 1.00 90.06 329 ALA A C 1
ATOM 2612 O O . ALA A 1 329 ? -20.516 4.957 -2.636 1.00 90.06 329 ALA A O 1
ATOM 2613 N N . GLY A 1 330 ? -21.665 3.426 -3.800 1.00 87.31 330 GLY A N 1
ATOM 2614 C CA . GLY A 1 330 ? -22.415 4.383 -4.619 1.00 87.31 330 GLY A CA 1
ATOM 2615 C C . GLY A 1 330 ? -21.770 4.696 -5.971 1.00 87.31 330 GLY A C 1
ATOM 2616 O O . GLY A 1 330 ? -22.412 5.316 -6.821 1.00 87.31 330 GLY A O 1
ATOM 2617 N N . ARG A 1 331 ? -20.541 4.229 -6.227 1.00 92.31 331 ARG A N 1
ATOM 2618 C CA . ARG A 1 331 ? -19.950 4.258 -7.572 1.00 92.31 331 ARG A CA 1
ATOM 2619 C C . ARG A 1 331 ? -20.573 3.182 -8.455 1.00 92.31 331 ARG A C 1
ATOM 2621 O O . ARG A 1 331 ? -20.635 2.020 -8.068 1.00 92.31 331 ARG A O 1
ATOM 2628 N N . LYS A 1 332 ? -20.962 3.561 -9.672 1.00 92.25 332 LYS A N 1
ATOM 2629 C CA . LYS A 1 332 ? -21.489 2.635 -10.682 1.00 92.25 332 LYS A CA 1
ATOM 2630 C C . LYS A 1 332 ? -20.339 1.937 -11.403 1.00 92.25 332 LYS A C 1
ATOM 2632 O O . LYS A 1 332 ? -19.780 2.478 -12.359 1.00 92.25 332 LYS A O 1
ATOM 2637 N N . MET A 1 333 ? -19.957 0.760 -10.914 1.00 91.88 333 MET A N 1
ATOM 2638 C CA . MET A 1 333 ? -18.780 0.031 -11.408 1.00 91.88 333 MET A CA 1
ATOM 2639 C C . MET A 1 333 ? -18.933 -0.438 -12.863 1.00 91.88 333 MET A C 1
ATOM 2641 O O . MET A 1 333 ? -17.950 -0.492 -13.599 1.00 91.88 333 MET A O 1
ATOM 2645 N N . ASP A 1 334 ? -20.164 -0.682 -13.316 1.00 89.12 334 ASP A N 1
ATOM 2646 C CA . ASP A 1 334 ? -20.506 -0.995 -14.710 1.00 89.12 334 ASP A CA 1
ATOM 2647 C C . ASP A 1 334 ? -20.297 0.193 -15.670 1.00 89.12 334 ASP A C 1
ATO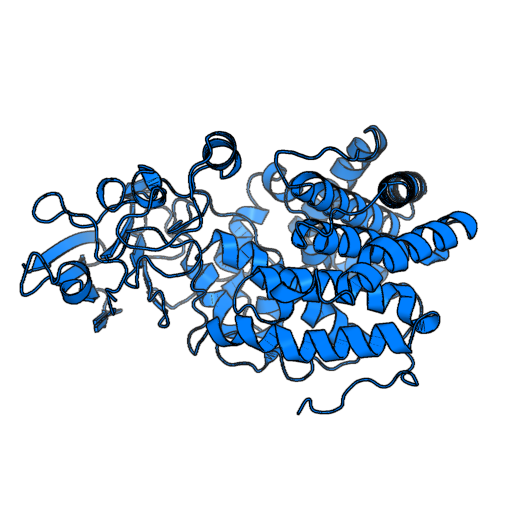M 2649 O O . ASP A 1 334 ? -20.214 0.008 -16.885 1.00 89.12 334 ASP A O 1
ATOM 2653 N N . LYS A 1 335 ? -20.203 1.423 -15.143 1.00 91.81 335 LYS A N 1
ATOM 2654 C CA . LYS A 1 335 ? -19.970 2.653 -15.918 1.00 91.81 335 LYS A CA 1
ATOM 2655 C C . LYS A 1 335 ? -18.510 3.095 -15.945 1.00 91.81 335 LYS A C 1
ATOM 2657 O O . LYS A 1 335 ? -18.203 4.091 -16.604 1.00 91.81 335 LYS A O 1
ATOM 2662 N N . VAL A 1 336 ? -17.611 2.380 -15.267 1.00 94.94 336 VAL A N 1
ATOM 2663 C CA . VAL A 1 336 ? -16.172 2.667 -15.305 1.00 94.94 336 VAL A CA 1
ATOM 2664 C C . VAL A 1 336 ? -15.640 2.398 -16.714 1.00 94.94 336 VAL A C 1
ATOM 2666 O O . VAL A 1 336 ? -15.712 1.277 -17.221 1.00 94.94 336 VAL A O 1
ATOM 2669 N N . LYS A 1 337 ? -15.115 3.446 -17.356 1.00 95.25 337 LYS A N 1
ATOM 2670 C CA . LYS A 1 337 ? -14.564 3.395 -18.717 1.00 95.25 337 LYS A CA 1
ATOM 2671 C C . LYS A 1 337 ? -13.068 3.110 -18.690 1.00 95.25 337 LYS A C 1
ATOM 2673 O O . LYS A 1 337 ? -12.390 3.456 -17.727 1.00 95.25 337 LYS A O 1
ATOM 2678 N N . ALA A 1 338 ? -12.576 2.500 -19.764 1.00 96.19 338 ALA A N 1
ATOM 2679 C CA . ALA A 1 338 ? -11.157 2.224 -19.920 1.00 96.19 338 ALA A CA 1
ATOM 2680 C C . ALA A 1 338 ? -10.353 3.531 -19.997 1.00 96.19 338 ALA A C 1
ATOM 2682 O O . ALA A 1 338 ? -10.832 4.493 -20.614 1.00 96.19 338 ALA A O 1
ATOM 2683 N N . PRO A 1 339 ? -9.133 3.566 -19.438 1.00 95.88 339 PRO A N 1
ATOM 2684 C CA . PRO A 1 339 ? -8.227 4.685 -19.638 1.00 95.88 339 PRO A CA 1
ATOM 2685 C C . PRO A 1 339 ? -7.875 4.856 -21.119 1.00 95.88 339 PRO A C 1
ATOM 2687 O O . PRO A 1 339 ? -7.845 3.901 -21.895 1.00 95.88 339 PRO A O 1
ATOM 2690 N N . GLN A 1 340 ? -7.577 6.090 -21.527 1.00 93.75 340 GLN A N 1
ATOM 2691 C CA . GLN A 1 340 ? -7.185 6.381 -22.913 1.00 93.75 340 GLN A CA 1
ATOM 2692 C C . GLN A 1 340 ? -5.689 6.168 -23.161 1.00 93.75 340 GLN A C 1
ATOM 2694 O O . GLN A 1 340 ? -5.281 5.765 -24.250 1.00 93.75 340 GLN A O 1
ATOM 2699 N N . LYS A 1 341 ? -4.850 6.468 -22.163 1.00 96.62 341 LYS A N 1
ATOM 2700 C CA . LYS A 1 341 ? -3.397 6.338 -22.288 1.00 96.62 341 LYS A CA 1
ATOM 2701 C C . LYS A 1 341 ? -3.014 4.866 -22.270 1.00 96.62 341 LYS A C 1
ATOM 2703 O O . LYS A 1 341 ? -3.399 4.136 -21.368 1.00 96.62 341 LYS A O 1
ATOM 2708 N N . LEU A 1 342 ? -2.223 4.458 -23.254 1.00 97.81 342 LEU A N 1
ATOM 2709 C CA . LEU A 1 342 ? -1.734 3.085 -23.398 1.00 97.81 342 LEU A CA 1
ATOM 2710 C C . LEU A 1 342 ? -0.330 2.879 -22.823 1.00 97.81 342 LEU A C 1
ATOM 2712 O O . LEU A 1 342 ? 0.184 1.765 -22.840 1.00 97.81 342 LEU A O 1
ATOM 2716 N N . THR A 1 343 ? 0.296 3.948 -22.334 1.00 98.12 343 THR A N 1
ATOM 2717 C CA . THR A 1 343 ? 1.650 3.919 -21.787 1.00 98.12 343 THR A CA 1
ATOM 2718 C C . THR A 1 343 ? 1.730 4.693 -20.483 1.00 98.12 343 THR A C 1
ATOM 2720 O O . THR A 1 343 ? 1.134 5.768 -20.364 1.00 98.12 343 THR A O 1
ATOM 2723 N N . TYR A 1 344 ? 2.567 4.217 -19.571 1.00 98.31 344 TYR A N 1
ATOM 2724 C CA . TYR A 1 344 ? 2.963 4.911 -18.355 1.00 98.31 344 TYR A CA 1
ATOM 2725 C C . TYR A 1 344 ? 4.490 4.931 -18.250 1.00 98.31 344 TYR A C 1
ATOM 2727 O O . TYR A 1 344 ? 5.138 3.905 -18.453 1.00 98.31 344 TYR A O 1
ATOM 2735 N N . LYS A 1 345 ? 5.061 6.089 -17.903 1.00 97.62 345 LYS A N 1
ATOM 2736 C CA . LYS A 1 345 ? 6.486 6.247 -17.589 1.00 97.62 345 LYS A CA 1
ATOM 2737 C C . LYS A 1 345 ? 6.623 6.785 -16.171 1.00 97.62 345 LYS A C 1
ATOM 2739 O O . LYS A 1 345 ? 6.125 7.870 -15.885 1.00 97.62 345 LYS A O 1
ATOM 2744 N N . GLY A 1 346 ? 7.334 6.036 -15.338 1.00 96.56 346 GLY A N 1
ATOM 2745 C CA . GLY A 1 346 ? 7.711 6.414 -13.984 1.00 96.56 346 GLY A CA 1
ATOM 2746 C C . GLY A 1 346 ? 9.208 6.673 -13.888 1.00 96.56 346 GLY A C 1
ATOM 2747 O O . GLY A 1 346 ? 9.995 5.892 -14.428 1.00 96.56 346 GLY A O 1
ATOM 2748 N N . ALA A 1 347 ? 9.614 7.759 -13.238 1.00 93.75 347 ALA A N 1
ATOM 2749 C CA . ALA A 1 347 ? 11.010 8.056 -12.938 1.00 93.75 347 ALA A CA 1
ATOM 2750 C C . ALA A 1 347 ? 11.353 7.650 -11.489 1.00 93.75 347 ALA A C 1
ATOM 2752 O O . ALA A 1 347 ? 10.669 6.839 -10.872 1.00 93.75 347 ALA A O 1
ATOM 2753 N N . GLY A 1 348 ? 12.450 8.188 -10.952 1.00 92.25 348 GLY A N 1
ATOM 2754 C CA . GLY A 1 348 ? 12.909 7.921 -9.587 1.00 92.25 348 GLY A CA 1
ATOM 2755 C C . GLY A 1 348 ? 14.049 6.907 -9.518 1.00 92.25 348 GLY A C 1
ATOM 2756 O O . GLY A 1 348 ? 14.736 6.647 -10.505 1.00 92.25 348 GLY A O 1
ATOM 2757 N N . SER A 1 349 ? 14.271 6.347 -8.327 1.00 92.44 349 SER A N 1
ATOM 2758 C CA . SER A 1 349 ? 15.339 5.368 -8.073 1.00 92.44 349 SER A CA 1
ATOM 2759 C C . SER A 1 349 ? 15.096 4.016 -8.752 1.00 92.44 349 SER A C 1
ATOM 2761 O O . SER A 1 349 ? 16.035 3.242 -8.937 1.00 92.44 349 SER A O 1
ATOM 2763 N N . ASN A 1 350 ? 13.853 3.754 -9.158 1.00 94.62 350 ASN A N 1
ATOM 2764 C CA . ASN A 1 350 ? 13.457 2.570 -9.901 1.00 94.62 350 ASN A CA 1
ATOM 2765 C C . ASN A 1 350 ? 12.526 2.950 -11.071 1.00 94.62 350 ASN A C 1
ATOM 2767 O O . ASN A 1 350 ? 11.310 2.794 -10.965 1.00 94.62 350 ASN A O 1
ATOM 2771 N N . PRO A 1 351 ? 13.069 3.520 -12.163 1.00 97.06 351 PRO A N 1
ATOM 2772 C CA . PRO A 1 351 ? 12.265 3.957 -13.290 1.00 97.06 351 PRO A CA 1
ATOM 2773 C C . PRO A 1 351 ? 11.598 2.766 -13.981 1.00 97.06 351 PRO A C 1
ATOM 2775 O O . PRO A 1 351 ? 12.223 1.723 -14.192 1.00 97.06 351 PRO A O 1
ATOM 2778 N N . VAL A 1 352 ? 10.346 2.956 -14.388 1.00 98.19 352 VAL A N 1
ATOM 2779 C CA . VAL A 1 352 ? 9.527 1.945 -15.065 1.00 98.19 352 VAL A CA 1
ATOM 2780 C C . VAL A 1 352 ? 8.911 2.503 -16.339 1.00 98.19 352 VAL A C 1
ATOM 2782 O O . VAL A 1 352 ? 8.620 3.697 -16.447 1.00 98.19 352 VAL A O 1
ATOM 2785 N N . PHE A 1 353 ? 8.676 1.624 -17.304 1.00 98.62 353 PHE A N 1
ATOM 2786 C CA . PHE A 1 353 ? 7.849 1.922 -18.462 1.00 98.62 353 PHE A CA 1
ATOM 2787 C C . PHE A 1 353 ? 6.889 0.765 -18.692 1.00 98.62 353 PHE A C 1
ATOM 2789 O O . PHE A 1 353 ? 7.302 -0.388 -18.789 1.00 98.62 353 PHE A O 1
ATOM 2796 N N . MET A 1 354 ? 5.603 1.079 -18.753 1.00 98.69 354 MET A N 1
ATOM 2797 C CA . MET A 1 354 ? 4.543 0.115 -19.009 1.00 98.69 354 MET A CA 1
ATOM 2798 C C . MET A 1 354 ? 3.814 0.522 -20.273 1.00 98.69 354 MET A C 1
ATOM 2800 O O . MET A 1 354 ? 3.561 1.708 -20.488 1.00 98.69 354 MET A O 1
ATOM 2804 N N . MET A 1 355 ? 3.488 -0.451 -21.109 1.00 98.56 355 MET A N 1
ATOM 2805 C CA . MET A 1 355 ? 2.823 -0.233 -22.384 1.00 98.56 355 MET A CA 1
ATOM 2806 C C . MET A 1 355 ? 1.876 -1.375 -22.718 1.00 98.56 355 MET A C 1
ATOM 2808 O O . MET A 1 355 ? 2.145 -2.522 -22.370 1.00 98.56 355 MET A O 1
ATOM 2812 N N . ARG A 1 356 ? 0.766 -1.058 -23.390 1.00 98.44 356 ARG A N 1
ATOM 2813 C CA . ARG A 1 356 ? -0.228 -2.043 -23.827 1.00 98.44 356 ARG A CA 1
ATOM 2814 C C . ARG A 1 356 ? -0.864 -1.690 -25.163 1.00 98.44 356 ARG A C 1
ATOM 2816 O O . ARG A 1 356 ? -0.969 -0.518 -25.507 1.00 98.44 356 ARG A O 1
ATOM 2823 N N . THR A 1 357 ? -1.350 -2.683 -25.902 1.00 98.31 357 THR A N 1
ATOM 2824 C CA . THR A 1 357 ? -2.083 -2.437 -27.160 1.00 98.31 357 THR A CA 1
ATOM 2825 C C . THR A 1 357 ? -3.556 -2.101 -26.937 1.00 98.31 357 THR A C 1
ATOM 2827 O O . THR A 1 357 ? -4.153 -1.418 -27.772 1.00 98.31 357 THR A O 1
ATOM 2830 N N . SER A 1 358 ? -4.128 -2.531 -25.808 1.00 97.50 358 SER A N 1
ATOM 2831 C CA . SER A 1 358 ? -5.518 -2.284 -25.415 1.00 97.50 358 SER A CA 1
ATOM 2832 C C . SER A 1 358 ? -5.712 -2.455 -23.901 1.00 97.50 358 SER A C 1
ATOM 2834 O O . SER A 1 358 ? -4.951 -3.155 -23.237 1.00 97.50 358 SER A O 1
ATOM 2836 N N . TRP A 1 359 ? -6.735 -1.797 -23.350 1.00 97.25 359 TRP A N 1
ATOM 2837 C CA . TRP A 1 359 ? -7.187 -1.963 -21.960 1.00 97.25 359 TRP A CA 1
ATOM 2838 C C . TRP A 1 359 ? -8.311 -2.988 -21.797 1.00 97.25 359 TRP A C 1
ATOM 2840 O O . TRP A 1 359 ? -8.546 -3.452 -20.682 1.00 97.25 359 TRP A O 1
ATOM 2850 N N . SER A 1 360 ? -9.047 -3.273 -22.873 1.00 95.44 360 SER A N 1
ATOM 2851 C CA . SER A 1 360 ? -10.288 -4.057 -22.846 1.00 95.44 360 SER A CA 1
ATOM 2852 C C . SER A 1 360 ? -10.204 -5.373 -23.605 1.00 95.44 360 SER A C 1
ATOM 2854 O O . SER A 1 360 ? -11.088 -6.205 -23.447 1.00 95.44 360 SER A O 1
ATOM 2856 N N . ASP A 1 361 ? -9.186 -5.534 -24.444 1.00 96.75 361 ASP A N 1
ATOM 2857 C CA . ASP A 1 361 ? -8.937 -6.776 -25.165 1.00 96.75 361 ASP A CA 1
ATOM 2858 C C . ASP A 1 361 ? -8.168 -7.742 -24.241 1.00 96.75 361 ASP A C 1
ATOM 2860 O O . ASP A 1 361 ? -7.066 -7.386 -23.806 1.00 96.75 361 ASP A O 1
ATOM 2864 N N . PRO A 1 362 ? -8.735 -8.911 -23.884 1.00 94.94 362 PRO A N 1
ATOM 2865 C CA . PRO A 1 362 ? -8.056 -9.889 -23.033 1.00 94.94 362 PRO A CA 1
ATOM 2866 C C . PRO A 1 362 ? -6.794 -10.475 -23.684 1.00 94.94 362 PRO A C 1
ATOM 2868 O O . PRO A 1 362 ? -5.906 -10.934 -22.966 1.00 94.94 362 PRO A O 1
ATOM 2871 N N . ASP A 1 363 ? -6.676 -10.394 -25.011 1.00 97.12 363 ASP A N 1
ATOM 2872 C CA . ASP A 1 363 ? -5.543 -10.919 -25.773 1.00 97.12 363 ASP A CA 1
ATOM 2873 C C . ASP A 1 363 ? -4.476 -9.854 -26.064 1.00 97.12 363 ASP A C 1
ATOM 2875 O O . ASP A 1 363 ? -3.469 -10.128 -26.722 1.00 97.12 363 ASP A O 1
ATOM 2879 N N . ALA A 1 364 ? -4.658 -8.638 -25.534 1.00 98.00 364 ALA A N 1
ATOM 2880 C CA . ALA A 1 364 ? -3.748 -7.521 -25.735 1.00 98.00 364 ALA A CA 1
ATOM 2881 C C . ALA A 1 364 ? -2.299 -7.852 -25.349 1.00 98.00 364 ALA A C 1
ATOM 2883 O O . ALA A 1 364 ? -2.022 -8.547 -24.370 1.00 98.00 364 ALA A O 1
ATOM 2884 N N . ILE A 1 365 ? -1.360 -7.237 -26.066 1.00 98.69 365 ILE A N 1
ATOM 2885 C CA . ILE A 1 365 ? 0.047 -7.251 -25.679 1.00 98.69 365 ILE A CA 1
ATOM 2886 C C . ILE A 1 365 ? 0.229 -6.237 -24.553 1.00 98.69 365 ILE A C 1
ATOM 2888 O O . ILE A 1 365 ? -0.165 -5.077 -24.697 1.00 98.69 365 ILE A O 1
ATOM 2892 N N . TYR A 1 366 ? 0.863 -6.655 -23.462 1.00 98.69 366 TYR A N 1
ATOM 2893 C CA . TYR A 1 366 ? 1.306 -5.789 -22.371 1.00 98.69 366 TYR A CA 1
ATOM 2894 C C . TYR A 1 366 ? 2.779 -6.035 -22.081 1.00 98.69 366 TYR A C 1
ATOM 2896 O O . TYR A 1 366 ? 3.222 -7.178 -22.034 1.00 98.69 366 TYR A O 1
ATOM 2904 N N . ILE A 1 367 ? 3.524 -4.961 -21.839 1.00 98.69 367 ILE A N 1
ATOM 2905 C CA . ILE A 1 367 ? 4.911 -5.016 -21.390 1.00 98.69 367 ILE A CA 1
ATOM 2906 C C . ILE A 1 367 ? 5.062 -4.088 -20.195 1.00 98.69 367 ILE A C 1
ATOM 2908 O O . ILE A 1 367 ? 4.721 -2.908 -20.277 1.00 98.69 367 ILE A O 1
ATOM 2912 N N . GLY A 1 368 ? 5.624 -4.611 -19.110 1.00 98.38 368 GLY A N 1
ATOM 2913 C CA . GLY A 1 368 ? 6.175 -3.814 -18.019 1.00 98.38 368 GLY A CA 1
ATOM 2914 C C . GLY A 1 368 ? 7.683 -3.997 -17.999 1.00 98.38 368 GLY A C 1
ATOM 2915 O O . GLY A 1 368 ? 8.144 -5.130 -17.938 1.00 98.38 368 GLY A O 1
ATOM 2916 N N . MET A 1 369 ? 8.452 -2.914 -18.078 1.00 98.31 369 MET A N 1
ATOM 2917 C CA . MET A 1 369 ? 9.912 -2.955 -17.983 1.00 98.31 369 MET A CA 1
ATOM 2918 C C . MET A 1 369 ? 10.429 -1.989 -16.928 1.00 98.31 369 MET A C 1
ATOM 2920 O O . MET A 1 369 ? 9.811 -0.953 -16.662 1.00 98.31 369 MET A O 1
ATOM 2924 N N . LYS A 1 370 ? 11.589 -2.311 -16.356 1.00 97.69 370 LYS A N 1
ATOM 2925 C CA . LYS A 1 370 ? 12.230 -1.472 -15.345 1.00 97.69 370 LYS A CA 1
ATOM 2926 C C . LYS A 1 370 ? 13.718 -1.266 -15.591 1.00 97.69 370 LYS A C 1
ATOM 2928 O O . LYS A 1 370 ? 14.417 -2.114 -16.141 1.00 97.69 370 LYS A O 1
ATOM 2933 N N . GLY A 1 371 ? 14.203 -0.124 -15.126 1.00 97.50 371 GLY A N 1
ATOM 2934 C CA . GLY A 1 371 ? 15.622 0.161 -14.958 1.00 97.50 371 GLY A CA 1
ATOM 2935 C C . GLY A 1 371 ? 16.022 0.067 -13.488 1.00 97.50 371 GLY A C 1
ATOM 2936 O O . GLY A 1 371 ? 15.735 -0.923 -12.814 1.00 97.50 371 GLY A O 1
ATOM 2937 N N . GLY A 1 372 ? 16.678 1.112 -12.993 1.00 96.31 372 GLY A N 1
ATOM 2938 C CA . GLY A 1 372 ? 16.973 1.294 -11.575 1.00 96.31 372 GLY A CA 1
ATOM 2939 C C . GLY A 1 372 ? 18.273 0.649 -11.129 1.00 96.31 372 GLY A C 1
ATOM 2940 O O . GLY A 1 372 ? 19.189 0.445 -11.922 1.00 96.31 372 GLY A O 1
ATOM 2941 N N . SER A 1 373 ? 18.364 0.384 -9.831 1.00 95.75 373 SER A N 1
ATOM 2942 C CA . SER A 1 373 ? 19.553 -0.164 -9.184 1.00 95.75 373 SER A CA 1
ATOM 2943 C C . SER A 1 373 ? 19.179 -1.347 -8.293 1.00 95.75 373 SER A C 1
ATOM 2945 O O . SER A 1 373 ? 18.138 -1.279 -7.630 1.00 95.75 373 SER A O 1
ATOM 2947 N N . PRO A 1 374 ? 20.043 -2.372 -8.163 1.00 95.25 374 PRO A N 1
ATOM 2948 C CA . PRO A 1 374 ? 19.831 -3.437 -7.187 1.00 95.25 374 PRO A CA 1
ATOM 2949 C C . PRO A 1 374 ? 19.757 -2.945 -5.734 1.00 95.25 374 PRO A C 1
ATOM 2951 O O . PRO A 1 374 ? 19.224 -3.640 -4.876 1.00 95.25 374 PRO A O 1
ATOM 2954 N N . LYS A 1 375 ? 20.285 -1.748 -5.435 1.00 92.75 375 LYS A N 1
ATOM 2955 C CA . LYS A 1 375 ? 20.310 -1.162 -4.083 1.00 92.75 375 LYS A CA 1
ATOM 2956 C C . LYS A 1 375 ? 19.011 -0.528 -3.605 1.00 92.75 375 LYS A C 1
ATOM 2958 O O . LYS A 1 375 ? 18.960 -0.094 -2.454 1.00 92.75 375 LYS A O 1
ATOM 2963 N N . VAL A 1 376 ? 17.990 -0.428 -4.452 1.00 91.75 376 VAL A N 1
ATOM 2964 C CA . VAL A 1 376 ? 16.683 0.077 -4.013 1.00 91.75 376 VAL A CA 1
ATOM 2965 C C . VAL A 1 376 ? 16.147 -0.834 -2.900 1.00 91.75 376 VAL A C 1
ATOM 2967 O O . VAL A 1 376 ? 16.439 -2.029 -2.885 1.00 91.75 376 VAL A O 1
ATOM 2970 N N . ASN A 1 377 ? 15.416 -0.282 -1.925 1.00 88.06 377 ASN A N 1
ATOM 2971 C CA . ASN A 1 377 ? 14.850 -1.097 -0.849 1.00 88.06 377 ASN A CA 1
ATOM 2972 C C . ASN A 1 377 ? 13.939 -2.189 -1.437 1.00 88.06 377 ASN A C 1
ATOM 2974 O O . ASN A 1 377 ? 13.218 -1.926 -2.397 1.00 88.06 377 ASN A O 1
ATOM 2978 N N . HIS A 1 378 ? 14.017 -3.410 -0.897 1.00 92.06 378 HIS A N 1
ATOM 2979 C CA . HIS A 1 378 ? 13.422 -4.629 -1.482 1.00 92.06 378 HIS A CA 1
ATOM 2980 C C . HIS A 1 378 ? 13.961 -5.043 -2.865 1.00 92.06 378 HIS A C 1
ATOM 2982 O O . HIS A 1 378 ? 13.494 -6.020 -3.443 1.00 92.06 378 HIS A O 1
ATOM 2988 N N . GLY A 1 379 ? 14.990 -4.360 -3.367 1.00 93.50 379 GLY A N 1
ATOM 2989 C CA . GLY A 1 379 ? 15.537 -4.553 -4.701 1.00 93.50 379 GLY A CA 1
ATOM 2990 C C . GLY A 1 379 ? 16.152 -5.928 -4.946 1.00 93.50 379 GLY A C 1
ATOM 2991 O O . GLY A 1 379 ? 16.760 -6.534 -4.052 1.00 93.50 379 GLY A O 1
ATOM 2992 N N . HIS A 1 380 ? 15.998 -6.404 -6.180 1.00 96.75 380 HIS A N 1
ATOM 2993 C CA . HIS A 1 380 ? 16.689 -7.566 -6.748 1.00 96.75 380 HIS A CA 1
ATOM 2994 C C . HIS A 1 380 ? 17.734 -7.084 -7.770 1.00 96.75 380 HIS A C 1
ATOM 2996 O O . HIS A 1 380 ? 17.774 -5.904 -8.118 1.00 96.75 380 HIS A O 1
ATOM 3002 N N . MET A 1 381 ? 18.604 -7.965 -8.266 1.00 97.62 381 MET A N 1
ATOM 3003 C CA . MET A 1 381 ? 19.499 -7.646 -9.392 1.00 97.62 381 MET A CA 1
ATOM 3004 C C . MET A 1 381 ? 18.773 -7.810 -10.732 1.00 97.62 381 MET A C 1
ATOM 3006 O O . MET A 1 381 ? 19.099 -8.666 -11.542 1.00 97.62 381 MET A O 1
ATOM 3010 N N . ASP A 1 382 ? 17.760 -6.990 -10.960 1.00 97.44 382 ASP A N 1
ATOM 3011 C CA . ASP A 1 382 ? 16.797 -7.107 -12.057 1.00 97.44 382 ASP A CA 1
ATOM 3012 C C . ASP A 1 382 ? 16.732 -5.818 -12.899 1.00 97.44 382 ASP A C 1
ATOM 3014 O O . ASP A 1 382 ? 15.709 -5.504 -13.517 1.00 97.44 382 ASP A O 1
ATOM 3018 N N . ALA A 1 383 ? 17.791 -5.000 -12.908 1.00 97.88 383 ALA A N 1
ATOM 3019 C CA . ALA A 1 383 ? 17.851 -3.831 -13.787 1.00 97.88 383 ALA A CA 1
ATOM 3020 C C . ALA A 1 383 ? 17.782 -4.288 -15.255 1.00 97.88 383 ALA A C 1
ATOM 3022 O O . ALA A 1 383 ? 18.490 -5.219 -15.638 1.00 97.88 383 ALA A O 1
ATOM 3023 N N . GLY A 1 384 ? 16.911 -3.675 -16.063 1.00 97.75 384 GLY A N 1
ATOM 3024 C CA . GLY A 1 384 ? 16.680 -4.067 -17.461 1.00 97.75 384 GLY A CA 1
ATOM 3025 C C . GLY A 1 384 ? 15.714 -5.234 -17.661 1.00 97.75 384 GLY A C 1
ATOM 3026 O O . GLY A 1 384 ? 15.529 -5.677 -18.798 1.00 97.75 384 GLY A O 1
ATOM 3027 N N . SER A 1 385 ? 15.111 -5.736 -16.581 1.00 98.12 385 SER A N 1
ATOM 3028 C CA . SER A 1 385 ? 14.098 -6.785 -16.655 1.00 98.12 385 SER A CA 1
ATOM 3029 C C . SER A 1 385 ? 12.771 -6.273 -17.214 1.00 98.12 385 SER A C 1
ATOM 3031 O O . SER A 1 385 ? 12.458 -5.075 -17.186 1.00 98.12 385 SER A O 1
ATOM 3033 N N . PHE A 1 386 ? 11.984 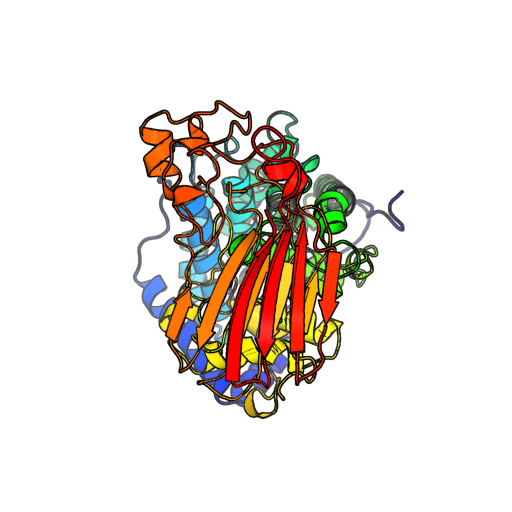-7.214 -17.731 1.00 98.50 386 PHE A N 1
ATOM 3034 C CA . PHE A 1 386 ? 10.632 -6.975 -18.206 1.00 98.50 386 PHE A CA 1
ATOM 3035 C C . PHE A 1 386 ? 9.727 -8.181 -17.947 1.00 98.50 386 PHE A C 1
ATOM 3037 O O . PHE A 1 386 ? 10.201 -9.303 -17.769 1.00 98.50 386 PHE A O 1
ATOM 3044 N N . VAL A 1 387 ? 8.420 -7.939 -17.967 1.00 98.50 387 VAL A N 1
ATOM 3045 C CA . VAL A 1 387 ? 7.379 -8.961 -18.106 1.00 98.50 387 VAL A CA 1
ATOM 3046 C C . VAL A 1 387 ? 6.587 -8.707 -19.382 1.00 98.50 387 VAL A C 1
ATOM 3048 O O . VAL A 1 387 ? 6.516 -7.565 -19.843 1.00 98.50 387 VAL A O 1
ATOM 3051 N N . MET A 1 388 ? 5.984 -9.753 -19.940 1.00 98.38 388 MET A N 1
ATOM 3052 C CA . MET A 1 388 ? 5.189 -9.655 -21.163 1.00 98.38 388 MET A CA 1
ATOM 3053 C C . MET A 1 388 ? 3.954 -10.553 -21.094 1.00 98.38 388 MET A C 1
ATOM 3055 O O . MET A 1 388 ? 4.082 -11.750 -20.827 1.00 98.38 388 MET A O 1
ATOM 3059 N N . ASP A 1 389 ? 2.790 -9.961 -21.367 1.00 98.44 389 ASP A N 1
ATOM 3060 C CA . ASP A 1 389 ? 1.537 -10.678 -21.612 1.00 98.44 389 ASP A CA 1
ATOM 3061 C C . ASP A 1 389 ? 1.167 -10.577 -23.094 1.00 98.44 389 ASP A C 1
ATOM 3063 O O . ASP A 1 389 ? 1.396 -9.532 -23.708 1.00 98.44 389 ASP A O 1
ATOM 3067 N N . ALA A 1 390 ? 0.567 -11.632 -23.640 1.00 97.94 390 ALA A N 1
ATOM 3068 C CA . ALA A 1 390 ? -0.141 -11.647 -24.921 1.00 97.94 390 ALA A CA 1
ATOM 3069 C C . ALA A 1 390 ? -1.078 -12.860 -24.967 1.00 97.94 390 ALA A C 1
ATOM 3071 O O . ALA A 1 390 ? -0.754 -13.891 -24.371 1.00 97.94 390 ALA A O 1
ATOM 3072 N N . GLU A 1 391 ? -2.212 -12.743 -25.666 1.00 96.31 391 GLU A N 1
ATOM 3073 C CA . GLU A 1 391 ? -3.183 -13.845 -25.824 1.00 96.31 391 GLU A CA 1
ATOM 3074 C C . GLU A 1 391 ? -3.642 -14.421 -24.468 1.00 96.31 391 GLU A C 1
ATOM 3076 O O . GLU A 1 391 ? -3.666 -15.629 -24.241 1.00 96.31 391 GLU A O 1
ATOM 3081 N N . GLY A 1 392 ? -3.887 -13.534 -23.494 1.00 94.19 392 GLY A N 1
ATOM 3082 C CA . GLY A 1 392 ? -4.295 -13.902 -22.137 1.00 94.19 392 GLY A CA 1
ATOM 3083 C C . GLY A 1 392 ? -3.212 -14.567 -21.269 1.00 94.19 392 GLY A C 1
ATOM 3084 O O . GLY A 1 392 ? -3.480 -14.888 -20.109 1.00 94.19 392 GLY A O 1
ATOM 3085 N N . ILE A 1 393 ? -1.985 -14.754 -21.773 1.00 96.69 393 ILE A N 1
ATOM 3086 C CA . ILE A 1 393 ? -0.909 -15.507 -21.106 1.00 96.69 393 ILE A CA 1
ATOM 3087 C C . ILE A 1 393 ? 0.284 -14.599 -20.772 1.00 96.69 393 ILE A C 1
ATOM 3089 O O . ILE A 1 393 ? 0.687 -13.755 -21.566 1.00 96.69 393 ILE A O 1
ATOM 3093 N N . ARG A 1 394 ? 0.891 -14.807 -19.593 1.00 97.50 394 ARG A N 1
ATOM 3094 C CA . ARG A 1 394 ? 2.181 -14.218 -19.181 1.00 97.50 394 ARG A CA 1
ATOM 3095 C C . ARG A 1 394 ? 3.327 -15.064 -19.752 1.00 97.50 394 ARG A C 1
ATOM 3097 O O . ARG A 1 394 ? 3.632 -16.118 -19.199 1.00 97.50 394 ARG A O 1
ATOM 3104 N N . TRP A 1 395 ? 3.958 -14.596 -20.826 1.00 97.00 395 TRP A N 1
ATOM 3105 C CA . TRP A 1 395 ? 5.044 -15.296 -21.530 1.00 97.00 395 TRP A CA 1
ATOM 3106 C C . TRP A 1 395 ? 6.422 -15.037 -20.919 1.00 97.00 395 TRP A C 1
ATOM 3108 O O . TRP A 1 395 ? 7.196 -15.969 -20.719 1.00 97.00 395 TRP A O 1
ATOM 3118 N N . ALA A 1 396 ? 6.719 -13.781 -20.580 1.00 97.31 396 ALA A N 1
ATOM 3119 C CA . ALA A 1 396 ? 7.927 -13.414 -19.842 1.00 97.31 396 ALA A CA 1
ATOM 3120 C C . ALA A 1 396 ? 7.527 -13.043 -18.414 1.00 97.31 396 ALA A C 1
ATOM 3122 O O . ALA A 1 396 ? 6.812 -12.061 -18.212 1.00 97.31 396 ALA A O 1
ATOM 3123 N N . MET A 1 397 ? 7.938 -13.843 -17.430 1.00 95.56 397 MET A N 1
ATOM 3124 C CA . MET A 1 397 ? 7.532 -13.700 -16.028 1.00 95.56 397 MET A CA 1
ATOM 3125 C C . MET A 1 397 ? 8.692 -13.330 -15.107 1.00 95.56 397 MET A C 1
ATOM 3127 O O . MET A 1 397 ? 9.853 -13.462 -15.478 1.00 95.56 397 MET A O 1
ATOM 3131 N N . ASP A 1 398 ? 8.352 -12.915 -13.890 1.00 95.38 398 ASP A N 1
ATOM 3132 C CA . ASP A 1 398 ? 9.290 -12.738 -12.786 1.00 95.38 398 ASP A CA 1
ATOM 3133 C C . ASP A 1 398 ? 8.887 -13.670 -11.630 1.00 95.38 398 ASP A C 1
ATOM 3135 O O . ASP A 1 398 ? 7.692 -13.844 -11.362 1.00 95.38 398 ASP A O 1
ATOM 3139 N N . PHE A 1 399 ? 9.862 -14.286 -10.956 1.00 93.44 399 PHE A N 1
ATOM 3140 C CA . PHE A 1 399 ? 9.612 -15.220 -9.851 1.00 93.44 399 PHE A CA 1
ATOM 3141 C C . PHE A 1 399 ? 9.162 -14.534 -8.553 1.00 93.44 399 PHE A C 1
ATOM 3143 O O . PHE A 1 399 ? 8.619 -15.211 -7.672 1.00 93.44 399 PHE A O 1
ATOM 3150 N N . GLY A 1 400 ? 9.370 -13.221 -8.432 1.00 92.81 400 GLY A N 1
ATOM 3151 C CA . GLY A 1 400 ? 8.992 -12.422 -7.276 1.00 92.81 400 GLY A CA 1
ATOM 3152 C C . GLY A 1 400 ? 9.756 -12.790 -6.004 1.00 92.81 400 GLY A C 1
ATOM 3153 O O . GLY A 1 400 ? 10.869 -13.320 -6.020 1.00 92.81 400 GLY A O 1
ATOM 3154 N N . MET A 1 401 ? 9.139 -12.506 -4.857 1.00 93.62 401 MET A N 1
ATOM 3155 C CA . MET A 1 401 ? 9.813 -12.612 -3.561 1.00 93.62 401 MET A CA 1
ATOM 3156 C C . MET A 1 401 ? 10.178 -14.050 -3.159 1.00 93.62 401 MET A C 1
ATOM 3158 O O . MET A 1 401 ? 9.524 -15.021 -3.548 1.00 93.62 401 MET A O 1
ATOM 3162 N N . GLN A 1 402 ? 11.162 -14.188 -2.268 1.00 93.94 402 GLN A N 1
ATOM 3163 C CA . GLN A 1 402 ? 11.378 -15.397 -1.471 1.00 93.94 402 GLN A CA 1
ATOM 3164 C C . GLN A 1 402 ? 10.846 -15.164 -0.050 1.00 93.94 402 GLN A C 1
ATOM 3166 O O . GLN A 1 402 ? 10.969 -14.071 0.498 1.00 93.94 402 GLN A O 1
ATOM 3171 N N . SER A 1 403 ? 10.273 -16.195 0.582 1.00 92.12 403 SER A N 1
ATOM 3172 C CA . SER A 1 403 ? 9.818 -16.082 1.975 1.00 92.12 403 SER A CA 1
ATOM 3173 C C . SER A 1 403 ? 10.983 -15.711 2.897 1.00 92.12 403 SER A C 1
ATOM 3175 O O . SER A 1 403 ? 11.932 -16.487 3.036 1.00 92.12 403 SER A O 1
ATOM 3177 N N . TYR A 1 404 ? 10.904 -14.545 3.547 1.00 92.25 404 TYR A N 1
ATOM 3178 C CA . TYR A 1 404 ? 11.976 -14.048 4.414 1.00 92.25 404 TYR A CA 1
ATOM 3179 C C . TYR A 1 404 ? 12.291 -15.021 5.546 1.00 92.25 404 TYR A C 1
ATOM 3181 O O . TYR A 1 404 ? 13.458 -15.296 5.795 1.00 92.25 404 TYR A O 1
ATOM 3189 N N . GLU A 1 405 ? 11.266 -15.614 6.164 1.00 90.56 405 GLU A N 1
ATOM 3190 C CA . GLU A 1 405 ? 11.448 -16.559 7.269 1.00 90.56 405 GLU A CA 1
ATOM 3191 C C . GLU A 1 405 ? 12.279 -17.776 6.846 1.00 90.56 405 GLU A C 1
ATOM 3193 O O . GLU A 1 405 ? 13.147 -18.226 7.587 1.00 90.56 405 GLU A O 1
ATOM 3198 N N . THR A 1 406 ? 12.089 -18.279 5.622 1.00 92.94 406 THR A N 1
ATOM 3199 C CA . THR A 1 406 ? 12.864 -19.430 5.117 1.00 92.94 406 THR A CA 1
ATOM 3200 C C . THR A 1 406 ? 14.354 -19.134 4.935 1.00 92.94 406 THR A C 1
ATOM 3202 O O . THR A 1 406 ? 15.163 -20.061 4.936 1.00 92.94 406 THR A O 1
ATOM 3205 N N . LEU A 1 407 ? 14.718 -17.859 4.768 1.00 94.00 407 LEU A N 1
ATOM 3206 C CA . LEU A 1 407 ? 16.099 -17.404 4.613 1.00 94.00 407 LEU A CA 1
ATOM 3207 C C . LEU A 1 407 ? 16.697 -17.003 5.965 1.00 94.00 407 LEU A C 1
ATOM 3209 O O . LEU A 1 407 ? 17.792 -17.440 6.313 1.00 94.00 407 LEU A O 1
ATOM 3213 N N . GLU A 1 408 ? 15.959 -16.218 6.749 1.00 92.81 408 GLU A N 1
ATOM 3214 C CA . GLU A 1 408 ? 16.378 -15.734 8.066 1.00 92.81 408 GLU A CA 1
ATOM 3215 C C . GLU A 1 408 ? 16.547 -16.894 9.061 1.00 92.81 408 GLU A C 1
ATOM 3217 O O . GLU A 1 408 ? 17.545 -16.926 9.778 1.00 92.81 408 GLU A O 1
ATOM 3222 N N . SER A 1 409 ? 15.667 -17.906 9.042 1.00 92.62 409 SER A N 1
ATOM 3223 C CA . SER A 1 409 ? 15.819 -19.130 9.859 1.00 92.62 409 SER A CA 1
ATOM 3224 C C . SER A 1 409 ? 17.082 -19.936 9.532 1.00 92.62 409 SER A C 1
ATOM 3226 O O . SER A 1 409 ? 17.545 -20.721 10.355 1.00 92.62 409 SER A O 1
ATOM 3228 N N . LYS A 1 410 ? 17.669 -19.725 8.348 1.00 94.44 410 LYS A N 1
ATOM 3229 C CA . LYS A 1 410 ? 18.943 -20.320 7.922 1.00 94.44 410 LYS A CA 1
ATOM 3230 C C . LYS A 1 410 ? 20.136 -19.378 8.124 1.00 94.44 410 LYS A C 1
ATOM 3232 O O . LYS A 1 410 ? 21.234 -19.692 7.675 1.00 94.44 410 LYS A O 1
ATOM 3237 N N . GLY A 1 411 ? 19.930 -18.227 8.767 1.00 94.19 411 GLY A N 1
ATOM 3238 C CA . GLY A 1 411 ? 20.977 -17.246 9.056 1.00 94.19 411 GLY A CA 1
ATOM 3239 C C . GLY A 1 411 ? 21.467 -16.460 7.838 1.00 94.19 411 GLY A C 1
ATOM 3240 O O . GLY A 1 411 ? 22.556 -15.895 7.891 1.00 94.19 411 GLY A O 1
ATOM 3241 N N . VAL A 1 412 ? 20.702 -16.424 6.740 1.00 95.00 412 VAL A N 1
ATOM 3242 C CA . VAL A 1 412 ? 21.070 -15.642 5.551 1.00 95.00 412 VAL A CA 1
ATOM 3243 C C . VAL A 1 412 ? 21.015 -14.150 5.880 1.00 95.00 412 VAL A C 1
ATOM 3245 O O . VAL A 1 412 ? 19.971 -13.645 6.300 1.00 95.00 412 VAL A O 1
ATOM 3248 N N . ASP A 1 413 ? 22.112 -13.434 5.623 1.00 94.25 413 ASP A N 1
ATOM 3249 C CA . ASP A 1 413 ? 22.204 -11.973 5.769 1.00 94.25 413 ASP A CA 1
ATOM 3250 C C . ASP A 1 413 ? 21.421 -11.245 4.657 1.00 94.25 413 ASP A C 1
ATOM 3252 O O . ASP A 1 413 ? 21.967 -10.700 3.694 1.00 94.25 413 ASP A O 1
ATOM 3256 N N . LEU A 1 414 ? 20.093 -11.310 4.766 1.00 92.94 414 LEU A N 1
ATOM 3257 C CA . LEU A 1 414 ? 19.144 -10.919 3.727 1.00 92.94 414 LEU A CA 1
ATOM 3258 C C . LEU A 1 414 ? 19.146 -9.420 3.430 1.00 92.94 414 LEU A C 1
ATOM 3260 O O . LEU A 1 414 ? 18.837 -9.015 2.311 1.00 92.94 414 LEU A O 1
ATOM 3264 N N . TRP A 1 415 ? 19.445 -8.600 4.434 1.00 92.38 415 TRP A N 1
ATOM 3265 C CA . TRP A 1 415 ? 19.271 -7.146 4.380 1.00 92.38 415 TRP A CA 1
ATOM 3266 C C . TRP A 1 415 ? 20.577 -6.399 4.087 1.00 92.38 415 TRP A C 1
ATOM 3268 O O . TRP A 1 415 ? 20.587 -5.178 3.947 1.00 92.38 415 TRP A O 1
ATOM 3278 N N . ASN A 1 416 ? 21.685 -7.122 3.942 1.00 94.56 416 ASN A N 1
ATOM 3279 C CA . ASN A 1 416 ? 22.947 -6.565 3.492 1.00 94.56 416 ASN A CA 1
ATOM 3280 C C . ASN A 1 416 ? 22.950 -6.397 1.968 1.00 94.56 416 ASN A C 1
ATOM 3282 O O . ASN A 1 416 ? 22.956 -7.369 1.215 1.00 94.56 416 ASN A O 1
ATOM 3286 N N . MET A 1 417 ? 22.981 -5.144 1.517 1.00 93.88 417 MET A N 1
ATOM 3287 C CA . MET A 1 417 ? 22.921 -4.770 0.097 1.00 93.88 417 MET A CA 1
ATOM 3288 C C . MET A 1 417 ? 24.310 -4.564 -0.541 1.00 93.88 417 MET A C 1
ATOM 3290 O O . MET A 1 417 ? 24.426 -3.981 -1.620 1.00 93.88 417 MET A O 1
ATOM 3294 N N . LYS A 1 418 ? 25.400 -4.972 0.127 1.00 96.25 418 LYS A N 1
ATOM 3295 C CA . LYS A 1 418 ? 26.763 -4.885 -0.432 1.00 96.25 418 LYS A CA 1
ATOM 3296 C C . LYS A 1 418 ? 26.944 -5.887 -1.580 1.00 96.25 418 LYS A C 1
ATOM 3298 O O . LYS A 1 418 ? 26.292 -6.926 -1.593 1.00 96.25 418 LYS A O 1
ATOM 3303 N N . GLN A 1 419 ? 27.867 -5.610 -2.509 1.00 96.12 419 GLN A N 1
ATOM 3304 C CA . GLN A 1 419 ? 28.097 -6.421 -3.721 1.00 96.12 419 GLN A CA 1
ATOM 3305 C C . GLN A 1 419 ? 28.296 -7.918 -3.432 1.00 96.12 419 GLN A C 1
ATOM 3307 O O . GLN A 1 419 ? 27.748 -8.756 -4.134 1.00 96.12 419 GLN A O 1
ATOM 3312 N N . ASN A 1 420 ? 29.041 -8.249 -2.373 1.00 95.44 420 ASN A N 1
ATOM 3313 C CA . ASN A 1 420 ? 29.418 -9.629 -2.039 1.00 95.44 420 ASN A CA 1
ATOM 3314 C C . ASN A 1 420 ? 28.507 -10.266 -0.971 1.00 95.44 420 ASN A C 1
ATOM 3316 O O . ASN A 1 420 ? 28.895 -11.233 -0.315 1.00 95.44 420 ASN A O 1
ATOM 3320 N N . SER A 1 421 ? 27.320 -9.695 -0.745 1.00 96.38 421 SER A N 1
ATOM 3321 C CA . SER A 1 421 ? 26.370 -10.173 0.261 1.00 96.38 421 SER A CA 1
ATOM 3322 C C . SER A 1 421 ? 25.815 -11.564 -0.062 1.00 96.38 421 SER A C 1
ATOM 3324 O O . SER A 1 421 ? 25.632 -11.931 -1.224 1.00 96.38 421 SER A O 1
ATOM 3326 N N . GLN A 1 422 ? 25.461 -12.317 0.985 1.00 96.69 422 GLN A N 1
ATOM 3327 C CA . GLN A 1 422 ? 24.718 -13.572 0.850 1.00 96.69 422 GLN A CA 1
ATOM 3328 C C . GLN A 1 422 ? 23.342 -13.374 0.200 1.00 96.69 422 GLN A C 1
ATOM 3330 O O . GLN A 1 422 ? 22.855 -14.302 -0.444 1.00 96.69 422 GLN A O 1
ATOM 3335 N N . ARG A 1 423 ? 22.748 -12.173 0.303 1.00 96.25 423 ARG A N 1
ATOM 3336 C CA . ARG A 1 423 ? 21.485 -11.811 -0.361 1.00 96.25 423 ARG A CA 1
ATOM 3337 C C . ARG A 1 423 ? 21.477 -12.201 -1.841 1.00 96.25 423 ARG A C 1
ATOM 3339 O O . ARG A 1 423 ? 20.511 -12.786 -2.313 1.00 96.25 423 ARG A O 1
ATOM 3346 N N . TRP A 1 424 ? 22.571 -11.940 -2.554 1.00 96.75 424 TRP A N 1
ATOM 3347 C CA . TRP A 1 424 ? 22.665 -12.160 -4.002 1.00 96.75 424 TRP A CA 1
ATOM 3348 C C . TRP A 1 424 ? 22.947 -13.617 -4.389 1.00 96.75 424 TRP A C 1
ATOM 3350 O O . TRP A 1 424 ? 22.918 -13.972 -5.563 1.00 96.75 424 TRP A O 1
ATOM 3360 N N . LYS A 1 425 ? 23.173 -14.496 -3.405 1.00 95.88 425 LYS A N 1
ATOM 3361 C CA . LYS A 1 425 ? 23.227 -15.949 -3.625 1.00 95.88 425 LYS A CA 1
ATOM 3362 C C . LYS A 1 425 ? 21.834 -16.580 -3.655 1.00 95.88 425 LYS A C 1
ATOM 3364 O O . LYS A 1 425 ? 21.695 -17.729 -4.066 1.00 95.88 425 LYS A O 1
ATOM 3369 N N . VAL A 1 426 ? 20.802 -15.854 -3.221 1.00 96.44 426 VAL A N 1
ATOM 3370 C CA . VAL A 1 426 ? 19.412 -16.301 -3.321 1.00 96.44 426 VAL A CA 1
ATOM 3371 C C . VAL A 1 426 ? 18.996 -16.236 -4.787 1.00 96.44 426 VAL A C 1
ATOM 3373 O O . VAL A 1 426 ? 19.000 -15.158 -5.371 1.00 96.44 426 VAL A O 1
ATOM 3376 N N . PHE A 1 427 ? 18.619 -17.384 -5.360 1.00 95.50 427 PHE A N 1
ATOM 3377 C CA . PHE A 1 427 ? 18.278 -17.522 -6.782 1.00 95.50 427 PHE A CA 1
ATOM 3378 C C . PHE A 1 427 ? 17.335 -16.418 -7.279 1.00 95.50 427 PHE A C 1
ATOM 3380 O O . PHE A 1 427 ? 17.651 -15.745 -8.245 1.00 95.50 427 PHE A O 1
ATOM 3387 N N . ARG A 1 428 ? 16.230 -16.166 -6.564 1.00 95.94 428 ARG A N 1
ATOM 3388 C CA . ARG A 1 428 ? 15.221 -15.171 -6.966 1.00 95.94 428 ARG A CA 1
ATOM 3389 C C . ARG A 1 428 ? 15.695 -13.715 -6.925 1.00 95.94 428 ARG A C 1
ATOM 3391 O O . ARG A 1 428 ? 14.972 -12.868 -7.414 1.00 95.94 428 ARG A O 1
ATOM 3398 N N . TYR A 1 429 ? 16.822 -13.406 -6.277 1.00 96.88 429 TYR A N 1
ATOM 3399 C CA . TYR A 1 429 ? 17.262 -12.021 -6.041 1.00 96.88 429 TYR A CA 1
ATOM 3400 C C . TYR A 1 429 ? 18.444 -11.611 -6.923 1.00 96.88 429 TYR A C 1
ATOM 3402 O O . TYR A 1 429 ? 18.906 -10.471 -6.826 1.00 96.88 429 TYR A O 1
ATOM 3410 N N . ASN A 1 430 ? 18.964 -12.526 -7.744 1.00 96.75 430 ASN A N 1
ATOM 3411 C CA . ASN A 1 430 ? 20.075 -12.262 -8.649 1.00 96.75 430 ASN A CA 1
ATOM 3412 C C . ASN A 1 430 ? 19.631 -12.224 -10.118 1.00 96.75 430 ASN A C 1
ATOM 3414 O O . ASN A 1 430 ? 18.580 -12.747 -10.476 1.00 96.75 430 ASN A O 1
ATOM 3418 N N . ASN A 1 431 ? 20.458 -11.639 -10.987 1.00 97.31 431 ASN A N 1
ATOM 3419 C CA . ASN A 1 431 ? 20.125 -11.396 -12.394 1.00 97.31 431 ASN A CA 1
ATOM 3420 C C . ASN A 1 431 ? 19.885 -12.653 -13.228 1.00 97.31 431 ASN A C 1
ATOM 3422 O O . ASN A 1 431 ? 19.244 -12.556 -14.269 1.00 97.31 431 ASN A O 1
ATOM 3426 N N . PHE A 1 432 ? 20.346 -13.822 -12.781 1.00 96.94 432 PHE A N 1
ATOM 3427 C CA . PHE A 1 432 ? 20.150 -15.073 -13.512 1.00 96.94 432 PHE A CA 1
ATOM 3428 C C . PHE A 1 432 ? 18.696 -15.562 -13.489 1.00 96.94 432 PHE A C 1
ATOM 3430 O O . PHE A 1 432 ? 18.326 -16.388 -14.318 1.00 96.94 432 PHE A O 1
ATOM 3437 N N . ALA A 1 433 ? 17.875 -15.069 -12.556 1.00 95.50 433 ALA A N 1
ATOM 3438 C CA . ALA A 1 433 ? 16.468 -15.447 -12.434 1.00 95.50 433 ALA A CA 1
ATOM 3439 C C . ALA A 1 433 ? 15.493 -14.450 -13.086 1.00 95.50 433 ALA A C 1
ATOM 3441 O O . ALA A 1 433 ? 14.286 -14.682 -13.050 1.00 95.50 433 ALA A O 1
ATOM 3442 N N . HIS A 1 434 ? 15.982 -13.359 -13.681 1.00 97.75 434 HIS A N 1
ATOM 3443 C CA . HIS A 1 434 ? 15.138 -12.326 -14.286 1.00 97.75 434 HIS A CA 1
ATOM 3444 C C . HIS A 1 434 ? 15.319 -12.275 -15.805 1.00 97.75 434 HIS A C 1
ATOM 3446 O O . HIS A 1 434 ? 16.350 -12.687 -16.335 1.00 97.75 434 HIS A O 1
ATOM 3452 N N . ASN A 1 435 ? 14.352 -11.680 -16.513 1.00 97.69 435 ASN A N 1
ATOM 3453 C CA . ASN A 1 435 ? 14.439 -11.426 -17.958 1.00 97.69 435 ASN A CA 1
ATOM 3454 C C . ASN A 1 435 ? 15.422 -10.279 -18.265 1.00 97.69 435 ASN A C 1
ATOM 3456 O O . ASN A 1 435 ? 15.039 -9.261 -18.836 1.00 97.69 435 ASN A O 1
ATOM 3460 N N . THR A 1 436 ? 16.682 -10.401 -17.848 1.00 97.31 436 THR A N 1
ATOM 3461 C CA . THR A 1 436 ? 17.766 -9.420 -18.016 1.00 97.31 436 THR A CA 1
ATOM 3462 C C . THR A 1 436 ? 19.047 -10.089 -18.537 1.00 97.31 436 THR A C 1
ATOM 3464 O O . THR A 1 436 ? 19.006 -11.225 -19.002 1.00 97.31 436 THR A O 1
ATOM 3467 N N . LEU A 1 437 ? 20.169 -9.369 -18.553 1.00 96.56 437 LEU A N 1
ATOM 3468 C CA . LEU A 1 437 ? 21.448 -9.843 -19.074 1.00 96.56 437 LEU A CA 1
ATOM 3469 C C . LEU A 1 437 ? 22.314 -10.517 -17.996 1.00 96.56 437 LEU A C 1
ATOM 3471 O O . LEU A 1 437 ? 22.320 -10.143 -16.817 1.00 96.56 437 LEU A O 1
ATOM 3475 N N . ALA A 1 438 ? 23.135 -11.464 -18.437 1.00 95.88 438 ALA A N 1
ATOM 3476 C CA . ALA A 1 438 ? 24.277 -11.976 -17.693 1.00 95.88 438 ALA A CA 1
ATOM 3477 C C . ALA A 1 438 ? 25.512 -11.885 -18.595 1.00 95.88 438 ALA A C 1
ATOM 3479 O O . ALA A 1 438 ? 25.623 -12.616 -19.576 1.00 95.88 438 ALA A O 1
ATOM 3480 N N . ILE A 1 439 ? 26.423 -10.966 -18.279 1.00 96.19 439 ILE A N 1
ATOM 3481 C CA . ILE A 1 439 ? 27.668 -10.760 -19.030 1.00 96.19 439 ILE A CA 1
ATOM 3482 C C . ILE A 1 439 ? 28.793 -11.422 -18.237 1.00 96.19 439 ILE A C 1
ATOM 3484 O O . ILE A 1 439 ? 28.887 -11.219 -17.030 1.00 96.19 439 ILE A O 1
ATOM 3488 N N . ASN A 1 440 ? 29.588 -12.276 -18.890 1.00 95.56 440 ASN A N 1
ATOM 3489 C CA . ASN A 1 440 ? 30.688 -13.037 -18.272 1.00 95.56 440 ASN A CA 1
ATOM 3490 C C . ASN A 1 440 ? 30.300 -13.799 -16.990 1.00 95.56 440 ASN A C 1
ATOM 3492 O O . ASN A 1 440 ? 31.118 -13.979 -16.084 1.00 95.56 440 ASN A O 1
ATOM 3496 N N . ASN A 1 441 ? 29.037 -14.233 -16.901 1.00 94.56 441 ASN A N 1
ATOM 3497 C CA . ASN A 1 441 ? 28.467 -14.881 -15.721 1.00 94.56 441 ASN A CA 1
ATOM 3498 C C . ASN A 1 441 ? 28.620 -14.055 -14.421 1.00 94.56 441 ASN A C 1
ATOM 3500 O O . ASN A 1 441 ? 28.711 -14.622 -13.331 1.00 94.56 441 ASN A O 1
ATOM 3504 N N . GLN A 1 442 ? 28.672 -12.723 -14.532 1.00 96.00 442 GLN A N 1
ATOM 3505 C CA . GLN A 1 442 ? 28.786 -11.813 -13.395 1.00 96.00 442 GLN A CA 1
ATOM 3506 C C . GLN A 1 442 ? 27.424 -11.329 -12.892 1.00 96.00 442 GLN A C 1
ATOM 3508 O O . GLN A 1 442 ? 26.435 -11.232 -13.630 1.00 96.00 442 GLN A O 1
ATOM 3513 N N . LEU A 1 443 ? 27.405 -11.005 -11.599 1.00 97.62 443 LEU A N 1
ATOM 3514 C CA . LEU A 1 443 ? 26.293 -10.322 -10.950 1.00 97.62 443 LEU A CA 1
ATOM 3515 C C . LEU A 1 443 ? 26.259 -8.847 -11.354 1.00 97.62 443 LEU A C 1
ATOM 3517 O O . LEU A 1 443 ? 27.302 -8.221 -11.537 1.00 97.62 443 LEU A O 1
ATOM 3521 N N . GLN A 1 444 ? 25.060 -8.266 -11.405 1.00 97.94 444 GLN A N 1
ATOM 3522 C CA . GLN A 1 444 ? 24.903 -6.824 -11.607 1.00 97.94 444 GLN A CA 1
ATOM 3523 C C . GLN A 1 444 ? 25.668 -6.016 -10.543 1.00 97.94 444 GLN A C 1
ATOM 3525 O O . GLN A 1 444 ? 25.722 -6.390 -9.365 1.00 97.94 444 GLN A O 1
ATOM 3530 N N . ASN A 1 445 ? 26.230 -4.872 -10.938 1.00 97.62 445 ASN A N 1
ATOM 3531 C CA . ASN A 1 445 ? 26.862 -3.946 -10.004 1.00 97.62 445 ASN A CA 1
ATOM 3532 C C . ASN A 1 445 ? 25.802 -3.279 -9.116 1.00 97.62 445 ASN A C 1
ATOM 3534 O O . ASN A 1 445 ? 24.970 -2.507 -9.595 1.00 97.62 445 ASN A O 1
ATOM 3538 N N . VAL A 1 446 ? 25.875 -3.501 -7.803 1.00 97.06 446 VAL A N 1
ATOM 3539 C CA . VAL A 1 446 ? 24.917 -2.936 -6.841 1.00 97.06 446 VAL A CA 1
ATOM 3540 C C . VAL A 1 446 ? 24.954 -1.405 -6.791 1.00 97.06 446 VAL A C 1
ATOM 3542 O O . VAL A 1 446 ? 23.982 -0.789 -6.377 1.00 97.06 446 VAL A O 1
ATOM 3545 N N . ASN A 1 447 ? 26.064 -0.772 -7.182 1.00 96.38 447 ASN A N 1
ATOM 3546 C CA . ASN A 1 447 ? 26.180 0.689 -7.259 1.00 96.38 447 ASN A CA 1
ATOM 3547 C C . ASN A 1 447 ? 25.734 1.261 -8.608 1.00 96.38 447 ASN A C 1
ATOM 3549 O O . ASN A 1 447 ? 25.656 2.481 -8.742 1.00 96.38 447 ASN A O 1
ATOM 3553 N N . GLY A 1 448 ? 25.488 0.407 -9.602 1.00 97.19 448 GLY A N 1
ATOM 3554 C CA . GLY A 1 448 ? 25.052 0.846 -10.916 1.00 97.19 448 GLY A CA 1
ATOM 3555 C C . GLY A 1 448 ? 23.616 1.360 -10.888 1.00 97.19 448 GLY A C 1
ATOM 3556 O O . GLY A 1 448 ? 22.810 0.970 -10.036 1.00 97.19 448 GLY A O 1
ATOM 3557 N N . PHE A 1 449 ? 23.292 2.226 -11.844 1.00 98.06 449 PHE A N 1
ATOM 3558 C CA . PHE A 1 449 ? 21.940 2.731 -12.057 1.00 98.06 449 PHE A CA 1
ATOM 3559 C C . PHE A 1 449 ? 21.581 2.685 -13.540 1.00 98.06 449 PHE A C 1
ATOM 3561 O O . PHE A 1 449 ? 22.346 3.157 -14.381 1.00 98.06 449 PHE A O 1
ATOM 3568 N N . ALA A 1 450 ? 20.403 2.143 -13.843 1.00 98.25 450 ALA A N 1
ATOM 3569 C CA . ALA A 1 450 ? 19.892 2.010 -15.195 1.00 98.25 450 ALA A CA 1
ATOM 3570 C C . ALA A 1 450 ? 18.750 3.000 -15.485 1.00 98.25 450 ALA A C 1
ATOM 3572 O O . ALA A 1 450 ? 17.602 2.740 -15.110 1.00 98.25 450 ALA A O 1
ATOM 3573 N N . PRO A 1 451 ? 19.006 4.145 -16.142 1.00 98.06 451 PRO A N 1
ATOM 3574 C CA . PRO A 1 451 ? 17.950 5.082 -16.508 1.00 98.06 451 PRO A CA 1
ATOM 3575 C C . PRO A 1 451 ? 17.141 4.600 -17.721 1.00 98.06 451 PRO A C 1
ATOM 3577 O O . PRO A 1 451 ? 17.685 4.021 -18.663 1.00 98.06 451 PRO A O 1
ATOM 3580 N N . ILE A 1 452 ? 15.849 4.946 -17.758 1.00 98.06 452 ILE A N 1
ATOM 3581 C CA . ILE A 1 452 ? 15.033 4.863 -18.981 1.00 98.06 452 ILE A CA 1
ATOM 3582 C C . ILE A 1 452 ? 15.276 6.123 -19.821 1.00 98.06 452 ILE A C 1
ATOM 3584 O O . ILE A 1 452 ? 14.706 7.189 -19.550 1.00 98.06 452 ILE A O 1
ATOM 3588 N N . LYS A 1 453 ? 16.129 5.992 -20.844 1.00 97.00 453 LYS A N 1
ATOM 3589 C CA . LYS A 1 453 ? 16.582 7.081 -21.726 1.00 97.00 453 LYS A CA 1
ATOM 3590 C C . LYS A 1 453 ? 15.445 7.682 -22.542 1.00 97.00 453 LYS A C 1
ATOM 3592 O O . LYS A 1 453 ? 15.328 8.900 -22.637 1.00 97.00 453 LYS A O 1
ATOM 3597 N N . SER A 1 454 ? 14.589 6.843 -23.110 1.00 96.19 454 SER A N 1
ATOM 3598 C CA . SER A 1 454 ? 13.489 7.282 -23.967 1.00 96.19 454 SER A CA 1
ATOM 3599 C C . SER A 1 454 ? 12.324 6.300 -23.924 1.00 96.19 454 SER A C 1
ATOM 3601 O O . SER A 1 454 ? 12.451 5.172 -23.449 1.00 96.19 454 SER A O 1
ATOM 3603 N N . GLY A 1 455 ? 11.171 6.768 -24.392 1.00 96.38 455 GLY A N 1
ATOM 3604 C CA . GLY A 1 455 ? 10.010 5.938 -24.660 1.00 96.38 455 GLY A CA 1
ATOM 3605 C C . GLY A 1 455 ? 9.070 6.634 -25.636 1.00 96.38 455 GLY A C 1
ATOM 3606 O O . GLY A 1 455 ? 9.126 7.853 -25.799 1.00 96.38 455 GLY A O 1
ATOM 3607 N N . SER A 1 456 ? 8.231 5.851 -26.301 1.00 97.31 456 SER A N 1
ATOM 3608 C CA . SER A 1 456 ? 7.298 6.296 -27.334 1.00 97.31 456 SER A CA 1
ATOM 3609 C C . SER A 1 456 ? 5.956 5.610 -27.139 1.00 97.31 456 SER A C 1
ATOM 3611 O O . SER A 1 456 ? 5.904 4.407 -26.894 1.00 97.31 456 SER A O 1
ATOM 3613 N N . SER A 1 457 ? 4.875 6.365 -27.314 1.00 96.31 457 SER A N 1
ATOM 3614 C CA . SER A 1 457 ? 3.498 5.865 -27.334 1.00 96.31 457 SER A CA 1
ATOM 3615 C C . SER A 1 457 ? 2.942 5.679 -28.753 1.00 96.31 457 SER A C 1
ATOM 3617 O O . SER A 1 457 ? 1.752 5.408 -28.911 1.00 96.31 457 SER A O 1
ATOM 3619 N N . LYS A 1 458 ? 3.778 5.842 -29.789 1.00 96.81 458 LYS A N 1
ATOM 3620 C CA . LYS A 1 458 ? 3.365 5.721 -31.194 1.00 96.81 458 LYS A CA 1
ATOM 3621 C C . LYS A 1 458 ? 2.881 4.295 -31.504 1.00 96.81 458 LYS A C 1
ATOM 3623 O O . LYS A 1 458 ? 3.652 3.368 -31.278 1.00 96.81 458 LYS A O 1
ATOM 3628 N N . PRO A 1 459 ? 1.654 4.091 -32.015 1.00 93.25 459 PRO A N 1
ATOM 3629 C CA . PRO A 1 459 ? 1.089 2.758 -32.248 1.00 93.25 459 PRO A CA 1
ATOM 3630 C C . PRO A 1 459 ? 1.917 1.819 -33.140 1.00 93.25 459 PRO A C 1
ATOM 3632 O O . PRO A 1 459 ? 1.902 0.608 -32.933 1.00 93.25 459 PRO A O 1
ATOM 3635 N N . GLU A 1 460 ? 2.617 2.369 -34.129 1.00 96.75 460 GLU A N 1
ATOM 3636 C CA . GLU A 1 460 ? 3.472 1.641 -35.067 1.00 96.75 460 GLU A CA 1
ATOM 3637 C C . GLU A 1 460 ? 4.795 1.179 -34.433 1.00 96.75 460 GLU A C 1
ATOM 3639 O O . GLU A 1 460 ? 5.365 0.169 -34.847 1.00 96.75 460 GLU A O 1
ATOM 3644 N N . PHE A 1 461 ? 5.270 1.893 -33.406 1.00 97.75 461 PHE A N 1
ATOM 3645 C CA . PHE A 1 461 ? 6.551 1.650 -32.740 1.00 97.75 461 PHE A CA 1
ATOM 3646 C C . PHE A 1 461 ? 6.509 2.142 -31.282 1.00 97.75 461 PHE A C 1
ATOM 3648 O O . PHE A 1 461 ? 7.173 3.116 -30.893 1.00 97.75 461 PHE A O 1
ATOM 3655 N N . MET A 1 462 ? 5.685 1.483 -30.465 1.00 98.44 462 MET A N 1
ATOM 3656 C CA . MET A 1 462 ? 5.551 1.792 -29.041 1.00 98.44 462 MET A CA 1
ATOM 3657 C C . MET A 1 462 ? 6.731 1.153 -28.323 1.00 98.44 462 MET A C 1
ATOM 3659 O O . MET A 1 462 ? 6.938 -0.044 -28.470 1.00 98.44 462 MET A O 1
ATOM 3663 N N . ASN A 1 463 ? 7.559 1.920 -27.620 1.00 98.50 463 ASN A N 1
ATOM 3664 C CA . ASN A 1 463 ? 8.834 1.395 -27.125 1.00 98.50 463 ASN A CA 1
ATOM 3665 C C . ASN A 1 463 ? 9.339 2.108 -25.876 1.00 98.50 463 ASN A C 1
ATOM 3667 O O . ASN A 1 463 ? 8.874 3.199 -25.542 1.00 98.50 463 ASN A O 1
ATOM 3671 N N . ALA A 1 464 ? 10.349 1.509 -25.250 1.00 98.50 464 ALA A N 1
ATOM 3672 C CA . ALA A 1 464 ? 11.214 2.163 -24.285 1.00 98.50 464 ALA A CA 1
ATOM 3673 C C . ALA A 1 464 ? 12.650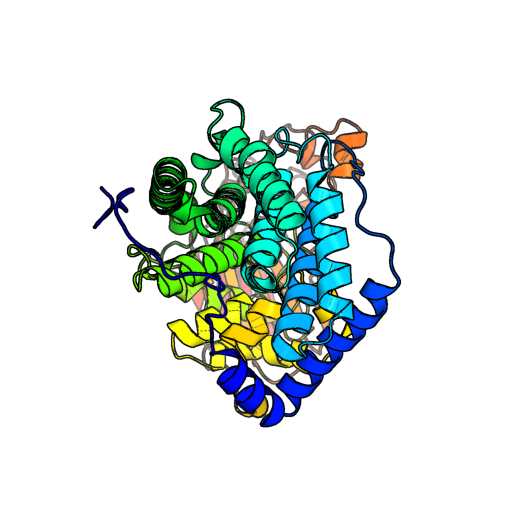 1.627 -24.355 1.00 98.50 464 ALA A C 1
ATOM 3675 O O . ALA A 1 464 ? 12.891 0.486 -24.755 1.00 98.50 464 ALA A O 1
ATOM 3676 N N . ILE A 1 465 ? 13.602 2.484 -23.978 1.00 98.62 465 ILE A N 1
ATOM 3677 C CA . ILE A 1 465 ? 15.040 2.201 -24.011 1.00 98.62 465 ILE A CA 1
ATOM 3678 C C . ILE A 1 465 ? 15.628 2.425 -22.621 1.00 98.62 465 ILE A C 1
ATOM 3680 O O . ILE A 1 465 ? 15.503 3.515 -22.056 1.00 98.62 465 ILE A O 1
ATOM 3684 N N . VAL A 1 466 ? 16.310 1.411 -22.095 1.00 98.56 466 VAL A N 1
ATOM 3685 C CA . VAL A 1 466 ? 17.036 1.450 -20.825 1.00 98.56 466 VAL A CA 1
ATOM 3686 C C . VAL A 1 466 ? 18.537 1.334 -21.070 1.00 98.56 466 VAL A C 1
ATOM 3688 O O . VAL A 1 466 ? 18.996 0.528 -21.877 1.00 98.56 466 VAL A O 1
ATOM 3691 N N . ASP A 1 467 ? 19.310 2.164 -20.378 1.00 98.62 467 ASP A N 1
ATOM 3692 C CA . ASP A 1 467 ? 20.768 2.078 -20.379 1.00 98.62 467 ASP A CA 1
ATOM 3693 C C . ASP A 1 467 ? 21.237 1.236 -19.198 1.00 98.62 467 ASP A C 1
ATOM 3695 O O . ASP A 1 467 ? 21.007 1.596 -18.050 1.00 98.62 467 ASP A O 1
ATOM 3699 N N . LEU A 1 468 ? 21.880 0.113 -19.485 1.00 98.56 468 LEU A N 1
ATOM 3700 C CA . LEU A 1 468 ? 22.417 -0.838 -18.519 1.00 98.56 468 LEU A CA 1
ATOM 3701 C C . LEU A 1 468 ? 23.937 -0.700 -18.362 1.00 98.56 468 LEU A C 1
ATOM 3703 O O . LEU A 1 468 ? 24.539 -1.461 -17.611 1.00 98.56 468 LEU A O 1
ATOM 3707 N N . THR A 1 469 ? 24.572 0.268 -19.024 1.00 98.38 469 THR A N 1
ATOM 3708 C CA . THR A 1 469 ? 26.035 0.396 -19.058 1.00 98.38 469 THR A CA 1
ATOM 3709 C C . THR A 1 469 ? 26.625 0.480 -17.651 1.00 98.38 469 THR A C 1
ATOM 3711 O O . THR A 1 469 ? 27.528 -0.276 -17.319 1.00 98.38 469 THR A O 1
ATOM 3714 N N . SER A 1 470 ? 26.062 1.311 -16.766 1.00 98.06 470 SER A N 1
ATOM 3715 C CA . SER A 1 470 ? 26.539 1.428 -15.375 1.00 98.06 470 SER A CA 1
ATOM 3716 C C . SER A 1 470 ? 26.335 0.145 -14.547 1.00 98.06 470 SER A C 1
ATOM 3718 O O . SER A 1 470 ? 27.096 -0.128 -13.615 1.00 98.06 470 SER A O 1
ATOM 3720 N N . ILE A 1 471 ? 25.331 -0.665 -14.895 1.00 98.12 471 ILE A N 1
ATOM 3721 C CA . ILE A 1 471 ? 25.033 -1.939 -14.228 1.00 98.12 471 ILE A CA 1
ATOM 3722 C C . ILE A 1 471 ? 26.102 -2.992 -14.541 1.00 98.12 471 ILE A C 1
ATOM 3724 O O . ILE A 1 471 ? 26.461 -3.764 -13.653 1.00 98.12 471 ILE A O 1
ATOM 3728 N N . TYR A 1 472 ? 26.637 -2.987 -15.764 1.00 97.75 472 TYR A N 1
ATOM 3729 C CA . TYR A 1 472 ? 27.634 -3.951 -16.245 1.00 97.75 472 TYR A CA 1
ATOM 3730 C C . TYR A 1 472 ? 29.000 -3.311 -16.549 1.00 97.75 472 TYR A C 1
ATOM 3732 O O . TYR A 1 472 ? 29.811 -3.888 -17.266 1.00 97.75 472 TYR A O 1
ATOM 3740 N N . GLN A 1 473 ? 29.281 -2.133 -15.985 1.00 95.75 473 GLN A N 1
ATOM 3741 C CA . GLN A 1 473 ? 30.458 -1.310 -16.315 1.00 95.75 473 GLN A CA 1
ATOM 3742 C C . GLN A 1 473 ? 31.817 -1.994 -16.091 1.00 95.75 473 GLN A C 1
ATOM 3744 O O . GLN A 1 473 ? 32.829 -1.520 -16.595 1.00 95.75 473 GLN A O 1
ATOM 3749 N N . ASN A 1 474 ? 31.855 -3.070 -15.299 1.00 93.75 474 ASN A N 1
ATOM 3750 C CA . ASN A 1 474 ? 33.076 -3.834 -15.041 1.00 93.75 474 ASN A CA 1
ATOM 3751 C C . ASN A 1 474 ? 33.381 -4.845 -16.159 1.00 93.75 474 ASN A C 1
ATOM 3753 O O . ASN A 1 474 ? 34.513 -5.308 -16.258 1.00 93.75 474 ASN A O 1
ATOM 3757 N N . ASP A 1 475 ? 32.383 -5.184 -16.975 1.00 95.38 475 ASP A N 1
ATOM 3758 C CA . ASP A 1 475 ? 32.442 -6.251 -17.973 1.00 95.38 475 ASP A CA 1
ATOM 3759 C C . ASP A 1 475 ? 32.281 -5.734 -19.406 1.00 95.38 475 ASP A C 1
ATOM 3761 O O . ASP A 1 475 ? 32.741 -6.384 -20.345 1.00 95.38 475 ASP A O 1
ATOM 3765 N N . ILE A 1 476 ? 31.631 -4.579 -19.593 1.00 96.75 476 ILE A N 1
ATOM 3766 C CA . ILE A 1 476 ? 31.365 -4.010 -20.915 1.00 96.75 476 ILE A CA 1
ATOM 3767 C C . ILE A 1 476 ? 31.353 -2.477 -20.911 1.00 96.75 476 ILE A C 1
ATOM 3769 O O . ILE A 1 476 ? 30.992 -1.840 -19.922 1.00 96.75 476 ILE A O 1
ATOM 3773 N N . SER A 1 477 ? 31.735 -1.875 -22.042 1.00 96.94 477 SER A N 1
ATOM 3774 C CA . SER A 1 477 ? 31.793 -0.417 -22.220 1.00 96.94 477 SER A CA 1
ATOM 3775 C C . SER A 1 477 ? 30.444 0.217 -22.570 1.00 96.94 477 SER A C 1
ATOM 3777 O O . SER A 1 477 ? 30.258 1.414 -22.342 1.00 96.94 477 SER A O 1
ATOM 3779 N N . LYS A 1 478 ? 29.500 -0.561 -23.111 1.00 97.81 478 LYS A N 1
ATOM 3780 C CA . LYS A 1 478 ? 28.138 -0.132 -23.431 1.00 97.81 478 LYS A CA 1
ATOM 3781 C C . LYS A 1 478 ? 27.178 -1.303 -23.244 1.00 97.81 478 LYS A C 1
ATOM 3783 O O . LYS A 1 478 ? 27.471 -2.421 -23.625 1.00 97.81 478 LYS A O 1
ATOM 3788 N N . ALA A 1 479 ? 26.018 -1.046 -22.655 1.00 98.19 479 ALA A N 1
ATOM 3789 C CA . ALA A 1 479 ? 24.915 -1.997 -22.665 1.00 98.19 479 ALA A CA 1
ATOM 3790 C C . ALA A 1 479 ? 23.601 -1.225 -22.710 1.00 98.19 479 ALA A C 1
ATOM 3792 O O . ALA A 1 479 ? 23.269 -0.502 -21.774 1.00 98.19 479 ALA A O 1
ATOM 3793 N N . VAL A 1 480 ? 22.850 -1.339 -23.801 1.00 98.50 480 VAL A N 1
ATOM 3794 C CA . VAL A 1 480 ? 21.561 -0.655 -23.968 1.00 98.50 480 VAL A CA 1
ATOM 3795 C C . VAL A 1 480 ? 20.516 -1.663 -24.412 1.00 98.50 480 VAL A C 1
ATOM 3797 O O . VAL A 1 480 ? 20.716 -2.355 -25.402 1.00 98.50 480 VAL A O 1
ATOM 3800 N N . ARG A 1 481 ? 19.383 -1.703 -23.710 1.00 98.69 481 ARG A N 1
ATOM 3801 C CA . ARG A 1 481 ? 18.243 -2.549 -24.063 1.00 98.69 481 ARG A CA 1
ATOM 3802 C C . ARG A 1 481 ? 17.079 -1.701 -24.549 1.00 98.69 481 ARG A C 1
ATOM 3804 O O . ARG A 1 481 ? 16.644 -0.782 -23.857 1.00 98.69 481 ARG A O 1
ATOM 3811 N N . GLY A 1 482 ? 16.540 -2.041 -25.711 1.00 98.62 482 GLY A N 1
ATOM 3812 C CA . GLY A 1 482 ? 15.266 -1.542 -26.215 1.00 98.62 482 GLY A CA 1
ATOM 3813 C C . GLY A 1 482 ? 14.206 -2.637 -26.197 1.00 98.62 482 GLY A C 1
ATOM 3814 O O . GLY A 1 482 ? 14.494 -3.779 -26.549 1.00 98.62 482 GLY A O 1
ATOM 3815 N N . ILE A 1 483 ? 12.979 -2.286 -25.817 1.00 98.56 483 ILE A N 1
ATOM 3816 C CA . ILE A 1 483 ? 11.808 -3.158 -25.960 1.00 98.56 483 ILE A CA 1
ATOM 3817 C C . ILE A 1 483 ? 10.723 -2.384 -26.701 1.00 98.56 483 ILE A C 1
ATOM 3819 O O . ILE A 1 483 ? 10.440 -1.238 -26.346 1.00 98.56 483 ILE A O 1
ATOM 3823 N N . ALA A 1 484 ? 10.128 -2.993 -27.725 1.00 98.56 484 ALA A N 1
ATOM 3824 C CA . ALA A 1 484 ? 9.106 -2.368 -28.554 1.00 98.56 484 ALA A CA 1
ATOM 3825 C C . ALA A 1 484 ? 7.941 -3.311 -28.870 1.00 98.56 484 ALA A C 1
ATOM 3827 O O . ALA A 1 484 ? 8.145 -4.504 -29.076 1.00 98.56 484 ALA A O 1
ATOM 3828 N N . ILE A 1 485 ? 6.739 -2.746 -28.978 1.00 98.62 485 ILE A N 1
ATOM 3829 C CA . ILE A 1 485 ? 5.581 -3.342 -29.638 1.00 98.62 485 ILE A CA 1
ATOM 3830 C C . ILE A 1 485 ? 5.483 -2.722 -31.040 1.00 98.62 485 ILE A C 1
ATOM 3832 O O . ILE A 1 485 ? 5.189 -1.531 -31.186 1.00 98.62 485 ILE A O 1
ATOM 3836 N N . LEU A 1 486 ? 5.737 -3.527 -32.071 1.00 97.75 486 LEU A N 1
ATOM 3837 C CA . LEU A 1 486 ? 5.673 -3.141 -33.480 1.00 97.75 486 LEU A CA 1
ATOM 3838 C C . LEU A 1 486 ? 4.265 -3.353 -34.023 1.00 97.75 486 LEU A C 1
ATOM 3840 O O . LEU A 1 486 ? 3.726 -4.458 -33.927 1.00 97.75 486 LEU A O 1
ATOM 3844 N N . ASN A 1 487 ? 3.680 -2.304 -34.607 1.00 96.56 487 ASN A N 1
ATOM 3845 C CA . ASN A 1 487 ? 2.369 -2.345 -35.269 1.00 96.56 487 ASN A CA 1
ATOM 3846 C C . ASN A 1 487 ? 1.261 -3.022 -34.439 1.00 96.56 487 ASN A C 1
ATOM 3848 O O . ASN A 1 487 ? 0.337 -3.611 -34.995 1.00 96.56 487 ASN A O 1
ATOM 3852 N N . LYS A 1 488 ? 1.362 -2.957 -33.103 1.00 95.75 488 LYS A N 1
ATOM 3853 C CA . LYS A 1 488 ? 0.487 -3.648 -32.137 1.00 95.75 488 LYS A CA 1
ATOM 3854 C C . LYS A 1 488 ? 0.435 -5.184 -32.244 1.00 95.75 488 LYS A C 1
ATOM 3856 O O . LYS A 1 488 ? -0.479 -5.774 -31.681 1.00 95.75 488 LYS A O 1
ATOM 3861 N N . GLN A 1 489 ? 1.374 -5.825 -32.940 1.00 95.06 489 GLN A N 1
ATOM 3862 C CA . GLN A 1 489 ? 1.315 -7.263 -33.246 1.00 95.06 489 GLN A CA 1
ATOM 3863 C C . GLN A 1 489 ? 2.538 -8.050 -32.773 1.00 95.06 489 GLN A C 1
ATOM 3865 O O . GLN A 1 489 ? 2.425 -9.235 -32.490 1.00 95.06 489 GLN A O 1
ATOM 3870 N N . GLN A 1 490 ? 3.713 -7.422 -32.706 1.00 96.12 490 GLN A N 1
ATOM 3871 C CA . GLN A 1 490 ? 4.968 -8.125 -32.427 1.00 96.12 490 GLN A CA 1
ATOM 3872 C C . GLN A 1 490 ? 5.744 -7.428 -31.321 1.00 96.12 490 GLN A C 1
ATOM 3874 O O . GLN A 1 490 ? 5.803 -6.200 -31.290 1.00 96.12 490 GLN A O 1
ATOM 3879 N N . VAL A 1 491 ? 6.377 -8.207 -30.446 1.00 98.12 491 VAL A N 1
ATOM 3880 C CA . VAL A 1 491 ? 7.303 -7.689 -29.434 1.00 98.12 491 VAL A CA 1
ATOM 3881 C C . VAL A 1 491 ? 8.735 -7.933 -29.885 1.00 98.12 491 VAL A C 1
ATOM 3883 O O . VAL A 1 491 ? 9.097 -9.054 -30.228 1.00 98.12 491 VAL A O 1
ATOM 3886 N N . VAL A 1 492 ? 9.554 -6.884 -29.862 1.00 98.19 492 VAL A N 1
ATOM 3887 C CA . VAL A 1 492 ? 10.987 -6.956 -30.161 1.00 98.19 492 VAL A CA 1
ATOM 3888 C C . VAL A 1 492 ? 11.775 -6.498 -28.946 1.00 98.19 492 VAL A C 1
ATOM 3890 O O . VAL A 1 492 ? 11.556 -5.398 -28.439 1.00 98.19 492 VAL A O 1
ATOM 3893 N N . VAL A 1 493 ? 12.717 -7.333 -28.512 1.00 98.25 493 VAL A N 1
ATOM 3894 C CA . VAL A 1 493 ? 13.747 -6.988 -27.527 1.00 98.25 493 VAL A CA 1
ATOM 3895 C C . VAL A 1 493 ? 15.076 -6.912 -28.269 1.00 98.25 493 VAL A C 1
ATOM 3897 O O . VAL A 1 493 ? 15.443 -7.849 -28.974 1.00 98.25 493 VAL A O 1
ATOM 3900 N N . LYS A 1 494 ? 15.783 -5.789 -28.142 1.00 98.31 494 LYS A N 1
ATOM 3901 C CA . LYS A 1 494 ? 17.085 -5.564 -28.774 1.00 98.31 494 LYS A CA 1
ATOM 3902 C C . LYS A 1 494 ? 18.092 -5.124 -27.722 1.00 98.31 494 LYS A C 1
ATOM 3904 O O . LYS A 1 494 ? 17.896 -4.088 -27.091 1.00 98.31 494 LYS A O 1
ATOM 3909 N N . ASP A 1 495 ? 19.174 -5.878 -27.595 1.00 98.38 495 ASP A N 1
ATOM 3910 C CA . ASP A 1 495 ? 20.326 -5.536 -26.766 1.00 98.38 495 ASP A CA 1
ATOM 3911 C C . ASP A 1 495 ? 21.483 -5.057 -27.659 1.00 98.38 495 ASP A C 1
ATOM 3913 O O . ASP A 1 495 ? 21.838 -5.710 -28.639 1.00 98.38 495 ASP A O 1
ATOM 3917 N N . GLU A 1 496 ? 22.043 -3.890 -27.346 1.00 98.06 496 GLU A N 1
ATOM 3918 C CA . GLU A 1 496 ? 23.230 -3.311 -27.982 1.00 98.06 496 GLU A CA 1
ATOM 3919 C C . GLU A 1 496 ? 24.375 -3.306 -26.967 1.00 98.06 496 GLU A C 1
ATOM 3921 O O . GLU A 1 496 ? 24.329 -2.546 -25.992 1.00 98.06 496 GLU A O 1
ATOM 3926 N N . LEU A 1 497 ? 25.362 -4.172 -27.206 1.00 95.88 497 LEU A N 1
ATOM 3927 C CA . LEU A 1 497 ? 26.494 -4.484 -26.331 1.00 95.88 497 LEU A CA 1
ATOM 3928 C C . LEU A 1 497 ? 27.811 -4.029 -26.972 1.00 95.88 497 LEU A C 1
ATOM 3930 O O . LEU A 1 497 ? 27.973 -4.291 -28.187 1.00 95.88 497 LEU A O 1
#